Protein AF-A0AAN8X8Z1-F1 (afdb_monomer_lite)

InterPro domains:
  IPR001101 Plectin repeat [SM00250] (22-66)
  IPR001101 Plectin repeat [SM00250] (269-314)
  IPR001101 Plectin repeat [SM00250] (355-398)
  IPR001101 Plectin repeat [SM00250] (454-497)
  IPR035915 Plakin repeat superfamily [G3DSA:3.90.1290.10] (3-124)
  IPR035915 Plakin repeat superfamily [G3DSA:3.90.1290.10] (169-341)
  IPR035915 Plakin repeat superfamily [G3DSA:3.90.1290.10] (342-451)
  IPR035915 Plakin repeat superfamily [G3DSA:3.90.1290.10] (452-545)
  IPR035915 Plakin repeat superfamily [SSF75399] (12-99)
  IPR035915 Plakin repeat superfamily [SSF75399] (170-335)
  IPR035915 Plakin repeat superfamily [SSF75399] (292-447)
  IPR035915 Plakin repeat superfamily [SSF75399] (445-544)

Secondary structure (DSSP, 8-state):
-HHHHHHEETTTTEEEPTTT--EE-HHHHHHTTSS-TT-EEE-TTT--EEEHHHHHHTTSEETTTTEEEETTTTEEEEHHHHHHTTSB---------SS---------TTTHHHHHHHHTTTTS-------------STHHHHHSPPPPHHHHHHTTS--TT----PPPPPTTEEEEHHHHHHTT-S-TTT-EEEETTTTEEEEHHHHHHTTSS-TT-EEEEEETTEEEE-S-------------HHHHHHTTSEETTTTEEB-TTT--B--HHHHHHTTSS-TTTEEEE-TTT--EEEHHHHHHTTSB-TTT-PEE-TTT--EE-HHHHHHTTSEEEPPHHHHHHHHHHH--PBPHHHHHHTTSEETTTTEEE-TTT--EEEHHHHHHTTSB-GGGEEEEETTTTEEEEHHHHHHTTSEETTTTEEE-TTT--EEEHHHHHHTTSEEE----B-HHHHHHTT-EETTTTEEE-TTT--EE-HHHHHHTTSB-TTT-EEEETTTTEEEEHHHHHHTTSEEGGGTEEEETTTTEEEEHHHHHHTT-

Radius of gyration: 30.84 Å; chains: 1; bounding box: 65×84×86 Å

pLDDT: mean 70.61, std 20.83, range [21.42, 95.06]

Foldseek 3Di:
DVLCVVQADVVQLFGQDPPPRDTHWPVRCCVVVVFPQQWWAADPVPRFTDGVVRCVLVVQADRRRQWGADPVDRDTHHVVNCVVVVRTDGDRDDDDPDDDDDDDDDDDDPPPVVVVVVVVVPPPDDDDDDDDDDDDDDPVPCVLPPDDDPVVVVVVVDDDPPPPDPQDDDDQFDKDFQLCCSVNLQADLQQAWEQEPVVRDIDRNVVCPVVVVDDRRFIWGDRGNRYIYGPDDPPPPPPQCLDPDQVVCVVQLQADPVVLFGADNVPSDGFFQLVCCVSSNYPQLQKWAQQPPPRDIATNVVCCVVVQAPRGQRWGAHPVPRDTHRNVSCVVVVRMDGHDPVVSVVRCCVHVQADAPQRQLVVVQQDLQQQWGQDPPPRDIDHVLVCVVVRNHPQQQKWFQQPVVLDIHGSVVCVVVPQADSVVQWGQRPPPRDIDHVSVCSNVLGIAGDDAADAPVVQVVVVQADQVQLWGADPRNRDTHWQSVCCSNRNHPQASYWDAQQVVRDIDTNVVCVVVVCAPRNRNWGANNVVRDTGHVNVRVVVVD

Structure (mmCIF, N/CA/C/O backbone):
data_AF-A0AAN8X8Z1-F1
#
_entry.id   AF-A0AAN8X8Z1-F1
#
loop_
_atom_site.group_PDB
_atom_site.id
_atom_site.type_symbol
_atom_site.label_atom_id
_atom_site.label_alt_id
_atom_site.label_comp_id
_atom_site.label_asym_id
_atom_site.label_entity_id
_atom_site.label_seq_id
_atom_site.pdbx_PDB_ins_code
_atom_site.Cartn_x
_atom_site.Cartn_y
_atom_site.Cartn_z
_atom_site.occupancy
_atom_site.B_iso_or_equiv
_atom_site.auth_seq_id
_atom_site.auth_comp_id
_atom_site.auth_asym_id
_atom_site.auth_atom_id
_atom_site.pdbx_PDB_model_num
ATOM 1 N N . MET A 1 1 ? -11.375 -7.113 -25.582 1.00 37.94 1 MET A N 1
ATOM 2 C CA . MET A 1 1 ? -12.153 -6.492 -26.688 1.00 37.94 1 MET A CA 1
ATOM 3 C C . MET A 1 1 ? -13.667 -6.742 -26.622 1.00 37.94 1 MET A C 1
ATOM 5 O O . MET A 1 1 ? -14.392 -5.812 -26.938 1.00 37.94 1 MET A O 1
ATOM 9 N N . GLN A 1 2 ? -14.172 -7.923 -26.218 1.00 35.16 2 GLN A N 1
ATOM 10 C CA . GLN A 1 2 ? -15.630 -8.188 -26.153 1.00 35.16 2 GLN A CA 1
ATOM 11 C C . GLN A 1 2 ? -16.386 -7.360 -25.093 1.00 35.16 2 GLN A C 1
ATOM 13 O O . GLN A 1 2 ? -17.509 -6.939 -25.351 1.00 35.16 2 GLN A O 1
ATOM 18 N N . ALA A 1 3 ? -15.764 -7.053 -23.948 1.00 42.19 3 ALA A N 1
ATOM 19 C CA . ALA A 1 3 ? -16.400 -6.266 -22.885 1.00 42.19 3 ALA A CA 1
ATOM 20 C C . ALA A 1 3 ? -16.715 -4.813 -23.299 1.00 42.19 3 ALA A C 1
ATOM 22 O O . ALA A 1 3 ? -17.739 -4.263 -22.900 1.00 42.19 3 ALA A O 1
ATOM 23 N N . PHE A 1 4 ? -15.882 -4.212 -24.158 1.00 46.19 4 PHE A N 1
ATOM 24 C CA . PHE A 1 4 ? -16.067 -2.837 -24.632 1.00 46.19 4 PHE A CA 1
ATOM 25 C C . PHE A 1 4 ? -17.326 -2.687 -25.500 1.00 46.19 4 PHE A C 1
ATOM 27 O O . PHE A 1 4 ? -18.075 -1.729 -25.343 1.00 46.19 4 PHE A O 1
ATOM 34 N N . SER A 1 5 ? -17.618 -3.664 -26.368 1.00 47.06 5 SER A N 1
ATOM 35 C CA . SER A 1 5 ? -18.830 -3.649 -27.204 1.00 47.06 5 SER A CA 1
ATOM 36 C C . SER A 1 5 ? -20.136 -3.788 -26.415 1.00 47.06 5 SER A C 1
ATOM 38 O O . SER A 1 5 ? -21.188 -3.422 -26.928 1.00 47.06 5 SER A O 1
ATOM 40 N N . THR A 1 6 ? -20.083 -4.305 -25.186 1.00 53.56 6 THR A N 1
ATOM 41 C CA . THR A 1 6 ? -21.250 -4.454 -24.299 1.00 53.56 6 THR A CA 1
ATOM 42 C C . THR A 1 6 ? -21.531 -3.218 -23.447 1.00 53.56 6 THR A C 1
ATOM 44 O O . THR A 1 6 ? -22.687 -2.976 -23.107 1.00 53.56 6 THR A O 1
ATOM 47 N N . ILE A 1 7 ? -20.502 -2.427 -23.127 1.00 57.22 7 ILE A N 1
ATOM 48 C CA . ILE A 1 7 ? -20.609 -1.252 -22.246 1.00 57.22 7 ILE A CA 1
ATOM 49 C C . ILE A 1 7 ? -20.520 0.081 -22.994 1.00 57.22 7 ILE A C 1
ATOM 51 O O . ILE A 1 7 ? -20.703 1.114 -22.376 1.00 57.22 7 ILE A O 1
ATOM 55 N N . TYR A 1 8 ? -20.247 0.111 -24.299 1.00 57.97 8 TYR A N 1
ATOM 56 C CA . TYR A 1 8 ? -20.159 1.358 -25.069 1.00 57.97 8 TYR A CA 1
ATOM 57 C C . TYR A 1 8 ? -21.297 1.473 -26.087 1.00 57.97 8 TYR A C 1
ATOM 59 O O . TYR A 1 8 ? -21.506 0.583 -26.913 1.00 57.97 8 TYR A O 1
ATOM 67 N N . HIS A 1 9 ? -22.034 2.585 -26.050 1.00 62.12 9 HIS A N 1
ATOM 68 C CA . HIS A 1 9 ? -23.167 2.836 -26.934 1.00 62.12 9 HIS A CA 1
ATOM 69 C C . HIS A 1 9 ? -22.763 3.711 -28.132 1.00 62.12 9 HIS A C 1
ATOM 71 O O . HIS A 1 9 ? -22.638 4.933 -28.042 1.00 62.12 9 HIS A O 1
ATOM 77 N N . GLU A 1 10 ? -22.609 3.063 -29.288 1.00 51.94 10 GLU A N 1
ATOM 78 C CA . GLU A 1 10 ? -21.970 3.605 -30.499 1.00 51.94 10 GLU A CA 1
ATOM 79 C C . GLU A 1 10 ? -22.682 4.821 -31.113 1.00 51.94 10 GLU A C 1
ATOM 81 O O . GLU A 1 10 ? -22.034 5.701 -31.669 1.00 51.94 10 GLU A O 1
ATOM 86 N N . LYS A 1 11 ? -24.011 4.915 -30.986 1.00 58.50 11 LYS A N 1
ATOM 87 C CA . LYS A 1 11 ? -24.769 6.052 -31.539 1.00 58.50 11 LYS A CA 1
ATOM 88 C C . LYS A 1 11 ? -24.652 7.327 -30.706 1.00 58.50 11 LYS A C 1
ATOM 90 O O . LYS A 1 11 ? -24.903 8.403 -31.234 1.00 58.50 11 LYS A O 1
ATOM 95 N N . SER A 1 12 ? -24.344 7.204 -29.415 1.00 58.25 12 SER A N 1
ATOM 96 C CA . SER A 1 12 ? -24.326 8.337 -28.481 1.00 58.25 12 SER A CA 1
ATOM 97 C C . SER A 1 12 ? -22.947 8.639 -27.905 1.00 58.25 12 SER A C 1
ATOM 99 O O . SER A 1 12 ? -22.824 9.627 -27.195 1.00 58.25 12 SER A O 1
ATOM 101 N N . GLY A 1 13 ? -21.939 7.795 -28.149 1.00 59.22 13 GLY A N 1
ATOM 102 C CA . GLY A 1 13 ? -20.582 7.977 -27.621 1.00 59.22 13 GLY A CA 1
ATOM 103 C C . GLY A 1 13 ? -20.453 7.798 -26.102 1.00 59.22 13 GLY A C 1
ATOM 104 O O . GLY A 1 13 ? -19.443 8.188 -25.529 1.00 59.22 13 GLY A O 1
ATOM 105 N N . LYS A 1 14 ? -21.474 7.223 -25.452 1.00 66.88 14 LYS A N 1
ATOM 106 C CA . LYS A 1 14 ? -21.612 7.120 -23.987 1.00 66.88 14 LYS A CA 1
ATOM 107 C C . LYS A 1 14 ? -21.414 5.691 -23.490 1.00 66.88 14 LYS A C 1
ATOM 109 O O . LYS A 1 14 ? -21.617 4.737 -24.243 1.00 66.88 14 LYS A O 1
ATOM 114 N N . PHE A 1 15 ? -21.076 5.548 -22.214 1.00 70.25 15 PHE A N 1
ATOM 115 C CA . PHE A 1 15 ? -20.871 4.261 -21.553 1.00 70.25 15 PHE A CA 1
ATOM 116 C C . PHE A 1 15 ? -22.147 3.810 -20.855 1.00 70.25 15 PHE A C 1
ATOM 118 O O . PHE A 1 15 ? -22.838 4.601 -20.234 1.00 70.25 15 PHE A O 1
ATOM 125 N N . LYS A 1 16 ? -22.499 2.540 -20.963 1.00 65.50 16 LYS A N 1
ATOM 126 C CA . LYS A 1 16 ? -23.663 1.957 -20.321 1.00 65.50 16 LYS A CA 1
ATOM 127 C C . LYS A 1 16 ? -23.252 1.411 -18.959 1.00 65.50 16 LYS A C 1
ATOM 129 O O . LYS A 1 16 ? -22.402 0.529 -18.880 1.00 65.50 16 LYS A O 1
ATOM 134 N N . ASP A 1 17 ? -23.890 1.917 -17.914 1.00 70.81 17 ASP A N 1
ATOM 135 C CA . ASP A 1 17 ? -23.785 1.382 -16.560 1.00 70.81 17 ASP A CA 1
ATOM 136 C C . ASP A 1 17 ? -24.257 -0.092 -16.544 1.00 70.81 17 ASP A C 1
ATOM 138 O O . ASP A 1 17 ? -25.400 -0.358 -16.937 1.00 70.81 17 ASP A O 1
ATOM 142 N N . PRO A 1 18 ? -23.423 -1.056 -16.110 1.00 57.16 18 PRO A N 1
ATOM 143 C CA . PRO A 1 18 ? -23.787 -2.473 -16.067 1.00 57.16 18 PRO A CA 1
ATOM 144 C C . PRO A 1 18 ? -24.942 -2.792 -15.108 1.00 57.16 18 PRO A C 1
ATOM 146 O O . PRO A 1 18 ? -25.653 -3.771 -15.329 1.00 57.16 18 PRO A O 1
ATOM 149 N N . GLN A 1 19 ? -25.136 -1.985 -14.058 1.00 57.34 19 GLN A N 1
ATOM 150 C CA . GLN A 1 19 ? -26.134 -2.230 -13.013 1.00 57.34 19 GLN A CA 1
ATOM 1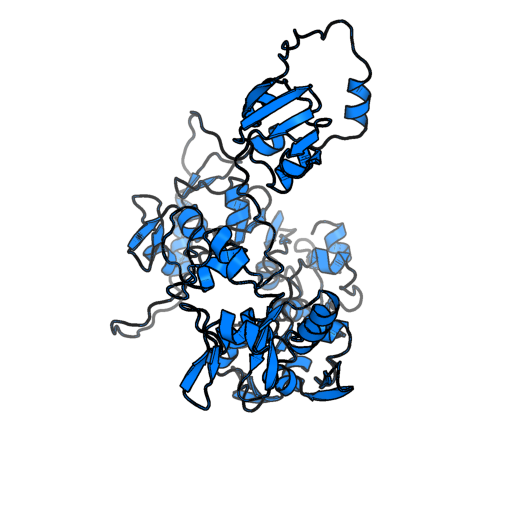51 C C . GLN A 1 19 ? -27.473 -1.561 -13.323 1.00 57.34 19 GLN A C 1
ATOM 153 O O . GLN A 1 19 ? -28.528 -2.157 -13.122 1.00 57.34 19 GLN A O 1
ATOM 158 N N . THR A 1 20 ? -27.443 -0.325 -13.828 1.00 67.31 20 THR A N 1
ATOM 159 C CA . THR A 1 20 ? -28.666 0.464 -14.071 1.00 67.31 20 THR A CA 1
ATOM 160 C C . THR A 1 20 ? -29.073 0.525 -15.542 1.00 67.31 20 THR A C 1
ATOM 162 O O . THR A 1 20 ? -30.201 0.894 -15.862 1.00 67.31 20 THR A O 1
ATOM 165 N N . GLY A 1 21 ? -28.165 0.181 -16.461 1.00 66.25 21 GLY A N 1
ATOM 166 C CA . GLY A 1 21 ? -28.367 0.302 -17.903 1.00 66.25 21 GLY A CA 1
ATOM 167 C C . GLY A 1 21 ? -28.352 1.740 -18.434 1.00 66.25 21 GLY A C 1
ATOM 168 O O . GLY A 1 21 ? -28.597 1.936 -19.627 1.00 66.25 21 GLY A O 1
ATOM 169 N N . SER A 1 22 ? -28.071 2.724 -17.576 1.00 69.56 22 SER A N 1
ATOM 170 C CA . SER A 1 22 ? -28.056 4.154 -17.901 1.00 69.56 22 SER A CA 1
ATOM 171 C C . SER A 1 22 ? -26.844 4.533 -18.750 1.00 69.56 22 SER A C 1
ATOM 173 O O . SER A 1 22 ? -25.770 3.960 -18.591 1.00 69.56 22 SER A O 1
ATOM 175 N N . LEU A 1 23 ? -27.001 5.516 -19.642 1.00 71.44 23 LEU A N 1
ATOM 176 C CA . LEU A 1 23 ? -25.907 6.038 -20.466 1.00 71.44 23 LEU A CA 1
ATOM 177 C C . LEU A 1 23 ? -25.167 7.162 -19.731 1.00 71.44 23 LEU A C 1
ATOM 179 O O . LEU A 1 23 ? -25.698 8.261 -19.586 1.00 71.44 23 LEU A O 1
ATOM 183 N N . LEU A 1 24 ? -23.943 6.872 -19.318 1.00 67.12 24 LEU A N 1
ATOM 184 C CA . LEU A 1 24 ? -23.009 7.723 -18.595 1.00 67.12 24 LEU A CA 1
ATOM 185 C C . LEU A 1 24 ? -22.004 8.387 -19.543 1.00 67.12 24 LEU A C 1
ATOM 187 O O . LEU A 1 24 ? -21.599 7.806 -20.558 1.00 67.12 24 LEU A O 1
ATOM 191 N N . THR A 1 25 ? -21.578 9.601 -19.207 1.00 66.69 25 THR A N 1
ATOM 192 C CA . THR A 1 25 ? -20.368 10.197 -19.799 1.00 66.69 25 THR A CA 1
ATOM 193 C C . THR A 1 25 ? -19.114 9.466 -19.308 1.00 66.69 25 THR A C 1
ATOM 195 O O . THR A 1 25 ? -19.186 8.622 -18.414 1.00 66.69 25 THR A O 1
ATOM 198 N N . LEU A 1 26 ? -17.955 9.744 -19.911 1.00 63.56 26 LEU A N 1
ATOM 199 C CA . LEU A 1 26 ? -16.704 9.104 -19.494 1.00 63.56 26 LEU A CA 1
ATOM 200 C C . LEU A 1 26 ? -16.370 9.425 -18.028 1.00 63.56 26 LEU A C 1
ATOM 202 O O . LEU A 1 26 ? -16.021 8.521 -17.282 1.00 63.56 26 LEU A O 1
ATOM 206 N N . ASP A 1 27 ? -16.536 10.679 -17.609 1.00 59.84 27 ASP A N 1
ATOM 207 C CA . ASP A 1 27 ? -16.264 11.119 -16.234 1.00 59.84 27 ASP A CA 1
ATOM 208 C C . ASP A 1 27 ? -17.252 10.519 -15.230 1.00 59.84 27 ASP A C 1
ATOM 210 O O . ASP A 1 27 ? -16.844 9.977 -14.209 1.00 59.84 27 ASP A O 1
ATOM 214 N N . GLU A 1 28 ? -18.542 10.452 -15.571 1.00 63.56 28 GLU A N 1
ATOM 215 C CA . GLU A 1 28 ? -19.530 9.755 -14.741 1.00 63.56 28 GLU A CA 1
ATOM 216 C C . GLU A 1 28 ? -19.230 8.254 -14.619 1.00 63.56 28 GLU A C 1
ATOM 218 O O . GLU A 1 28 ? -19.431 7.664 -13.557 1.00 63.56 28 GLU A O 1
ATOM 223 N N . ALA A 1 29 ? -18.749 7.627 -15.697 1.00 64.25 29 ALA A N 1
ATOM 224 C CA . ALA A 1 29 ? -18.340 6.228 -15.694 1.00 64.25 29 ALA A CA 1
ATOM 225 C C . ALA A 1 29 ? -17.069 6.007 -14.857 1.00 64.25 29 ALA A C 1
ATOM 227 O O . ALA A 1 29 ? -16.985 5.001 -14.154 1.00 64.25 29 ALA A O 1
ATOM 228 N N . VAL A 1 30 ? -16.126 6.952 -14.872 1.00 64.06 30 VAL A N 1
ATOM 229 C CA . VAL A 1 30 ? -14.918 6.928 -14.036 1.00 64.06 30 VAL A CA 1
ATOM 230 C C . VAL A 1 30 ? -15.264 7.143 -12.557 1.00 64.06 30 VAL A C 1
ATOM 232 O O . VAL A 1 30 ? -14.866 6.350 -11.707 1.00 64.06 30 VAL A O 1
ATOM 235 N N . CYS A 1 31 ? -16.085 8.144 -12.230 1.00 57.69 31 CYS A N 1
ATOM 236 C CA . CYS A 1 31 ? -16.519 8.424 -10.858 1.00 57.69 31 CYS A CA 1
ATOM 237 C C . CYS A 1 31 ? -17.361 7.297 -10.248 1.00 57.69 31 CYS A C 1
ATOM 239 O O . CYS A 1 31 ? -17.294 7.067 -9.042 1.00 57.69 31 CYS A O 1
ATOM 241 N N . LYS A 1 32 ? -18.149 6.588 -11.064 1.00 62.44 32 LYS A N 1
ATOM 242 C CA . LYS A 1 32 ? -18.934 5.423 -10.623 1.00 62.44 32 LYS A CA 1
ATOM 243 C C . LYS A 1 32 ? -18.144 4.111 -10.632 1.00 62.44 32 LYS A C 1
ATOM 245 O O . LYS A 1 32 ? -18.720 3.071 -10.326 1.00 62.44 32 LYS A O 1
ATOM 250 N N . GLY A 1 33 ? -16.858 4.141 -10.993 1.00 55.69 33 GLY A N 1
ATOM 251 C CA . GLY A 1 33 ? -16.001 2.954 -11.052 1.00 55.69 33 GLY A CA 1
ATOM 252 C C . GLY A 1 33 ? -16.375 1.961 -12.159 1.00 55.69 33 GLY A C 1
ATOM 253 O O . GLY A 1 33 ? -15.957 0.809 -12.115 1.00 55.69 33 GLY A O 1
ATOM 254 N N . VAL A 1 34 ? -17.168 2.386 -13.150 1.00 62.94 34 VAL A N 1
ATOM 255 C CA . VAL A 1 34 ? -17.452 1.613 -14.374 1.00 62.94 34 VAL A CA 1
ATOM 256 C C . VAL A 1 34 ? -16.218 1.592 -15.283 1.00 62.94 34 VAL A C 1
ATOM 258 O O . VAL A 1 34 ? -15.992 0.625 -16.008 1.00 62.94 34 VAL A O 1
ATOM 261 N N . ILE A 1 35 ? -15.415 2.656 -15.231 1.00 60.97 35 ILE A N 1
ATOM 262 C CA . ILE A 1 35 ? -14.081 2.752 -15.824 1.00 60.97 35 ILE A CA 1
ATOM 263 C C . ILE A 1 35 ? -13.111 3.059 -14.689 1.00 60.97 35 ILE A C 1
ATOM 265 O O . ILE A 1 35 ? -13.387 3.915 -13.854 1.00 60.97 35 ILE A O 1
ATOM 269 N N . ASP A 1 36 ? -11.989 2.353 -14.644 1.00 55.38 36 ASP A N 1
ATOM 270 C CA . ASP A 1 36 ? -10.997 2.558 -13.596 1.00 55.38 36 ASP A CA 1
ATOM 271 C C . ASP A 1 36 ? -10.288 3.921 -13.784 1.00 55.38 36 ASP A C 1
ATOM 273 O O . ASP A 1 36 ? -9.696 4.151 -14.844 1.00 55.38 36 ASP A O 1
ATOM 277 N N . PRO A 1 37 ? -10.343 4.845 -12.800 1.00 50.28 37 PRO A N 1
ATOM 278 C CA . PRO A 1 37 ? -9.656 6.139 -12.865 1.00 50.28 37 PRO A CA 1
ATOM 279 C C . PRO A 1 37 ? -8.137 6.018 -13.022 1.00 50.28 37 PRO A C 1
ATOM 281 O O . PRO A 1 37 ? -7.516 6.925 -13.584 1.00 50.28 37 PRO A O 1
ATOM 284 N N . ASP A 1 38 ? -7.550 4.911 -12.569 1.00 50.69 38 ASP A N 1
ATOM 285 C CA . ASP A 1 38 ? -6.114 4.651 -12.626 1.00 50.69 38 ASP A CA 1
ATOM 286 C C . ASP A 1 38 ? -5.710 3.831 -13.865 1.00 50.69 38 ASP A C 1
ATOM 288 O O . ASP A 1 38 ? -4.520 3.595 -14.088 1.00 50.69 38 ASP A O 1
ATOM 292 N N . ALA A 1 39 ? -6.668 3.451 -14.726 1.00 52.97 39 ALA A N 1
ATOM 293 C CA . ALA A 1 39 ? -6.369 2.732 -15.961 1.00 52.97 39 ALA A CA 1
ATOM 294 C C . ALA A 1 39 ? -5.453 3.550 -16.875 1.00 52.97 39 ALA A C 1
ATOM 296 O O . ALA A 1 39 ? -5.628 4.758 -17.037 1.00 52.97 39 ALA A O 1
ATOM 297 N N . VAL A 1 40 ? -4.486 2.879 -17.496 1.00 46.62 40 VAL A N 1
ATOM 298 C CA . VAL A 1 40 ? -3.456 3.537 -18.299 1.00 46.62 40 VAL A CA 1
ATOM 299 C C . VAL A 1 40 ? -4.011 3.990 -19.651 1.00 46.62 40 VAL A C 1
ATOM 301 O O . VAL A 1 40 ? -4.598 3.217 -20.414 1.00 46.62 40 VAL A O 1
ATOM 304 N N . VAL A 1 41 ? -3.763 5.259 -19.952 1.00 48.84 41 VAL A N 1
ATOM 305 C CA . VAL A 1 41 ? -4.082 5.960 -21.190 1.00 48.84 41 VAL A CA 1
ATOM 306 C C . VAL A 1 41 ? -2.798 6.548 -21.750 1.00 48.84 41 VAL A C 1
ATOM 308 O O . VAL A 1 41 ? -2.051 7.224 -21.047 1.00 48.84 41 VAL A O 1
ATOM 311 N N . TYR A 1 42 ? -2.532 6.320 -23.030 1.00 44.50 42 TYR A N 1
ATOM 312 C CA . TYR A 1 42 ? -1.301 6.803 -23.648 1.00 44.50 42 TYR A CA 1
ATOM 313 C C . TYR A 1 42 ? -1.498 8.169 -24.309 1.00 44.50 42 TYR A C 1
ATOM 315 O O . TYR A 1 42 ? -2.343 8.331 -25.192 1.00 44.50 42 TYR A O 1
ATOM 323 N N . ASP A 1 43 ? -0.668 9.144 -23.931 1.00 44.69 43 ASP A N 1
ATOM 324 C CA . ASP A 1 43 ? -0.555 10.409 -24.654 1.00 44.69 43 ASP A CA 1
ATOM 325 C C . ASP A 1 43 ? 0.203 10.185 -25.971 1.00 44.69 43 ASP A C 1
ATOM 327 O O . ASP A 1 43 ? 1.400 9.885 -26.006 1.00 44.69 43 ASP A O 1
ATOM 3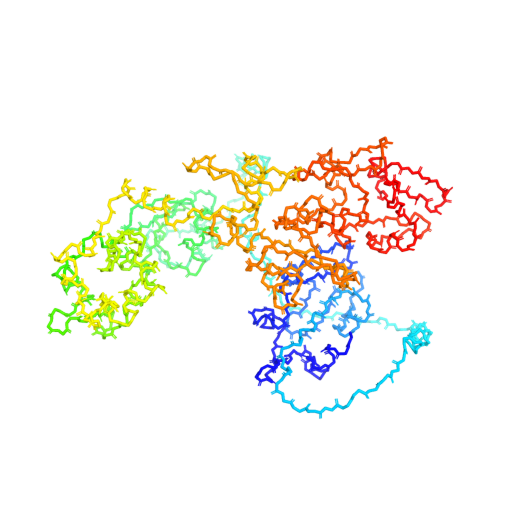31 N N . THR A 1 44 ? -0.506 10.366 -27.082 1.00 40.91 44 THR A N 1
ATOM 332 C CA . THR A 1 44 ? 0.013 10.178 -28.442 1.00 40.91 44 THR A CA 1
ATOM 333 C C . THR A 1 44 ? 1.122 11.174 -28.821 1.00 40.91 44 THR A C 1
ATOM 335 O O . THR A 1 44 ? 1.864 10.924 -29.774 1.00 40.91 44 THR A O 1
ATOM 338 N N . LYS A 1 45 ? 1.297 12.281 -28.076 1.00 38.62 45 LYS A N 1
ATOM 339 C CA . LYS A 1 45 ? 2.371 13.270 -28.291 1.00 38.62 45 LYS A CA 1
ATOM 340 C C . LYS A 1 45 ? 3.715 12.843 -27.723 1.00 38.62 45 LYS A C 1
ATOM 342 O O . LYS A 1 45 ? 4.745 13.095 -28.352 1.00 38.62 45 LYS A O 1
ATOM 347 N N . SER A 1 46 ? 3.689 12.307 -26.509 1.00 39.00 46 SER A N 1
ATOM 348 C CA . SER A 1 46 ? 4.861 12.078 -25.663 1.00 39.00 46 SER A CA 1
ATOM 349 C C . SER A 1 46 ? 5.193 10.593 -25.512 1.00 39.00 46 SER A C 1
ATOM 351 O O . SER A 1 46 ? 6.291 10.259 -25.073 1.00 39.00 46 SER A O 1
ATOM 353 N N . GLY A 1 47 ? 4.258 9.707 -25.880 1.00 43.34 47 GLY A N 1
ATOM 354 C CA . GLY A 1 47 ? 4.314 8.282 -25.557 1.00 43.34 47 GLY A CA 1
ATOM 355 C C . GLY A 1 47 ? 4.124 8.009 -24.064 1.00 43.34 47 GLY A C 1
ATOM 356 O O . GLY A 1 47 ? 4.293 6.873 -23.632 1.00 43.34 47 GLY A O 1
ATOM 357 N N . GLN A 1 48 ? 3.806 9.034 -23.268 1.00 43.97 48 GLN A N 1
ATOM 358 C CA . GLN A 1 48 ? 3.728 8.935 -21.821 1.00 43.97 48 GLN A CA 1
ATOM 359 C C . GLN A 1 48 ? 2.437 8.227 -21.404 1.00 43.97 48 GLN A C 1
ATOM 361 O O . GLN A 1 48 ? 1.345 8.586 -21.844 1.00 43.97 48 GLN A O 1
ATOM 366 N N . ALA A 1 49 ? 2.583 7.230 -20.535 1.00 45.38 49 ALA A N 1
ATOM 367 C CA . ALA A 1 49 ? 1.474 6.624 -19.818 1.00 45.38 49 ALA A CA 1
ATOM 368 C C . ALA A 1 49 ? 0.916 7.637 -18.805 1.00 45.38 49 ALA A C 1
ATOM 370 O O . ALA A 1 49 ? 1.655 8.146 -17.959 1.00 45.38 49 ALA A O 1
ATOM 371 N N . LEU A 1 50 ? -0.371 7.934 -18.924 1.00 53.69 50 LEU A N 1
ATOM 372 C CA . LEU A 1 50 ? -1.169 8.738 -18.005 1.00 53.69 50 LEU A CA 1
ATOM 373 C C . LEU A 1 50 ? -2.237 7.834 -17.392 1.00 53.69 50 LEU A C 1
ATOM 375 O O . LEU A 1 50 ? -2.660 6.873 -18.030 1.00 53.69 50 LEU A O 1
ATOM 379 N N . SER A 1 51 ? -2.709 8.125 -16.185 1.00 58.16 51 SER A N 1
ATOM 380 C CA . SER A 1 51 ? -3.949 7.495 -15.716 1.00 58.16 51 SER A CA 1
ATOM 381 C C . SER A 1 51 ? -5.155 8.051 -16.480 1.00 58.16 51 SER A C 1
ATOM 383 O O . SER A 1 51 ? -5.086 9.127 -17.074 1.00 58.16 51 SER A O 1
ATOM 385 N N . THR A 1 52 ? -6.286 7.348 -16.467 1.00 58.44 52 THR A N 1
ATOM 386 C CA . THR A 1 52 ? -7.522 7.810 -17.121 1.00 58.44 52 THR A CA 1
ATOM 387 C C . THR A 1 52 ? -7.965 9.141 -16.529 1.00 58.44 52 THR A C 1
ATOM 389 O O . THR A 1 52 ? -8.363 10.042 -17.265 1.00 58.44 52 THR A O 1
ATOM 392 N N . LYS A 1 53 ? -7.767 9.316 -15.222 1.00 60.34 53 LYS A N 1
ATOM 393 C CA . LYS A 1 53 ? -7.954 10.581 -14.519 1.00 60.34 53 LYS A CA 1
ATOM 394 C C . LYS A 1 53 ? -6.993 11.678 -14.995 1.00 60.34 53 LYS A C 1
ATOM 396 O O . LYS A 1 53 ? -7.447 12.761 -15.344 1.00 60.34 53 LYS A O 1
ATOM 401 N N . GLU A 1 54 ? -5.694 11.400 -15.098 1.00 58.25 54 GLU A N 1
ATOM 402 C CA . GLU A 1 54 ? -4.706 12.372 -15.597 1.00 58.25 54 GLU A CA 1
ATOM 403 C C . GLU A 1 54 ? -4.911 12.719 -17.080 1.00 58.25 54 GLU A C 1
ATOM 405 O O . GLU A 1 54 ? -4.642 13.841 -17.502 1.00 58.25 54 GLU A O 1
ATOM 410 N N . ALA A 1 55 ? -5.380 11.769 -17.889 1.00 56.28 55 ALA A N 1
ATOM 411 C CA . ALA A 1 55 ? -5.676 11.967 -19.303 1.00 56.28 55 ALA A CA 1
ATOM 412 C C . ALA A 1 55 ? -6.944 12.807 -19.517 1.00 56.28 55 ALA A C 1
ATOM 414 O O . ALA A 1 55 ? -6.997 13.596 -20.463 1.00 56.28 55 ALA A O 1
ATOM 415 N N . VAL A 1 56 ? -7.932 12.674 -18.627 1.00 60.09 56 VAL A N 1
ATOM 416 C CA . VAL A 1 56 ? -9.113 13.546 -18.556 1.00 60.09 56 VAL A CA 1
ATOM 417 C C . VAL A 1 56 ? -8.716 14.954 -18.097 1.00 60.09 56 VAL A C 1
ATOM 419 O O . VAL A 1 56 ? -9.054 15.929 -18.763 1.00 60.09 56 VAL A O 1
ATOM 422 N N . GLU A 1 57 ? -7.917 15.071 -17.032 1.00 56.69 57 GLU A N 1
ATOM 423 C CA . GLU A 1 57 ? -7.443 16.354 -16.486 1.00 56.69 57 GLU A CA 1
ATOM 424 C C . GLU A 1 57 ? -6.532 17.124 -17.463 1.00 56.69 57 GLU A C 1
ATOM 426 O O . GLU A 1 57 ? -6.589 18.350 -17.522 1.00 56.69 57 GLU A O 1
ATOM 431 N N . LYS A 1 58 ? -5.729 16.421 -18.277 1.00 56.16 58 LYS A N 1
ATOM 432 C CA . LYS A 1 58 ? -4.857 17.011 -19.315 1.00 56.16 58 LYS A CA 1
ATOM 433 C C . LYS A 1 58 ? -5.550 17.229 -20.668 1.00 56.16 58 LYS A C 1
ATOM 435 O O . LYS A 1 58 ? -4.887 17.625 -21.628 1.00 56.16 58 LYS A O 1
ATOM 440 N N . GLY A 1 59 ? -6.849 16.934 -20.778 1.00 53.50 59 GLY A N 1
ATOM 441 C CA . GLY A 1 59 ? -7.628 17.119 -22.008 1.00 53.50 59 GLY A CA 1
ATOM 442 C C . GLY A 1 59 ? -7.219 16.205 -23.174 1.00 53.50 59 GLY A C 1
ATOM 443 O O . GLY A 1 59 ? -7.461 16.534 -24.335 1.00 53.50 59 GLY A O 1
ATOM 444 N N . VAL A 1 60 ? -6.582 15.064 -22.890 1.00 50.59 60 VAL A N 1
ATOM 445 C CA . VAL A 1 60 ? -6.200 14.043 -23.889 1.00 50.59 60 VAL A CA 1
ATOM 446 C C . VAL A 1 60 ? -7.429 13.234 -24.341 1.00 50.59 60 VAL A C 1
ATOM 448 O O . VAL A 1 60 ? -7.462 12.715 -25.463 1.00 50.59 60 VAL A O 1
ATOM 451 N N . ILE A 1 61 ? -8.470 13.182 -23.498 1.00 54.12 61 ILE A N 1
ATOM 452 C CA . ILE A 1 61 ? -9.767 12.562 -23.789 1.00 54.12 61 ILE A CA 1
ATOM 453 C C . ILE A 1 61 ? -10.893 13.596 -23.641 1.00 54.12 61 ILE A C 1
ATOM 455 O O . ILE A 1 61 ? -10.999 14.268 -22.619 1.00 54.12 61 ILE A O 1
ATOM 459 N N . ASP A 1 62 ? -11.754 13.699 -24.655 1.00 53.12 62 ASP A N 1
ATOM 460 C CA . ASP A 1 62 ? -12.955 14.540 -24.643 1.00 53.12 62 ASP A CA 1
ATOM 461 C C . ASP A 1 62 ? -14.085 13.830 -23.875 1.00 53.12 62 ASP A C 1
ATOM 463 O O . ASP A 1 62 ? -14.653 12.828 -24.334 1.00 53.12 62 ASP A O 1
ATOM 467 N N . VAL A 1 63 ? -14.367 14.350 -22.680 1.00 48.53 63 VAL A N 1
ATOM 468 C CA . VAL A 1 63 ? -15.217 13.759 -21.636 1.00 48.53 63 VAL A CA 1
ATOM 469 C C . VAL A 1 63 ? -16.702 13.721 -22.014 1.00 48.53 63 VAL A C 1
ATOM 471 O O . VAL A 1 63 ? -17.422 12.806 -21.599 1.00 48.53 63 VAL A O 1
ATOM 474 N N . GLU A 1 64 ? -17.165 14.673 -22.828 1.00 45.59 64 GLU A N 1
ATOM 475 C CA . GLU A 1 64 ? -18.573 14.773 -23.231 1.00 45.59 64 GLU A CA 1
ATOM 476 C C . GLU A 1 64 ? -18.878 13.984 -24.512 1.00 45.59 64 GLU A C 1
ATOM 478 O O . GLU A 1 64 ? -19.962 13.407 -24.639 1.00 45.59 64 GLU A O 1
ATOM 483 N N . ALA A 1 65 ? -17.926 13.924 -25.453 1.00 44.75 65 ALA A N 1
ATOM 484 C CA . ALA A 1 65 ? -18.127 13.315 -26.771 1.00 44.75 65 ALA A CA 1
ATOM 485 C C . ALA A 1 65 ? -17.581 11.880 -26.908 1.00 44.75 65 ALA A C 1
ATOM 487 O O . ALA A 1 65 ? -17.869 11.219 -27.911 1.00 44.75 65 ALA A O 1
ATOM 488 N N . GLY A 1 66 ? -16.781 11.397 -25.948 1.00 49.81 66 GLY A N 1
ATOM 489 C CA . GLY A 1 66 ? -16.214 10.045 -25.963 1.00 49.81 66 GLY A CA 1
ATOM 490 C C . GLY A 1 66 ? -15.213 9.828 -27.103 1.00 49.81 66 GLY A C 1
ATOM 491 O O . GLY A 1 66 ? -15.291 8.812 -27.799 1.00 49.81 66 GLY A O 1
ATOM 492 N N . ASN A 1 67 ? -14.299 10.783 -27.320 1.00 53.28 67 ASN A N 1
ATOM 493 C CA . ASN A 1 67 ? -13.260 10.734 -28.360 1.00 53.28 67 ASN A CA 1
ATOM 494 C C . ASN A 1 67 ? -11.863 11.047 -27.794 1.00 53.28 67 ASN A C 1
ATOM 496 O O . ASN A 1 67 ? -11.724 11.836 -26.865 1.00 53.28 67 ASN A O 1
ATOM 500 N N . PHE A 1 68 ? -10.827 10.472 -28.408 1.00 51.66 68 PHE A N 1
ATOM 501 C CA . PHE A 1 68 ? -9.419 10.800 -28.170 1.00 51.66 68 PHE A CA 1
ATOM 502 C C . PHE A 1 68 ? -8.967 11.937 -29.089 1.00 51.66 68 PHE A C 1
ATOM 504 O O . PHE A 1 68 ? -9.280 11.927 -30.286 1.00 51.66 68 PHE A O 1
ATOM 511 N N . ILE A 1 69 ? -8.204 12.894 -28.557 1.00 45.31 69 ILE A N 1
ATOM 512 C CA . ILE A 1 69 ? -7.687 14.028 -29.333 1.00 45.31 69 ILE A CA 1
ATOM 513 C C . ILE A 1 69 ? -6.201 13.792 -29.649 1.00 45.31 69 ILE A C 1
ATOM 515 O O . ILE A 1 69 ? -5.345 13.911 -28.776 1.00 45.31 69 ILE A O 1
ATOM 519 N N . ASP A 1 70 ? -5.882 13.481 -30.912 1.00 44.25 70 ASP A N 1
ATOM 520 C CA . ASP A 1 70 ? -4.523 13.629 -31.457 1.00 44.25 70 ASP A CA 1
ATOM 521 C C . ASP A 1 70 ? -4.269 15.129 -31.716 1.00 44.25 70 ASP A C 1
ATOM 523 O O . ASP A 1 70 ? -5.097 15.778 -32.360 1.00 44.25 70 ASP A O 1
ATOM 527 N N . PRO A 1 71 ? -3.178 15.736 -31.214 1.00 39.06 71 PRO A N 1
ATOM 528 C CA . PRO A 1 71 ? -2.927 17.158 -31.441 1.00 39.06 71 PRO A CA 1
ATOM 529 C C . PRO A 1 71 ? -1.825 17.447 -32.478 1.00 39.06 71 PRO A C 1
ATOM 531 O O . PRO A 1 71 ? -1.470 18.611 -32.663 1.00 39.06 71 PRO A O 1
ATOM 534 N N . LYS A 1 72 ? -1.273 16.437 -33.170 1.00 37.94 72 LYS A N 1
ATOM 535 C CA . LYS A 1 72 ? -0.414 16.646 -34.360 1.00 37.94 72 LYS A CA 1
ATOM 536 C C . LYS A 1 72 ? -1.177 16.462 -35.669 1.00 37.94 72 LYS A C 1
ATOM 538 O O . LYS A 1 72 ? -0.852 17.118 -36.658 1.00 37.94 72 LYS A O 1
ATOM 543 N N . SER A 1 73 ? -2.218 15.640 -35.667 1.00 40.06 73 SER A N 1
ATOM 544 C CA . SER A 1 73 ? -3.235 15.621 -36.711 1.00 40.06 73 SER A CA 1
ATOM 545 C C . SER A 1 73 ? -4.554 15.955 -36.037 1.00 40.06 73 SER A C 1
ATOM 547 O O . SER A 1 73 ? -4.901 15.294 -35.074 1.00 40.06 73 SER A O 1
ATOM 549 N N . VAL A 1 74 ? -5.270 17.002 -36.452 1.00 37.47 74 VAL A N 1
ATOM 550 C CA . VAL A 1 74 ? -6.585 17.347 -35.874 1.00 37.47 74 VAL A CA 1
ATOM 551 C C . VAL A 1 74 ? -7.605 16.276 -36.293 1.00 37.47 74 VAL A C 1
ATOM 553 O O . VAL A 1 74 ? -8.492 16.517 -37.107 1.00 37.47 74 VAL A O 1
ATOM 556 N N . THR A 1 75 ? -7.439 15.056 -35.796 1.00 39.16 75 THR A N 1
ATOM 557 C CA . THR A 1 75 ? -8.225 13.881 -36.150 1.00 39.16 75 THR A CA 1
ATOM 558 C C . THR A 1 75 ? -8.673 13.245 -34.846 1.00 39.16 75 THR A C 1
ATOM 560 O O . THR A 1 75 ? -7.883 12.675 -34.099 1.00 39.16 75 THR A O 1
ATOM 563 N N . LYS A 1 76 ? -9.967 13.398 -34.548 1.00 45.72 76 LYS A N 1
ATOM 564 C CA . LYS A 1 76 ? -10.620 12.757 -33.405 1.00 45.72 76 LYS A CA 1
ATOM 565 C C . LYS A 1 76 ? -10.601 11.249 -33.648 1.00 45.72 76 LYS A C 1
ATOM 567 O O . LYS A 1 76 ? -11.231 10.775 -34.594 1.00 45.72 76 LYS A O 1
ATOM 572 N N . VAL A 1 77 ? -9.873 10.502 -32.827 1.00 50.72 77 VAL A N 1
ATOM 573 C CA . VAL A 1 77 ? -9.905 9.039 -32.870 1.00 50.72 77 VAL A CA 1
ATOM 574 C C . VAL A 1 77 ? -11.074 8.606 -31.992 1.00 50.72 77 VAL A C 1
ATOM 576 O O . VAL A 1 77 ? -11.106 8.917 -30.801 1.00 50.72 77 VAL A O 1
ATOM 579 N N . GLN A 1 78 ? -12.069 7.928 -32.571 1.00 50.44 78 GLN A N 1
ATOM 580 C CA . GLN A 1 78 ? -13.186 7.409 -31.778 1.00 50.44 78 GLN A CA 1
ATOM 581 C C . GLN A 1 78 ? -12.643 6.438 -30.727 1.00 50.44 78 GLN A C 1
ATOM 583 O O . GLN A 1 78 ? -11.741 5.653 -31.025 1.00 50.44 78 GLN A O 1
ATOM 588 N N . VAL A 1 79 ? -13.193 6.444 -29.509 1.00 52.41 79 VAL A N 1
ATOM 589 C CA . VAL A 1 79 ? -12.707 5.585 -28.407 1.00 52.41 79 VAL A CA 1
ATOM 590 C C . VAL A 1 79 ? -12.648 4.105 -28.819 1.00 52.41 79 VAL A C 1
ATOM 592 O O . VAL A 1 79 ? -11.727 3.392 -28.437 1.00 52.41 79 VAL A O 1
ATOM 595 N N . LYS A 1 80 ? -13.546 3.656 -29.705 1.00 48.31 80 LYS A N 1
ATOM 596 C CA . LYS A 1 80 ? -13.515 2.317 -30.319 1.00 48.31 80 LYS A CA 1
ATOM 597 C C . LYS A 1 80 ? -12.222 2.017 -31.085 1.00 48.31 80 LYS A C 1
ATOM 599 O O . LYS A 1 80 ? -11.709 0.901 -31.004 1.00 48.31 80 LYS A O 1
ATOM 604 N N . ASP A 1 81 ? -11.716 2.984 -31.839 1.00 49.66 81 ASP A N 1
ATOM 605 C CA . ASP A 1 81 ? -10.495 2.838 -32.625 1.00 49.66 81 ASP A CA 1
ATOM 606 C C . ASP A 1 81 ? -9.257 2.998 -31.739 1.00 49.66 81 ASP A C 1
ATOM 608 O O . ASP A 1 81 ? -8.308 2.238 -31.900 1.00 49.66 81 ASP A O 1
ATOM 612 N N . ALA A 1 82 ? -9.312 3.856 -30.715 1.00 48.44 82 ALA A N 1
ATOM 613 C CA . ALA A 1 82 ? -8.265 3.973 -29.699 1.00 48.44 82 ALA A CA 1
ATOM 614 C C . ALA A 1 82 ? -8.086 2.671 -28.889 1.00 48.44 82 ALA A C 1
ATOM 616 O O . ALA A 1 82 ? -6.961 2.214 -28.695 1.00 48.44 82 ALA A O 1
ATOM 617 N N . VAL A 1 83 ? -9.182 2.003 -28.511 1.00 48.00 83 VAL A N 1
ATOM 618 C CA . VAL A 1 83 ? -9.160 0.682 -27.851 1.00 48.00 83 VAL A CA 1
ATOM 619 C C . VAL A 1 83 ? -8.609 -0.405 -28.782 1.00 48.00 83 VAL A C 1
ATOM 621 O O . VAL A 1 83 ? -7.833 -1.255 -28.352 1.00 48.00 83 VAL A O 1
ATOM 624 N N . LYS A 1 84 ? -8.956 -0.381 -30.076 1.00 42.06 84 LYS A N 1
ATOM 625 C CA . LYS A 1 84 ? -8.406 -1.323 -31.073 1.00 42.06 84 LYS A CA 1
ATOM 626 C C . LYS A 1 84 ? -6.928 -1.081 -31.386 1.00 42.06 84 LYS A C 1
ATOM 628 O O . LYS A 1 84 ? -6.237 -2.019 -31.774 1.00 42.06 84 LYS A O 1
ATOM 633 N N . MET A 1 85 ? -6.466 0.159 -31.242 1.00 40.94 85 MET A N 1
ATOM 634 C CA . MET A 1 85 ? -5.072 0.570 -31.420 1.00 40.94 85 MET A CA 1
ATOM 635 C C . MET A 1 85 ? -4.226 0.387 -30.148 1.00 40.94 85 MET A C 1
ATOM 637 O O . MET A 1 85 ? -3.024 0.625 -30.205 1.00 40.94 85 MET A O 1
ATOM 641 N N . GLY A 1 86 ? -4.824 -0.052 -29.030 1.00 39.59 86 GLY A N 1
ATOM 642 C CA . GLY A 1 86 ? -4.128 -0.276 -27.756 1.00 39.59 86 GLY A CA 1
ATOM 6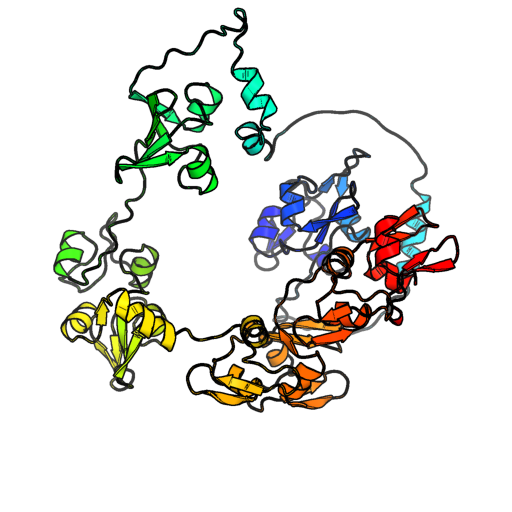43 C C . GLY A 1 86 ? -3.832 0.999 -26.957 1.00 39.59 86 GLY A C 1
ATOM 644 O O . GLY A 1 86 ? -3.006 0.970 -26.056 1.00 39.59 86 GLY A O 1
ATOM 645 N N . LEU A 1 87 ? -4.491 2.115 -27.283 1.00 38.53 87 LEU A N 1
ATOM 646 C CA . LEU A 1 87 ? -4.289 3.429 -26.655 1.00 38.53 87 LEU A CA 1
ATOM 647 C C . LEU A 1 87 ? -5.110 3.622 -25.362 1.00 38.53 87 LEU A C 1
ATOM 649 O O . LEU A 1 87 ? -4.840 4.553 -24.606 1.00 38.53 87 LEU A O 1
ATOM 653 N N . LEU A 1 88 ? -6.093 2.744 -25.114 1.00 42.53 88 LEU A N 1
ATOM 654 C CA . LEU A 1 88 ? -6.929 2.695 -23.908 1.00 42.53 88 LEU A CA 1
ATOM 655 C C . LEU A 1 88 ? -7.115 1.234 -23.464 1.00 42.53 88 LEU A C 1
ATOM 657 O O . LEU A 1 88 ? -7.665 0.426 -24.223 1.00 42.53 88 LEU A O 1
ATOM 661 N N . ALA A 1 89 ? -6.712 0.898 -22.236 1.00 38.72 89 ALA A N 1
ATOM 662 C CA . ALA A 1 89 ? -7.014 -0.392 -21.620 1.00 38.72 89 ALA A CA 1
ATOM 663 C C . ALA A 1 89 ? -8.385 -0.334 -20.922 1.00 38.72 89 ALA A C 1
ATOM 665 O O . ALA A 1 89 ? -8.553 0.334 -19.908 1.00 38.72 89 ALA A O 1
ATOM 666 N N . VAL A 1 90 ? -9.385 -1.025 -21.477 1.00 38.78 90 VAL A N 1
ATOM 667 C CA . VAL A 1 90 ? -10.725 -1.115 -20.873 1.00 38.78 90 VAL A CA 1
ATOM 668 C C . VAL A 1 90 ? -10.805 -2.393 -20.057 1.00 38.78 90 VAL A C 1
ATOM 670 O O . VAL A 1 90 ? -10.858 -3.491 -20.622 1.00 38.78 90 VAL A O 1
ATOM 673 N N . ILE A 1 91 ? -10.837 -2.245 -18.736 1.00 35.25 91 ILE A N 1
ATOM 674 C CA . ILE A 1 91 ? -11.077 -3.355 -17.820 1.00 35.25 91 ILE A CA 1
ATOM 675 C C . ILE A 1 91 ? -12.552 -3.742 -17.952 1.00 35.25 91 ILE A C 1
ATOM 677 O O . ILE A 1 91 ? -13.453 -2.988 -17.598 1.00 35.25 91 ILE A O 1
ATOM 681 N N . GLY A 1 92 ? -12.815 -4.916 -18.519 1.00 28.95 92 GLY A N 1
ATOM 682 C CA . GLY A 1 92 ? -14.121 -5.546 -18.405 1.00 28.95 92 GLY A CA 1
ATOM 683 C C . GLY A 1 92 ? -14.155 -6.339 -17.113 1.00 28.95 92 GLY A C 1
ATOM 684 O O . GLY A 1 92 ? -13.689 -7.473 -17.109 1.00 28.95 92 GLY A O 1
ATOM 685 N N . ALA A 1 93 ? -14.687 -5.777 -16.032 1.00 25.50 93 ALA A N 1
ATOM 686 C CA . ALA A 1 93 ? -14.997 -6.592 -14.863 1.00 25.50 93 ALA A CA 1
ATOM 687 C C . ALA A 1 93 ? -16.242 -7.447 -15.165 1.00 25.50 93 ALA A C 1
ATOM 689 O O . ALA A 1 93 ? -17.264 -6.898 -15.592 1.00 25.50 93 ALA A O 1
ATOM 690 N N . PRO A 1 94 ? -16.232 -8.770 -14.932 1.00 27.08 94 PRO A N 1
ATOM 691 C CA . PRO A 1 94 ? -17.468 -9.504 -14.771 1.00 27.08 94 PRO A CA 1
ATOM 692 C C . PRO A 1 94 ? -17.912 -9.351 -13.314 1.00 27.08 94 PRO A C 1
ATOM 694 O O . PRO A 1 94 ? -17.366 -9.991 -12.423 1.00 27.08 94 PRO A O 1
ATOM 697 N N . VAL A 1 95 ? -18.940 -8.543 -13.060 1.00 28.31 95 VAL A N 1
ATOM 698 C CA . VAL A 1 95 ? -19.735 -8.663 -11.829 1.00 28.31 95 VAL A CA 1
ATOM 699 C C . VAL A 1 95 ? -21.200 -8.754 -12.226 1.00 28.31 95 VAL A C 1
ATOM 701 O O . VAL A 1 95 ? -21.917 -7.764 -12.182 1.00 28.31 95 VAL A O 1
ATOM 704 N N . LEU A 1 96 ? -21.596 -9.939 -12.707 1.00 26.58 96 LEU A N 1
ATOM 705 C CA . LEU A 1 96 ? -22.942 -10.530 -12.598 1.00 26.58 96 LEU A CA 1
ATOM 706 C C . LEU A 1 96 ? -22.971 -11.894 -13.315 1.00 26.58 96 LEU A C 1
ATOM 708 O O . LEU A 1 96 ? -23.656 -12.097 -14.312 1.00 26.58 96 LEU A O 1
ATOM 712 N N . ALA A 1 97 ? -22.235 -12.867 -12.774 1.00 25.84 97 ALA A N 1
ATOM 713 C CA . ALA A 1 97 ? -22.582 -14.278 -12.935 1.00 25.84 97 ALA A CA 1
ATOM 714 C C . ALA A 1 97 ? -23.590 -14.647 -11.834 1.00 25.84 97 ALA A C 1
ATOM 716 O O . ALA A 1 97 ? -23.261 -15.326 -10.869 1.00 25.84 97 ALA A O 1
ATOM 717 N N . ALA A 1 98 ? -24.808 -14.119 -11.944 1.00 25.64 98 ALA A N 1
ATOM 718 C CA . ALA A 1 98 ? -25.938 -14.526 -11.112 1.00 25.64 98 ALA A CA 1
ATOM 719 C C . ALA A 1 98 ? -27.262 -14.394 -11.876 1.00 25.64 98 ALA A C 1
ATOM 721 O O . ALA A 1 98 ? -28.230 -13.878 -11.341 1.00 25.64 98 ALA A O 1
ATOM 722 N N . SER A 1 99 ? -27.295 -14.830 -13.139 1.00 31.98 99 SER A N 1
ATOM 723 C CA . SER A 1 99 ? -28.510 -15.331 -13.801 1.00 31.98 99 SER A CA 1
ATOM 724 C C . SER A 1 99 ? -28.211 -15.704 -15.254 1.00 31.98 99 SER A C 1
ATOM 726 O O . SER A 1 99 ? -27.589 -14.920 -15.960 1.00 31.98 99 SER A O 1
ATOM 728 N N . VAL A 1 100 ? -28.747 -16.860 -15.649 1.00 25.34 100 VAL A N 1
ATOM 729 C CA . VAL A 1 100 ? -28.905 -17.478 -16.980 1.00 25.34 100 VAL A CA 1
ATOM 730 C C . VAL A 1 100 ? -27.730 -18.261 -17.589 1.00 25.34 100 VAL A C 1
ATOM 732 O O . VAL A 1 100 ? -26.762 -17.722 -18.115 1.00 25.34 100 VAL A O 1
ATOM 735 N N . ASP A 1 101 ? -27.911 -19.584 -17.549 1.00 34.22 101 ASP A N 1
ATOM 736 C CA . ASP A 1 101 ? -27.212 -20.623 -18.299 1.00 34.22 101 ASP A CA 1
ATOM 737 C C . ASP A 1 101 ? -27.116 -20.298 -19.801 1.00 34.22 101 ASP A C 1
ATOM 739 O O . ASP A 1 101 ? -28.137 -20.139 -20.473 1.00 34.22 101 ASP A O 1
ATOM 743 N N . PHE A 1 102 ? -25.903 -20.276 -20.362 1.00 25.42 102 PHE A N 1
ATOM 744 C CA . PHE A 1 102 ? -25.703 -20.553 -21.786 1.00 25.42 102 PHE A CA 1
ATOM 745 C C . PHE A 1 102 ? -24.303 -21.125 -22.048 1.00 25.42 102 PHE A C 1
ATOM 747 O O . PHE A 1 102 ? -23.314 -20.750 -21.423 1.00 25.42 102 PHE A O 1
ATOM 754 N N . GLU A 1 103 ? -24.263 -22.109 -22.933 1.00 25.80 103 GLU A N 1
ATOM 755 C CA . GLU A 1 103 ? -23.285 -23.189 -23.020 1.00 25.80 103 GLU A CA 1
ATOM 756 C C . GLU A 1 103 ? -21.860 -22.783 -23.445 1.00 25.80 103 GLU A C 1
ATOM 758 O O . GLU A 1 103 ? -21.632 -21.884 -24.254 1.00 25.80 103 GLU A O 1
ATOM 763 N N . ARG A 1 104 ? -20.879 -23.556 -22.956 1.00 29.94 104 ARG A N 1
ATOM 764 C CA . ARG A 1 104 ? -19.523 -23.655 -23.518 1.00 29.94 104 ARG A CA 1
ATOM 765 C C . ARG A 1 104 ? -19.589 -24.056 -24.998 1.00 29.94 104 ARG A C 1
ATOM 767 O O . ARG A 1 104 ? -20.062 -25.153 -25.275 1.00 29.94 104 ARG A O 1
ATOM 774 N N . ASN A 1 105 ? -18.920 -23.321 -25.895 1.00 25.69 105 ASN A N 1
ATOM 775 C CA . ASN A 1 105 ? -17.975 -23.964 -26.818 1.00 25.69 105 ASN A CA 1
ATOM 776 C C . ASN A 1 105 ? -16.947 -23.007 -27.457 1.00 25.69 105 ASN A C 1
ATOM 778 O O . ASN A 1 105 ? -17.208 -21.849 -27.756 1.00 25.69 105 ASN A O 1
ATOM 782 N N . THR A 1 106 ? -15.769 -23.587 -27.646 1.00 32.47 106 THR A N 1
ATOM 783 C CA . THR A 1 106 ? -14.533 -23.162 -28.314 1.00 32.47 106 THR A CA 1
ATOM 784 C C . THR A 1 106 ? -14.670 -22.398 -29.644 1.00 32.47 106 THR A C 1
ATOM 786 O O . THR A 1 106 ? -15.541 -22.715 -30.443 1.00 32.47 106 THR A O 1
ATOM 789 N N . LEU A 1 107 ? -13.742 -21.457 -29.916 1.00 28.09 107 LEU A N 1
ATOM 790 C CA . LEU A 1 107 ? -13.052 -21.260 -31.211 1.00 28.09 107 LEU A CA 1
ATOM 791 C C . LEU A 1 107 ? -11.904 -20.228 -31.088 1.00 28.09 107 LEU A C 1
ATOM 793 O O . LEU A 1 107 ? -11.986 -19.226 -30.386 1.00 28.09 107 LEU A O 1
ATOM 797 N N . SER A 1 108 ? -10.797 -20.553 -31.746 1.00 31.36 108 SER A N 1
ATOM 798 C CA . SER A 1 108 ? -9.406 -20.173 -31.480 1.00 31.36 108 SER A CA 1
ATOM 799 C C . SER A 1 108 ? -8.899 -18.856 -32.101 1.00 31.36 108 SER A C 1
ATOM 801 O O . SER A 1 108 ? -9.364 -18.400 -33.142 1.00 31.36 108 SER A O 1
ATOM 803 N N . HIS A 1 109 ? -7.819 -18.343 -31.500 1.00 36.72 109 HIS A N 1
ATOM 804 C CA . HIS A 1 109 ? -7.020 -17.126 -31.747 1.00 36.72 109 HIS A CA 1
ATOM 805 C C . HIS A 1 109 ? -6.449 -16.869 -33.173 1.00 36.72 109 HIS A C 1
ATOM 807 O O . HIS A 1 109 ? -5.609 -15.984 -33.344 1.00 36.72 109 HIS A O 1
ATOM 813 N N . MET A 1 110 ? -6.864 -17.598 -34.216 1.00 31.34 110 MET A N 1
ATOM 814 C CA . MET A 1 110 ? -6.271 -17.493 -35.566 1.00 31.34 110 MET A CA 1
ATOM 815 C C . MET A 1 110 ? -6.939 -16.449 -36.481 1.00 31.34 110 MET A C 1
ATOM 817 O O . MET A 1 110 ? -6.274 -15.915 -37.365 1.00 31.34 110 MET A O 1
ATOM 821 N N . ALA A 1 111 ? -8.203 -16.080 -36.248 1.00 32.25 111 ALA A N 1
ATOM 822 C CA . ALA A 1 111 ? -8.954 -15.190 -37.150 1.00 32.25 111 ALA A CA 1
ATOM 823 C C . ALA A 1 111 ? -8.589 -13.690 -37.030 1.00 32.25 111 ALA A C 1
ATOM 825 O O . ALA A 1 111 ? -8.869 -12.898 -37.925 1.00 32.25 111 ALA A O 1
ATOM 826 N N . VAL A 1 112 ? -7.933 -13.278 -35.939 1.00 34.62 112 VAL A N 1
ATOM 827 C CA . VAL A 1 112 ? -7.664 -11.855 -35.638 1.00 34.62 112 VAL A CA 1
ATOM 828 C C . VAL A 1 112 ? -6.550 -11.263 -36.516 1.00 34.62 112 VAL A C 1
ATOM 830 O O . VAL A 1 112 ? -6.551 -10.065 -36.793 1.00 34.62 112 VAL A O 1
ATOM 833 N N . LYS A 1 113 ? -5.612 -12.084 -37.009 1.00 33.44 113 LYS A N 1
ATOM 834 C CA . LYS A 1 113 ? -4.465 -11.599 -37.800 1.00 33.44 113 LYS A CA 1
ATOM 835 C C . LYS A 1 113 ? -4.820 -11.227 -39.247 1.00 33.44 113 LYS A C 1
ATOM 837 O O . LYS A 1 113 ? -4.171 -10.342 -39.801 1.00 33.44 113 LYS A O 1
ATOM 842 N N . GLU A 1 114 ? -5.838 -11.843 -39.853 1.00 34.22 114 GLU A N 1
ATOM 843 C CA . GLU A 1 114 ? -6.220 -11.555 -41.248 1.00 34.22 114 GLU A CA 1
ATOM 844 C C . GLU A 1 114 ? -7.002 -10.243 -41.394 1.00 34.22 114 GLU A C 1
ATOM 846 O O . GLU A 1 114 ? -6.741 -9.469 -42.314 1.00 34.22 114 GLU A O 1
ATOM 851 N N . VAL A 1 115 ? -7.860 -9.916 -40.425 1.00 35.66 115 VAL A N 1
ATOM 852 C CA . VAL A 1 115 ? -8.701 -8.702 -40.441 1.00 35.66 115 VAL A CA 1
ATOM 853 C C . VAL A 1 115 ? -7.866 -7.410 -40.371 1.00 35.66 115 VAL A C 1
ATOM 855 O O . VAL A 1 115 ? -8.221 -6.386 -40.954 1.00 35.66 115 VAL A O 1
ATOM 858 N N . ILE A 1 116 ? -6.707 -7.453 -39.705 1.00 36.31 116 ILE A N 1
ATOM 859 C CA . ILE A 1 116 ? -5.796 -6.302 -39.547 1.00 36.31 116 ILE A CA 1
ATOM 860 C C . ILE A 1 116 ? -5.071 -5.964 -40.864 1.00 36.31 116 ILE A C 1
ATOM 862 O O . ILE A 1 116 ? -4.669 -4.817 -41.083 1.00 36.31 116 ILE A O 1
ATOM 866 N N . LYS A 1 117 ? -4.922 -6.938 -41.770 1.00 35.09 117 LYS A N 1
ATOM 867 C CA . LYS A 1 117 ? -4.248 -6.748 -43.060 1.00 35.09 117 LYS A CA 1
ATOM 868 C C . LYS A 1 117 ? -5.122 -5.968 -44.052 1.00 35.09 117 LYS A C 1
ATOM 870 O O . LYS A 1 117 ? -4.604 -5.084 -44.727 1.00 35.09 117 LYS A O 1
ATOM 875 N N . GLU A 1 118 ? -6.433 -6.219 -44.076 1.00 32.66 118 GLU A N 1
ATOM 876 C CA . GLU A 1 118 ? -7.386 -5.539 -44.974 1.00 32.66 118 GLU A CA 1
ATOM 877 C C . GLU A 1 118 ? -7.625 -4.063 -44.621 1.00 32.66 118 GLU A C 1
ATOM 879 O O . GLU A 1 118 ? -7.859 -3.235 -45.503 1.00 32.66 118 GLU A O 1
ATOM 884 N N . ALA A 1 119 ? -7.526 -3.695 -43.339 1.00 32.22 119 ALA A N 1
ATOM 885 C CA . ALA A 1 119 ? -7.723 -2.312 -42.900 1.00 32.22 119 ALA A CA 1
ATOM 886 C C . ALA A 1 119 ? -6.602 -1.362 -43.375 1.00 32.22 119 ALA A C 1
ATOM 888 O O . ALA A 1 119 ? -6.836 -0.167 -43.556 1.00 32.22 119 ALA A O 1
ATOM 889 N N . ARG A 1 120 ? -5.392 -1.887 -43.626 1.00 37.50 120 ARG A N 1
ATOM 890 C CA . ARG A 1 120 ? -4.201 -1.096 -43.992 1.00 37.50 120 ARG A CA 1
ATOM 891 C C . ARG A 1 120 ? -4.189 -0.612 -45.445 1.00 37.50 120 ARG A C 1
ATOM 893 O O . ARG A 1 120 ? -3.517 0.372 -45.740 1.00 37.50 120 ARG A O 1
ATOM 900 N N . GLU A 1 121 ? -4.931 -1.250 -46.350 1.00 34.28 121 GLU A N 1
ATOM 901 C CA . GLU A 1 121 ? -4.941 -0.856 -47.768 1.00 34.28 121 GLU A CA 1
ATOM 902 C C . GLU A 1 121 ? -5.877 0.323 -48.074 1.00 34.28 121 GLU A C 1
ATOM 904 O O . GLU A 1 121 ? -5.665 1.039 -49.053 1.00 34.28 121 GLU A O 1
ATOM 909 N N . LYS A 1 122 ? -6.865 0.598 -47.213 1.00 36.41 122 LYS A N 1
ATOM 910 C CA . LYS A 1 122 ? -7.905 1.611 -47.473 1.00 36.41 122 LYS A CA 1
ATOM 911 C C . LYS A 1 122 ? -7.521 3.054 -47.103 1.00 36.41 122 LYS A C 1
ATOM 913 O O . LYS A 1 122 ? -8.247 3.972 -47.462 1.00 36.41 122 LYS A O 1
ATOM 918 N N . MET A 1 123 ? -6.377 3.287 -46.452 1.00 30.61 123 MET A N 1
ATOM 919 C CA . MET A 1 123 ? -5.960 4.617 -45.957 1.00 30.61 123 MET A CA 1
ATOM 920 C C . MET A 1 123 ? -5.164 5.486 -46.958 1.00 30.61 123 MET A C 1
ATOM 922 O O . MET A 1 123 ? -4.703 6.565 -46.600 1.00 30.61 123 MET A O 1
ATOM 926 N N . LYS A 1 124 ? -4.984 5.065 -48.219 1.00 28.80 124 LYS A N 1
ATOM 927 C CA . LYS A 1 124 ? -4.110 5.769 -49.186 1.00 28.80 124 LYS A CA 1
ATOM 928 C C . LYS A 1 124 ? -4.737 6.945 -49.960 1.00 28.80 124 LYS A C 1
ATOM 930 O O . LYS A 1 124 ? -4.034 7.535 -50.777 1.00 28.80 124 LYS A O 1
ATOM 935 N N . HIS A 1 125 ? -5.994 7.337 -49.728 1.00 27.45 125 HIS A N 1
ATOM 936 C CA . HIS A 1 125 ? -6.635 8.382 -50.544 1.00 27.45 125 HIS A CA 1
ATOM 937 C C . HIS A 1 125 ? -7.421 9.456 -49.761 1.00 27.45 125 HIS A C 1
ATOM 939 O O . HIS A 1 125 ? -8.579 9.256 -49.414 1.00 27.45 125 HIS A O 1
ATOM 945 N N . SER A 1 126 ? -6.831 10.664 -49.725 1.00 25.31 126 SER A N 1
ATOM 946 C CA . SER A 1 126 ? -7.492 11.990 -49.853 1.00 25.31 126 SER A CA 1
ATOM 947 C C . SER A 1 126 ? -8.238 12.586 -48.623 1.00 25.31 126 SER A C 1
ATOM 949 O O . SER A 1 126 ? -8.327 11.916 -47.601 1.00 25.31 126 SER A O 1
ATOM 951 N N . PRO A 1 127 ? -8.666 13.875 -48.646 1.00 28.61 127 PRO A N 1
ATOM 952 C CA . PRO A 1 127 ? -7.855 14.999 -48.162 1.00 28.61 127 PRO A CA 1
ATOM 953 C C . PRO A 1 127 ? -8.576 15.932 -47.148 1.00 28.61 127 PRO A C 1
ATOM 955 O O . PRO A 1 127 ? -9.740 15.761 -46.805 1.00 28.61 127 PRO A O 1
ATOM 958 N N . SER A 1 128 ? -7.819 16.927 -46.680 1.00 31.78 128 SER A N 1
ATOM 959 C CA . SER A 1 128 ? -8.083 17.982 -45.687 1.00 31.78 128 SER A CA 1
ATOM 960 C C . SER A 1 128 ? -9.238 18.952 -45.996 1.00 31.78 128 SER A C 1
ATOM 962 O O . SER A 1 128 ? -9.473 19.234 -47.166 1.00 31.78 128 SER A O 1
ATOM 964 N N . LEU A 1 129 ? -9.859 19.550 -44.950 1.00 23.00 129 LEU A N 1
ATOM 965 C CA . LEU A 1 129 ? -10.265 20.978 -44.875 1.00 23.00 129 LEU A CA 1
ATOM 966 C C . LEU A 1 129 ? -10.954 21.400 -43.539 1.00 23.00 129 LEU A C 1
ATOM 968 O O . LEU A 1 129 ? -11.955 20.828 -43.131 1.00 23.00 129 LEU A O 1
ATOM 972 N N . THR A 1 130 ? -10.419 22.498 -42.974 1.00 22.77 130 THR A N 1
ATOM 973 C CA . THR A 1 130 ? -11.019 23.651 -42.237 1.00 22.77 130 THR A CA 1
ATOM 974 C C . THR A 1 130 ? -11.710 23.572 -40.857 1.00 22.77 130 THR A C 1
ATOM 976 O O . THR A 1 130 ? -12.499 22.694 -40.544 1.00 22.77 130 THR A O 1
ATOM 979 N N . LYS A 1 131 ? -11.371 24.617 -40.074 1.00 28.38 131 LYS A N 1
ATOM 980 C CA . LYS A 1 131 ? -11.635 24.972 -38.662 1.00 28.38 131 LYS A CA 1
ATOM 981 C C . LYS A 1 131 ? -13.096 25.335 -38.341 1.00 28.38 131 LYS A C 1
ATOM 983 O O . LYS A 1 131 ? -13.759 25.876 -39.218 1.00 28.38 131 LYS A O 1
ATOM 988 N N . MET A 1 132 ? -13.494 25.215 -37.064 1.00 21.42 132 MET A N 1
ATOM 989 C CA . MET A 1 132 ? -14.223 26.245 -36.283 1.00 21.42 132 MET A CA 1
ATOM 990 C C . MET A 1 132 ? -14.304 25.891 -34.776 1.00 21.42 132 MET A C 1
ATOM 992 O O . MET A 1 132 ? -14.063 24.749 -34.394 1.00 21.42 132 MET A O 1
ATOM 996 N N . ASP A 1 133 ? -14.567 26.919 -33.964 1.00 25.16 133 ASP A N 1
ATOM 997 C CA . ASP A 1 133 ? -14.129 27.178 -32.581 1.00 25.16 133 ASP A CA 1
ATOM 998 C C . ASP A 1 133 ? -14.951 26.612 -31.387 1.00 25.16 133 ASP A C 1
ATOM 1000 O O . ASP A 1 133 ? -16.117 26.249 -31.516 1.00 25.16 133 ASP A O 1
ATOM 1004 N N . THR A 1 134 ? -14.311 26.728 -30.200 1.00 26.03 134 THR A N 1
ATOM 1005 C CA . THR A 1 134 ? -14.803 26.969 -28.806 1.00 26.03 134 THR A CA 1
ATOM 1006 C C . THR A 1 134 ? -15.408 25.839 -27.950 1.00 26.03 134 THR A C 1
ATOM 1008 O O . THR A 1 134 ? -16.488 25.351 -28.255 1.00 26.03 134 THR A O 1
ATOM 1011 N N . ALA A 1 135 ? -14.773 25.502 -26.805 1.00 25.56 135 ALA A N 1
ATOM 1012 C CA . ALA A 1 135 ? -15.010 26.076 -25.452 1.00 25.56 135 ALA A CA 1
ATOM 1013 C C . ALA A 1 135 ? -14.344 25.212 -24.332 1.00 25.56 135 ALA A C 1
ATOM 1015 O O . ALA A 1 135 ? -14.709 24.061 -24.145 1.00 25.56 135 ALA A O 1
ATOM 1016 N N . VAL A 1 136 ? -13.216 25.666 -23.762 1.00 29.20 136 VAL A N 1
ATOM 1017 C CA . VAL A 1 136 ? -12.936 26.080 -22.355 1.00 29.20 136 VAL A CA 1
ATOM 1018 C C . VAL A 1 136 ? -13.161 25.030 -21.244 1.00 29.20 136 VAL A C 1
ATOM 1020 O O . VAL A 1 136 ? -14.268 24.869 -20.739 1.00 29.20 136 VAL A O 1
ATOM 1023 N N . GLY A 1 137 ? -12.055 24.428 -20.779 1.00 28.50 137 GLY A N 1
ATOM 1024 C CA . GLY A 1 137 ? -11.938 23.626 -19.556 1.00 28.50 137 GLY A CA 1
ATOM 1025 C C . GLY A 1 137 ? -10.564 23.816 -18.884 1.00 28.50 137 GLY A C 1
ATOM 1026 O O . GLY A 1 137 ? -9.578 24.051 -19.570 1.00 28.50 137 GLY A O 1
ATOM 1027 N N . VAL A 1 138 ? -10.558 23.751 -17.546 1.00 30.34 138 VAL A N 1
ATOM 1028 C CA . VAL A 1 138 ? -9.464 23.554 -16.551 1.00 30.34 138 VAL A CA 1
ATOM 1029 C C . VAL A 1 138 ? -8.177 24.417 -16.599 1.00 30.34 138 VAL A C 1
ATOM 1031 O O . VAL A 1 138 ? -7.489 24.497 -15.585 1.00 30.34 138 VAL A O 1
ATOM 1034 N N . ASP A 1 139 ? -7.904 25.195 -17.646 1.00 36.12 139 ASP A N 1
ATOM 1035 C CA . ASP A 1 139 ? -6.728 26.094 -17.726 1.00 36.12 139 ASP A CA 1
ATOM 1036 C C . ASP A 1 139 ? -6.732 27.269 -16.711 1.00 36.12 139 ASP A C 1
ATOM 1038 O O . ASP A 1 139 ? -5.735 27.971 -16.547 1.00 36.12 139 ASP A O 1
ATOM 1042 N N . GLN A 1 140 ? -7.827 27.500 -15.979 1.00 37.62 140 GLN A N 1
ATOM 1043 C CA . GLN A 1 140 ? -8.016 28.753 -15.235 1.00 37.62 140 GLN A CA 1
ATOM 1044 C C . GLN A 1 140 ? -7.246 28.856 -13.903 1.00 37.62 140 GLN A C 1
ATOM 1046 O O . GLN A 1 140 ? -6.937 29.961 -13.482 1.00 37.62 140 GLN A O 1
ATOM 1051 N N . LEU A 1 141 ? -6.886 27.771 -13.202 1.00 35.69 141 LEU A N 1
ATOM 1052 C CA . LEU A 1 141 ? -6.209 27.899 -11.889 1.00 35.69 141 LEU A CA 1
ATOM 1053 C C . LEU A 1 141 ? -4.702 28.214 -11.990 1.00 35.69 141 LEU A C 1
ATOM 1055 O O . LEU A 1 141 ? -4.176 28.900 -11.110 1.00 35.69 141 LEU A O 1
ATOM 1059 N N . GLU A 1 142 ? -4.023 27.792 -13.064 1.00 43.53 142 GLU A N 1
ATOM 1060 C CA . GLU A 1 142 ? -2.652 28.243 -13.373 1.00 43.53 142 GLU A CA 1
ATOM 1061 C C . GLU A 1 142 ? -2.625 29.697 -13.878 1.00 43.53 142 GLU A C 1
ATOM 1063 O O . GLU A 1 142 ? -1.646 30.405 -13.636 1.00 43.53 142 GLU A O 1
ATOM 1068 N N . GLU A 1 143 ? -3.720 30.174 -14.484 1.00 45.66 143 GLU A N 1
ATOM 1069 C CA . GLU A 1 143 ? -3.898 31.565 -14.923 1.00 45.66 143 GLU A CA 1
ATOM 1070 C C . GLU A 1 143 ? -3.907 32.554 -13.737 1.00 45.66 143 GLU A C 1
ATOM 1072 O O . GLU A 1 143 ? -3.306 33.628 -13.818 1.00 45.66 143 GLU A O 1
ATOM 1077 N N . TYR A 1 144 ? -4.492 32.175 -12.591 1.00 42.16 144 TYR A N 1
ATOM 1078 C CA . TYR A 1 144 ? -4.512 33.026 -11.386 1.00 42.16 144 TYR A CA 1
ATOM 1079 C C . TYR A 1 144 ? -3.255 32.918 -10.509 1.00 42.16 144 TYR A C 1
ATOM 1081 O O . TYR A 1 144 ? -2.974 33.829 -9.724 1.00 42.16 144 TYR A O 1
ATOM 1089 N N . PHE A 1 145 ? -2.490 31.825 -10.606 1.00 41.56 145 PHE A N 1
ATOM 1090 C CA . PHE A 1 145 ? -1.407 31.513 -9.667 1.00 41.56 145 PHE A CA 1
ATOM 1091 C C . PHE A 1 145 ? -0.104 31.021 -10.334 1.00 41.56 145 PHE A C 1
ATOM 1093 O O . PHE A 1 145 ? 0.478 30.048 -9.847 1.00 41.56 145 PHE A O 1
ATOM 1100 N N . PRO A 1 146 ? 0.441 31.699 -11.362 1.00 44.03 146 PRO A N 1
ATOM 1101 C CA . PRO A 1 146 ? 1.630 31.218 -12.063 1.00 44.03 146 PRO A CA 1
ATOM 1102 C C . PRO A 1 146 ? 2.849 31.121 -11.130 1.00 44.03 146 PRO A C 1
ATOM 1104 O O . PRO A 1 146 ? 3.063 31.979 -10.264 1.00 44.03 146 PRO A O 1
ATOM 1107 N N . ALA A 1 147 ? 3.666 30.080 -11.311 1.00 39.53 147 ALA A N 1
ATOM 1108 C CA . ALA A 1 147 ? 4.930 29.913 -10.597 1.00 39.53 147 ALA A CA 1
ATOM 1109 C C . ALA A 1 147 ? 5.936 30.984 -11.057 1.00 39.53 147 ALA A C 1
ATOM 1111 O O . ALA A 1 147 ? 6.259 31.064 -12.240 1.00 39.53 147 ALA A O 1
ATOM 1112 N N . ARG A 1 148 ? 6.428 31.825 -10.136 1.00 49.09 148 ARG A N 1
ATOM 1113 C CA . ARG A 1 148 ? 7.342 32.935 -10.464 1.00 49.09 148 ARG A CA 1
ATOM 1114 C C . ARG A 1 148 ? 8.786 32.622 -10.080 1.00 49.09 148 ARG A C 1
ATOM 1116 O O . ARG A 1 148 ? 9.052 32.118 -8.991 1.00 49.09 148 ARG A O 1
ATOM 1123 N N . THR A 1 149 ? 9.722 32.972 -10.957 1.00 45.94 149 THR A N 1
ATOM 1124 C CA . THR A 1 149 ? 11.166 32.963 -10.684 1.00 45.94 149 THR A CA 1
ATOM 1125 C C . THR A 1 149 ? 11.605 34.261 -9.996 1.00 45.94 149 THR A C 1
ATOM 1127 O O . THR A 1 149 ? 10.951 35.300 -10.097 1.00 45.94 149 THR A O 1
ATOM 1130 N N . ALA A 1 150 ? 12.745 34.226 -9.300 1.00 42.47 150 ALA A N 1
ATOM 1131 C CA . ALA A 1 150 ? 13.286 35.380 -8.571 1.00 42.47 150 ALA A CA 1
ATOM 1132 C C . ALA A 1 150 ? 13.564 36.613 -9.465 1.00 42.47 150 ALA A C 1
ATOM 1134 O O . ALA A 1 150 ? 13.529 37.744 -8.984 1.00 42.47 150 ALA A O 1
ATOM 1135 N N . GLU A 1 151 ? 13.789 36.418 -10.768 1.00 47.84 151 GLU A N 1
ATOM 1136 C CA . GLU A 1 151 ? 14.003 37.504 -11.736 1.00 47.84 151 GLU A CA 1
ATOM 1137 C C . GLU A 1 151 ? 12.725 38.300 -12.053 1.00 47.84 151 GLU A C 1
ATOM 1139 O O . GLU A 1 151 ? 12.797 39.515 -12.259 1.00 47.84 151 GLU A O 1
ATOM 1144 N N . ASP A 1 152 ? 11.549 37.662 -12.034 1.00 49.72 152 ASP A N 1
ATOM 1145 C CA . ASP A 1 152 ? 10.264 38.337 -12.273 1.00 49.72 152 ASP A CA 1
ATOM 1146 C C . ASP A 1 152 ? 9.819 39.178 -11.070 1.00 49.72 152 ASP A C 1
ATOM 1148 O O . ASP A 1 152 ? 9.185 40.224 -11.233 1.00 49.72 152 ASP A O 1
ATOM 1152 N N . MET A 1 153 ? 10.221 38.783 -9.858 1.00 42.47 153 MET A N 1
ATOM 1153 C CA . MET A 1 153 ? 10.011 39.585 -8.647 1.00 42.47 153 MET A CA 1
ATOM 1154 C C . MET A 1 153 ? 10.858 40.870 -8.656 1.00 42.47 153 MET A C 1
ATOM 1156 O O . MET A 1 153 ? 10.409 41.899 -8.155 1.00 42.47 153 MET A O 1
ATOM 1160 N N . LEU A 1 154 ? 12.045 40.843 -9.277 1.00 44.19 154 LEU A N 1
ATOM 1161 C CA . LEU A 1 154 ? 12.977 41.979 -9.338 1.00 44.19 154 LEU A CA 1
ATOM 1162 C C . LEU A 1 154 ? 12.632 43.007 -10.436 1.00 44.19 154 LEU A C 1
ATOM 1164 O O . LEU A 1 154 ? 12.958 44.188 -10.316 1.00 44.19 154 LEU A O 1
ATOM 1168 N N . LYS A 1 155 ? 11.963 42.590 -11.520 1.00 46.56 155 LYS A N 1
ATOM 1169 C CA . LYS A 1 155 ? 11.543 43.502 -12.604 1.00 46.56 155 LYS A CA 1
ATOM 1170 C C . LYS A 1 155 ? 10.371 44.398 -12.203 1.00 46.56 155 LYS A C 1
ATOM 1172 O O . LYS A 1 155 ? 10.302 45.538 -12.651 1.00 46.56 155 LYS A O 1
ATOM 1177 N N . ARG A 1 156 ? 9.484 43.919 -11.324 1.00 46.31 156 ARG A N 1
ATOM 1178 C CA . ARG A 1 156 ? 8.332 44.690 -10.821 1.00 46.31 156 ARG A CA 1
ATOM 1179 C C . ARG A 1 156 ? 8.697 45.760 -9.789 1.00 46.31 156 ARG A C 1
ATOM 1181 O O . ARG A 1 156 ? 7.918 46.687 -9.603 1.00 46.31 156 ARG A O 1
ATOM 1188 N N . SER A 1 157 ? 9.872 45.684 -9.157 1.00 41.31 157 SER A N 1
ATOM 1189 C CA . SER A 1 157 ? 10.350 46.731 -8.238 1.00 41.31 157 SER A CA 1
ATOM 1190 C C . SER A 1 157 ? 10.886 47.984 -8.942 1.00 41.31 157 SER A C 1
ATOM 1192 O O . SER A 1 157 ? 11.216 48.961 -8.273 1.00 41.31 157 SER A O 1
ATOM 1194 N N . ILE A 1 158 ? 10.972 47.986 -10.277 1.00 47.31 158 ILE A N 1
ATOM 1195 C CA . ILE A 1 158 ? 11.384 49.149 -11.069 1.00 47.31 158 ILE A CA 1
ATOM 1196 C C . ILE A 1 158 ? 10.163 49.639 -11.851 1.00 47.31 158 ILE A C 1
ATOM 1198 O O . ILE A 1 158 ? 9.937 49.245 -12.993 1.00 47.31 158 ILE A O 1
ATOM 1202 N N . LEU A 1 159 ? 9.353 50.488 -11.219 1.00 40.41 159 LEU A N 1
ATOM 1203 C CA . LEU A 1 159 ? 8.234 51.159 -11.883 1.00 40.41 159 LEU A CA 1
ATOM 1204 C C . LEU A 1 159 ? 8.766 52.093 -12.977 1.00 40.41 159 LEU A C 1
ATOM 1206 O O . LEU A 1 159 ? 9.539 53.012 -12.694 1.00 40.41 159 LEU A O 1
ATOM 1210 N N . ARG A 1 160 ? 8.337 51.877 -14.226 1.00 47.12 160 ARG A N 1
ATOM 1211 C CA . ARG A 1 160 ? 8.447 52.896 -15.275 1.00 47.12 160 ARG A CA 1
ATOM 1212 C C . ARG A 1 160 ? 7.277 53.878 -15.121 1.00 47.12 160 ARG A C 1
ATOM 1214 O O . ARG A 1 160 ? 6.176 53.433 -14.803 1.00 47.12 160 ARG A O 1
ATOM 1221 N N . PRO A 1 161 ? 7.482 55.189 -15.342 1.00 46.59 161 PRO A N 1
ATOM 1222 C CA . PRO A 1 161 ? 6.459 56.208 -15.080 1.00 46.59 161 PRO A CA 1
ATOM 1223 C C . PRO A 1 161 ? 5.174 56.083 -15.915 1.00 46.59 161 PRO A C 1
ATOM 1225 O O . PRO A 1 161 ? 4.175 56.694 -15.553 1.00 46.59 161 PRO A O 1
ATOM 1228 N N . ASP A 1 162 ? 5.191 55.307 -17.004 1.00 46.50 162 ASP A N 1
ATOM 1229 C CA . ASP A 1 162 ? 4.105 55.261 -17.993 1.00 46.50 162 ASP A CA 1
ATOM 1230 C C . ASP A 1 162 ? 3.058 54.151 -17.747 1.00 46.50 162 ASP A C 1
ATOM 1232 O O . ASP A 1 162 ? 2.004 54.162 -18.378 1.00 46.50 162 ASP A O 1
ATOM 1236 N N . ASP A 1 163 ? 3.281 53.228 -16.800 1.00 46.88 163 ASP A N 1
ATOM 1237 C CA . ASP A 1 163 ? 2.378 52.088 -16.528 1.00 46.88 163 ASP A CA 1
ATOM 1238 C C . ASP A 1 163 ? 1.271 52.399 -15.498 1.00 46.88 163 ASP A C 1
ATOM 1240 O O . ASP A 1 163 ? 0.731 51.500 -14.846 1.00 46.88 163 ASP A O 1
ATOM 1244 N N . VAL A 1 164 ? 0.898 53.672 -15.326 1.00 45.41 164 VAL A N 1
ATOM 1245 C CA . VAL A 1 164 ? -0.189 54.070 -14.414 1.00 45.41 164 VAL A CA 1
ATOM 1246 C C . VAL A 1 164 ? -1.545 53.779 -15.067 1.00 45.41 164 VAL A C 1
ATOM 1248 O O . VAL A 1 164 ? -2.309 54.674 -15.422 1.00 45.41 164 VAL A O 1
ATOM 1251 N N . VAL A 1 165 ? -1.846 52.493 -15.246 1.00 46.47 165 VAL A N 1
ATOM 1252 C CA . VAL A 1 165 ? -3.193 52.019 -15.565 1.00 46.47 165 VAL A CA 1
ATOM 1253 C C . VAL A 1 165 ? -4.081 52.391 -14.381 1.00 46.47 165 VAL A C 1
ATOM 1255 O O . VAL A 1 165 ? -3.754 52.070 -13.238 1.00 46.47 165 VAL A O 1
ATOM 1258 N N . ALA A 1 166 ? -5.166 53.121 -14.651 1.00 49.94 166 ALA A N 1
ATOM 1259 C CA . ALA A 1 166 ? -6.093 53.636 -13.650 1.00 49.94 166 ALA A CA 1
ATOM 1260 C C . ALA A 1 166 ? -6.487 52.537 -12.649 1.00 49.94 166 ALA A C 1
ATOM 1262 O O . ALA A 1 166 ? -7.221 51.605 -12.968 1.00 49.94 166 ALA A O 1
ATOM 1263 N N . MET A 1 167 ? -5.946 52.634 -11.436 1.00 50.12 167 MET A N 1
ATOM 1264 C CA . MET A 1 167 ? -6.160 51.650 -10.387 1.00 50.12 167 MET A CA 1
ATOM 1265 C C . MET A 1 167 ? -7.602 51.783 -9.871 1.00 50.12 167 MET A C 1
ATOM 1267 O O . MET A 1 167 ? -8.024 52.902 -9.568 1.00 50.12 167 MET A O 1
ATOM 1271 N N . PRO A 1 168 ? -8.357 50.680 -9.724 1.00 58.91 168 PRO A N 1
ATOM 1272 C CA . PRO A 1 168 ? -9.718 50.749 -9.214 1.00 58.91 168 PRO A CA 1
ATOM 1273 C C . PRO A 1 168 ? -9.718 51.306 -7.784 1.00 58.91 168 PRO A C 1
ATOM 1275 O O . PRO A 1 168 ? -8.916 50.895 -6.933 1.00 58.91 168 PRO A O 1
ATOM 1278 N N . VAL A 1 169 ? -10.599 52.279 -7.542 1.00 61.47 169 VAL A N 1
ATOM 1279 C CA . VAL A 1 169 ? -10.838 52.863 -6.219 1.00 61.47 169 VAL A CA 1
ATOM 1280 C C . VAL A 1 169 ? -11.552 51.812 -5.374 1.00 61.47 169 VAL A C 1
ATOM 1282 O O . VAL A 1 169 ? -12.585 51.292 -5.783 1.00 61.47 169 VAL A O 1
ATOM 1285 N N . ILE A 1 170 ? -10.973 51.468 -4.225 1.00 64.31 170 ILE A N 1
ATOM 1286 C CA . ILE A 1 170 ? -11.530 50.473 -3.302 1.00 64.31 170 ILE A CA 1
ATOM 1287 C C . ILE A 1 170 ? -12.287 51.220 -2.213 1.00 64.31 170 ILE A C 1
ATOM 1289 O O . ILE A 1 170 ? -11.689 52.012 -1.483 1.00 64.31 170 ILE A O 1
ATOM 1293 N N . GLU A 1 171 ? -13.580 50.944 -2.080 1.00 69.94 171 GLU A N 1
ATOM 1294 C CA . GLU A 1 171 ? -14.356 51.368 -0.918 1.00 69.94 171 GLU A CA 1
ATOM 1295 C C . GLU A 1 171 ? -14.226 50.306 0.181 1.00 69.94 171 GLU A C 1
ATOM 1297 O O . GLU A 1 171 ? -14.516 49.126 -0.020 1.00 69.94 171 GLU A O 1
ATOM 1302 N N . VAL A 1 172 ? -13.735 50.713 1.354 1.00 70.62 172 VAL A N 1
ATOM 1303 C CA . VAL A 1 172 ? -13.546 49.811 2.499 1.00 70.62 172 VAL A CA 1
ATOM 1304 C C . VAL A 1 172 ? -14.904 49.265 2.940 1.00 70.62 172 VAL A C 1
ATOM 1306 O O . VAL A 1 172 ? -15.812 50.036 3.244 1.00 70.62 172 VAL A O 1
ATOM 1309 N N . GLY A 1 173 ? -15.027 47.938 3.009 1.00 67.62 173 GLY A N 1
ATOM 1310 C CA . GLY A 1 173 ? -16.280 47.253 3.347 1.00 67.62 173 GLY A CA 1
ATOM 1311 C C . GLY A 1 173 ? -17.085 46.775 2.133 1.00 67.62 173 GLY A C 1
ATOM 1312 O O . GLY A 1 173 ? -18.174 46.226 2.304 1.00 67.62 173 GLY A O 1
ATOM 1313 N N . GLN A 1 174 ? -16.569 46.950 0.911 1.00 81.06 174 GLN A N 1
ATOM 1314 C CA . GLN A 1 174 ? -17.196 46.417 -0.297 1.00 81.06 174 GLN A CA 1
ATOM 1315 C C . GLN A 1 174 ? -17.217 44.881 -0.274 1.00 81.06 174 GLN A C 1
ATOM 1317 O O . GLN A 1 174 ? -16.189 44.237 -0.051 1.00 81.06 174 GLN A O 1
ATOM 1322 N N . LYS A 1 175 ? -18.395 44.299 -0.533 1.00 84.31 175 LYS A N 1
ATOM 1323 C CA . LYS A 1 175 ? -18.610 42.848 -0.576 1.00 84.31 175 LYS A CA 1
ATOM 1324 C C . LYS A 1 175 ? -18.672 42.347 -2.013 1.00 84.31 175 LYS A C 1
ATOM 1326 O O . LYS A 1 175 ? -19.406 42.904 -2.827 1.00 84.31 175 LYS A O 1
ATOM 1331 N N . MET A 1 176 ? -17.921 41.298 -2.323 1.00 82.12 176 MET A N 1
ATOM 1332 C CA . MET A 1 176 ? -17.922 40.644 -3.637 1.00 82.12 176 MET A CA 1
ATOM 1333 C C . MET A 1 176 ? -17.402 39.208 -3.526 1.00 82.12 176 MET A C 1
ATOM 1335 O O . MET A 1 176 ? -16.962 38.794 -2.459 1.00 82.12 176 MET A O 1
ATOM 1339 N N . THR A 1 177 ? -17.444 38.432 -4.609 1.00 86.38 177 THR A N 1
ATOM 1340 C CA . THR A 1 177 ? -16.847 37.086 -4.607 1.00 86.38 177 THR A CA 1
ATOM 1341 C C . THR A 1 177 ? -15.323 37.161 -4.683 1.00 86.38 177 THR A C 1
ATOM 1343 O O . THR A 1 177 ? -14.767 38.095 -5.273 1.00 86.38 177 THR A O 1
ATOM 1346 N N . LEU A 1 178 ? -14.635 36.164 -4.125 1.00 86.50 178 LEU A N 1
ATOM 1347 C CA . LEU A 1 178 ? -13.177 36.096 -4.177 1.00 86.50 178 LEU A CA 1
ATOM 1348 C C . LEU A 1 178 ? -12.653 36.122 -5.624 1.00 86.50 178 LEU A C 1
ATOM 1350 O O . LEU A 1 178 ? -11.720 36.869 -5.917 1.00 86.50 178 LEU A O 1
ATOM 1354 N N . ARG A 1 179 ? -13.309 35.406 -6.547 1.00 82.69 179 ARG A N 1
ATOM 1355 C CA . ARG A 1 179 ? -12.999 35.433 -7.985 1.00 82.69 179 ARG A CA 1
ATOM 1356 C C . ARG A 1 179 ? -13.020 36.854 -8.543 1.00 82.69 179 ARG A C 1
ATOM 1358 O O . ARG A 1 179 ? -12.031 37.310 -9.107 1.00 82.69 179 ARG A O 1
ATOM 1365 N N . THR A 1 180 ? -14.121 37.574 -8.325 1.00 84.69 180 THR A N 1
ATOM 1366 C CA . THR A 1 180 ? -14.285 38.944 -8.834 1.00 84.69 180 THR A CA 1
ATOM 1367 C C . THR A 1 180 ? -13.266 39.920 -8.246 1.00 84.69 180 THR A C 1
ATOM 1369 O O . THR A 1 180 ? -12.831 40.841 -8.934 1.00 84.69 180 THR A O 1
ATOM 1372 N N . ALA A 1 181 ? -12.837 39.708 -6.998 1.00 85.56 181 ALA A N 1
ATOM 1373 C CA . ALA A 1 181 ? -11.819 40.542 -6.367 1.00 85.56 181 ALA A CA 1
ATOM 1374 C C . ALA A 1 181 ? -10.428 40.337 -6.988 1.00 85.56 181 ALA A C 1
ATOM 1376 O O . ALA A 1 181 ? -9.692 41.309 -7.176 1.00 85.56 181 ALA A O 1
ATOM 1377 N N . MET A 1 182 ? -10.085 39.086 -7.319 1.00 83.31 182 MET A N 1
ATOM 1378 C CA . MET A 1 182 ? -8.815 38.723 -7.955 1.00 83.31 182 MET A CA 1
ATOM 1379 C C . MET A 1 182 ? -8.754 39.209 -9.407 1.00 83.31 182 MET A C 1
ATOM 1381 O O . MET A 1 182 ? -7.802 39.887 -9.786 1.00 83.31 182 MET A O 1
ATOM 1385 N N . GLU A 1 183 ? -9.788 38.918 -10.200 1.00 79.06 183 GLU A N 1
ATOM 1386 C CA . GLU A 1 183 ? -9.878 39.315 -11.614 1.00 79.06 183 GLU A CA 1
ATOM 1387 C C . GLU A 1 183 ? -9.926 40.832 -11.793 1.00 79.06 183 GLU A C 1
ATOM 1389 O O . GLU A 1 183 ? -9.279 41.384 -12.679 1.00 79.06 183 GLU A O 1
ATOM 1394 N N . GLY A 1 184 ? -10.673 41.518 -10.926 1.00 76.00 184 GLY A N 1
ATOM 1395 C CA . GLY A 1 184 ? -10.813 42.969 -10.972 1.00 76.00 184 GLY A CA 1
ATOM 1396 C C . GLY A 1 184 ? -9.603 43.736 -10.434 1.00 76.00 184 GLY A C 1
ATOM 1397 O O . GLY A 1 184 ? -9.625 44.965 -10.424 1.00 76.00 184 GLY A O 1
ATOM 1398 N N . GLY A 1 185 ? -8.557 43.047 -9.958 1.00 78.19 185 GLY A N 1
ATOM 1399 C CA . GLY A 1 185 ? -7.360 43.682 -9.396 1.00 78.19 185 GLY A CA 1
ATOM 1400 C C . GLY A 1 185 ? -7.625 44.478 -8.112 1.00 78.19 185 GLY A C 1
ATOM 1401 O O . GLY A 1 185 ? -6.866 45.391 -7.776 1.00 78.19 185 GLY A O 1
ATOM 1402 N N . TYR A 1 186 ? -8.704 44.155 -7.392 1.00 80.25 186 TYR A N 1
ATOM 1403 C CA . TYR A 1 186 ? -9.059 44.803 -6.129 1.00 80.25 186 TYR A CA 1
ATOM 1404 C C . TYR A 1 186 ? -8.176 44.323 -4.965 1.00 80.25 186 TYR A C 1
ATOM 1406 O O . TYR A 1 186 ? -8.070 45.019 -3.954 1.00 80.25 186 TYR A O 1
ATOM 1414 N N . ILE A 1 187 ? -7.511 43.170 -5.112 1.00 83.88 187 ILE A N 1
ATOM 1415 C CA . ILE A 1 187 ? -6.607 42.577 -4.116 1.00 83.88 187 ILE A CA 1
ATOM 1416 C C . ILE A 1 187 ? -5.291 42.104 -4.748 1.00 83.88 187 ILE A C 1
ATOM 1418 O O . ILE A 1 187 ? -5.259 41.686 -5.904 1.00 83.88 187 ILE A O 1
ATOM 1422 N N . ASP A 1 188 ? -4.198 42.158 -3.987 1.00 81.31 188 ASP A N 1
ATOM 1423 C CA . ASP A 1 188 ? -2.900 41.611 -4.387 1.00 81.31 188 ASP A CA 1
ATOM 1424 C C . ASP A 1 188 ? -2.802 40.145 -3.964 1.00 81.31 188 ASP A C 1
ATOM 1426 O O . ASP A 1 188 ? -2.534 39.839 -2.808 1.00 81.31 188 ASP A O 1
ATOM 1430 N N . VAL A 1 189 ? -3.007 39.236 -4.911 1.00 75.69 189 VAL A N 1
ATOM 1431 C CA . VAL A 1 189 ? -3.067 37.786 -4.683 1.00 75.69 189 VAL A CA 1
ATOM 1432 C C . VAL A 1 189 ? -1.835 37.228 -3.955 1.00 75.69 189 VAL A C 1
ATOM 1434 O O . VAL A 1 189 ? -1.962 36.276 -3.182 1.00 75.69 189 VAL A O 1
ATOM 1437 N N . ASP A 1 190 ? -0.655 37.817 -4.166 1.00 75.62 190 ASP A N 1
ATOM 1438 C CA . ASP A 1 190 ? 0.592 37.329 -3.568 1.00 75.62 190 ASP A CA 1
ATOM 1439 C C . ASP A 1 190 ? 0.798 37.836 -2.132 1.00 75.62 190 ASP A C 1
ATOM 1441 O O . ASP A 1 190 ? 1.396 37.137 -1.313 1.00 75.62 190 ASP A O 1
ATOM 1445 N N . SER A 1 191 ? 0.269 39.021 -1.818 1.00 75.31 191 SER A N 1
ATOM 1446 C CA . SER A 1 191 ? 0.448 39.689 -0.519 1.00 75.31 191 SER A CA 1
ATOM 1447 C C . SER A 1 191 ? -0.826 39.722 0.335 1.00 75.31 191 SER A C 1
ATOM 1449 O O . SER A 1 191 ? -0.808 40.253 1.447 1.00 75.31 191 SER A O 1
ATOM 1451 N N . CYS A 1 192 ? -1.946 39.203 -0.175 1.00 82.75 192 CYS A N 1
ATOM 1452 C CA . CYS A 1 192 ? -3.243 39.255 0.489 1.00 82.75 192 CYS A CA 1
ATOM 1453 C C . CYS A 1 192 ? -3.385 38.175 1.564 1.00 82.75 192 CYS A C 1
ATOM 1455 O O . CYS A 1 192 ? -3.047 37.003 1.373 1.00 82.75 192 CYS A O 1
ATOM 1457 N N . VAL A 1 193 ? -3.929 38.591 2.703 1.00 82.94 193 VAL A N 1
ATOM 1458 C CA . VAL A 1 193 ? -4.222 37.753 3.857 1.00 82.94 193 VAL A CA 1
ATOM 1459 C C . VAL A 1 193 ? -5.732 37.675 4.045 1.00 82.94 193 VAL A C 1
ATOM 1461 O O . VAL A 1 193 ? -6.429 38.689 4.084 1.00 82.94 193 VAL A O 1
ATOM 1464 N N . VAL A 1 194 ? -6.224 36.451 4.192 1.00 85.25 194 VAL A N 1
ATOM 1465 C CA . VAL A 1 194 ? -7.613 36.158 4.533 1.00 85.25 194 VAL A CA 1
ATOM 1466 C C . VAL A 1 194 ? -7.735 36.118 6.046 1.00 85.25 194 VAL A C 1
ATOM 1468 O O . VAL A 1 194 ? -6.995 35.389 6.714 1.00 85.25 194 VAL A O 1
ATOM 1471 N N . VAL A 1 195 ? -8.667 36.899 6.578 1.00 79.69 195 VAL A N 1
ATOM 1472 C CA . VAL A 1 195 ? -9.036 36.900 7.991 1.00 79.69 195 VAL A CA 1
ATOM 1473 C C . VAL A 1 195 ? -10.379 36.201 8.131 1.00 79.69 195 VAL A C 1
ATOM 1475 O O . VAL A 1 195 ? -11.362 36.588 7.500 1.00 79.69 195 VAL A O 1
ATOM 1478 N N . ILE A 1 196 ? -10.409 35.157 8.956 1.00 79.31 196 ILE A N 1
ATOM 1479 C CA . ILE A 1 196 ? -11.635 34.440 9.305 1.00 79.31 196 ILE A CA 1
ATOM 1480 C C . ILE A 1 196 ? -12.162 35.053 10.607 1.00 79.31 196 ILE A C 1
ATOM 1482 O O . ILE A 1 196 ? -11.545 34.823 11.651 1.00 79.31 196 ILE A O 1
ATOM 1486 N N . PRO A 1 197 ? -13.264 35.829 10.591 1.00 65.12 197 PRO A N 1
ATOM 1487 C CA . PRO A 1 197 ? -13.692 36.592 11.766 1.00 65.12 197 PRO A CA 1
ATOM 1488 C C . PRO A 1 197 ? -14.020 35.705 12.972 1.00 65.12 197 PRO A C 1
ATOM 1490 O O . PRO A 1 197 ? -13.628 36.031 14.087 1.00 65.12 197 PRO A O 1
ATOM 1493 N N . ALA A 1 198 ? -14.645 34.545 12.738 1.00 57.53 198 ALA A N 1
ATOM 1494 C CA . ALA A 1 198 ? -15.044 33.608 13.789 1.00 57.53 198 ALA A CA 1
ATOM 1495 C C . ALA A 1 198 ? -13.868 33.048 14.611 1.00 57.53 198 ALA A C 1
ATOM 1497 O O . ALA A 1 198 ? -14.018 32.763 15.795 1.00 57.53 198 ALA A O 1
ATOM 1498 N N . THR A 1 199 ? -12.691 32.885 14.001 1.00 63.91 199 THR A N 1
ATOM 1499 C CA . THR A 1 199 ? -11.510 32.295 14.660 1.00 63.91 199 THR A CA 1
ATOM 1500 C C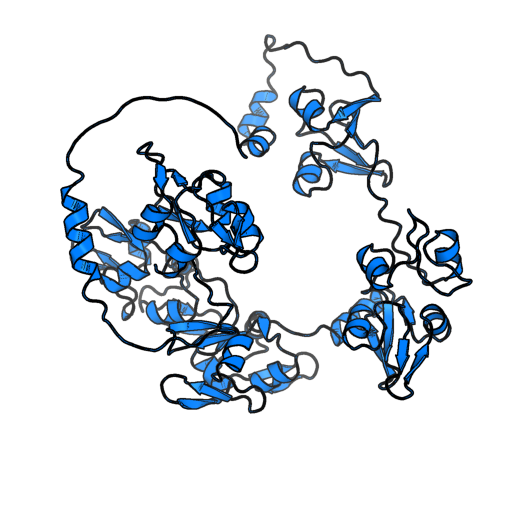 . THR A 1 199 ? -10.379 33.299 14.874 1.00 63.91 199 THR A C 1
ATOM 1502 O O . THR A 1 199 ? -9.378 32.971 15.509 1.00 63.91 199 THR A O 1
ATOM 1505 N N . CYS A 1 200 ? -10.503 34.512 14.323 1.00 60.44 200 CYS A N 1
ATOM 1506 C CA . CYS A 1 200 ? -9.435 35.511 14.222 1.00 60.44 200 CYS A CA 1
ATOM 1507 C C . CYS A 1 200 ? -8.135 34.974 13.587 1.00 60.44 200 CYS A C 1
ATOM 1509 O O . CYS A 1 200 ? -7.058 35.549 13.769 1.00 60.44 200 CYS A O 1
ATOM 1511 N N . VAL A 1 201 ? -8.215 33.878 12.825 1.00 74.12 201 VAL A N 1
ATOM 1512 C CA . VAL A 1 201 ? -7.061 33.287 12.145 1.00 74.12 201 VAL A CA 1
ATOM 1513 C C . VAL A 1 201 ? -6.787 34.053 10.855 1.00 74.12 201 VAL A C 1
ATOM 1515 O O . VAL A 1 201 ? -7.691 34.334 10.067 1.00 74.12 201 VAL A O 1
ATOM 1518 N N . ARG A 1 202 ? -5.506 34.363 10.635 1.00 77.62 202 ARG A N 1
ATOM 1519 C CA . ARG A 1 202 ? -4.992 35.036 9.440 1.00 77.62 202 ARG A CA 1
ATOM 1520 C C . ARG A 1 202 ? -4.205 34.033 8.603 1.00 77.62 202 ARG A C 1
ATOM 1522 O O . ARG A 1 202 ? -3.287 33.402 9.126 1.00 77.62 202 ARG A O 1
ATOM 1529 N N . ARG A 1 203 ? -4.540 33.882 7.321 1.00 81.19 203 ARG A N 1
ATOM 1530 C CA . ARG A 1 203 ? -3.828 32.978 6.398 1.00 81.19 203 ARG A CA 1
ATOM 1531 C C . ARG A 1 203 ? -3.490 33.668 5.077 1.00 81.19 203 ARG A C 1
ATOM 1533 O O . ARG A 1 203 ? -4.301 34.459 4.603 1.00 81.19 203 ARG A O 1
ATOM 1540 N N . PRO A 1 204 ? -2.341 33.363 4.448 1.00 82.44 204 PRO A N 1
ATOM 1541 C CA . PRO A 1 204 ? -2.067 33.806 3.084 1.00 82.44 204 PRO A CA 1
ATOM 1542 C C . PRO A 1 204 ? -3.143 33.296 2.121 1.00 82.44 204 PRO A C 1
ATOM 1544 O O . PRO A 1 204 ? -3.488 32.111 2.156 1.00 82.44 204 PRO A O 1
ATOM 1547 N N . LEU A 1 205 ? -3.646 34.168 1.245 1.00 83.94 205 LEU A N 1
ATOM 1548 C CA . LEU A 1 205 ? -4.747 33.853 0.331 1.00 83.94 205 LEU A CA 1
ATOM 1549 C C . LEU A 1 205 ? -4.448 32.640 -0.555 1.00 83.94 205 LEU A C 1
ATOM 1551 O O . LEU A 1 205 ? -5.266 31.729 -0.652 1.00 83.94 205 LEU A O 1
ATOM 1555 N N . ARG A 1 206 ? -3.242 32.581 -1.128 1.00 79.62 206 ARG A N 1
ATOM 1556 C CA . ARG A 1 206 ? -2.791 31.453 -1.955 1.00 79.62 206 ARG A CA 1
ATOM 1557 C C . ARG A 1 206 ? -2.888 30.115 -1.214 1.00 79.62 206 ARG A C 1
ATOM 1559 O O . ARG A 1 206 ? -3.377 29.142 -1.776 1.00 79.62 206 ARG A O 1
ATOM 1566 N N . GLN A 1 207 ? -2.470 30.076 0.051 1.00 75.00 207 GLN A N 1
ATOM 1567 C CA . GLN A 1 207 ? -2.520 28.854 0.857 1.00 75.00 207 GLN A CA 1
ATOM 1568 C C . GLN A 1 207 ? -3.962 28.462 1.187 1.00 75.00 207 GLN A C 1
ATOM 1570 O O . GLN A 1 207 ? -4.319 27.293 1.083 1.00 75.00 207 GLN A O 1
ATOM 1575 N N . ALA A 1 208 ? -4.801 29.441 1.535 1.00 78.31 208 ALA A N 1
ATOM 1576 C CA . ALA A 1 208 ? -6.201 29.200 1.868 1.00 78.31 208 ALA A CA 1
ATOM 1577 C C . ALA A 1 208 ? -6.996 28.612 0.686 1.00 78.31 208 ALA A C 1
ATOM 1579 O O . ALA A 1 208 ? -7.852 27.758 0.900 1.00 78.31 208 ALA A O 1
ATOM 1580 N N . VAL A 1 209 ? -6.694 29.026 -0.550 1.00 78.19 209 VAL A N 1
ATOM 1581 C CA . VAL A 1 209 ? -7.329 28.476 -1.762 1.00 78.19 209 VAL A CA 1
ATOM 1582 C C . VAL A 1 209 ? -6.806 27.068 -2.080 1.00 78.19 209 VAL A C 1
ATOM 1584 O O . VAL A 1 209 ? -7.599 26.181 -2.383 1.00 78.19 209 VAL A O 1
ATOM 1587 N N . ILE A 1 210 ? -5.492 26.827 -1.961 1.00 75.94 210 ILE A N 1
ATOM 1588 C CA . ILE A 1 210 ? -4.878 25.506 -2.219 1.00 75.94 210 ILE A CA 1
ATOM 1589 C C . ILE A 1 210 ? -5.386 24.447 -1.234 1.00 75.94 210 ILE A C 1
ATOM 1591 O O . ILE A 1 210 ? -5.734 23.338 -1.634 1.00 75.94 210 ILE A O 1
ATOM 1595 N N . GLU A 1 211 ? -5.458 24.792 0.053 1.00 70.75 211 GLU A N 1
ATOM 1596 C CA . GLU A 1 211 ? -5.952 23.904 1.113 1.00 70.75 211 GLU A CA 1
ATOM 1597 C C . GLU A 1 211 ? -7.485 23.769 1.118 1.00 70.75 211 GLU A C 1
ATOM 1599 O O . GLU A 1 211 ? -8.028 23.080 1.979 1.00 70.75 211 GLU A O 1
ATOM 1604 N N . LYS A 1 212 ? -8.185 24.420 0.174 1.00 68.25 212 LYS A N 1
ATOM 1605 C CA . LYS A 1 212 ? -9.654 24.479 0.085 1.00 68.25 212 LYS A CA 1
ATOM 1606 C C . LYS A 1 212 ? -10.334 25.013 1.353 1.00 68.25 212 LYS A C 1
ATOM 1608 O O . LYS A 1 212 ? -11.464 24.653 1.659 1.00 68.25 212 LYS A O 1
ATOM 1613 N N . VAL A 1 213 ? -9.658 25.901 2.081 1.00 71.69 213 VAL A N 1
ATOM 1614 C CA . VAL A 1 213 ? -10.233 26.627 3.227 1.00 71.69 213 VAL A CA 1
ATOM 1615 C C . VAL A 1 213 ? -11.192 27.722 2.745 1.00 71.69 213 VAL A C 1
ATOM 1617 O O . VAL A 1 213 ? -12.143 28.058 3.444 1.00 71.69 213 VAL A O 1
ATOM 1620 N N . ILE A 1 214 ? -10.946 28.282 1.554 1.00 76.56 214 ILE A N 1
ATOM 1621 C CA . ILE A 1 214 ? -11.814 29.266 0.899 1.00 76.56 214 ILE A CA 1
ATOM 1622 C C . ILE A 1 214 ? -11.970 28.934 -0.590 1.00 76.56 214 ILE A C 1
ATOM 1624 O O . ILE A 1 214 ? -10.986 28.682 -1.287 1.00 76.56 214 ILE A O 1
ATOM 1628 N N . GLU A 1 215 ? -13.203 28.952 -1.091 1.00 80.88 215 GLU A N 1
ATOM 1629 C CA . GLU A 1 215 ? -13.498 28.755 -2.514 1.00 80.88 215 GLU A CA 1
ATOM 1630 C C . GLU A 1 215 ? -13.543 30.091 -3.266 1.00 80.88 215 GLU A C 1
ATOM 1632 O O . GLU A 1 215 ? -13.863 31.134 -2.692 1.00 80.88 215 GLU A O 1
ATOM 1637 N N . LEU A 1 216 ? -13.288 30.076 -4.578 1.00 79.44 216 LEU A N 1
ATOM 1638 C CA . LEU A 1 216 ? -13.320 31.285 -5.419 1.00 79.44 216 LEU A CA 1
ATOM 1639 C C . LEU A 1 216 ? -14.712 31.943 -5.493 1.00 79.44 216 LEU A C 1
ATOM 1641 O O . LEU A 1 216 ? -14.829 33.125 -5.810 1.00 79.44 216 LEU A O 1
ATOM 1645 N N . THR A 1 217 ? -15.766 31.193 -5.189 1.00 77.75 217 THR A N 1
ATOM 1646 C CA . THR A 1 217 ? -17.162 31.649 -5.119 1.00 77.75 217 THR A CA 1
ATOM 1647 C C . THR A 1 217 ? -17.512 32.314 -3.784 1.00 77.75 217 THR A C 1
ATOM 1649 O O . THR A 1 217 ? -18.555 32.958 -3.692 1.00 77.75 217 THR A O 1
ATOM 1652 N N . THR A 1 218 ? -16.647 32.206 -2.768 1.00 80.62 218 THR A N 1
ATOM 1653 C CA . THR A 1 218 ? -16.900 32.729 -1.416 1.00 80.62 218 THR A CA 1
ATOM 1654 C C . THR A 1 218 ? -17.075 34.243 -1.439 1.00 80.62 218 THR A C 1
ATOM 1656 O O . THR A 1 218 ? -16.268 34.962 -2.036 1.00 80.62 218 THR A O 1
ATOM 1659 N N . VAL A 1 219 ? -18.110 34.737 -0.757 1.00 83.25 219 VAL A N 1
ATOM 1660 C CA . VAL A 1 219 ? -18.336 36.174 -0.571 1.00 83.25 219 VAL A CA 1
ATOM 1661 C C . VAL A 1 219 ? -17.385 36.703 0.500 1.00 83.25 219 VAL A C 1
ATOM 1663 O O . VAL A 1 219 ? -17.372 36.248 1.645 1.00 83.25 219 VAL A O 1
ATOM 1666 N N . ILE A 1 220 ? -16.593 37.691 0.107 1.00 88.00 220 ILE A N 1
ATOM 1667 C CA . ILE A 1 220 ? -15.590 38.348 0.934 1.00 88.00 220 ILE A CA 1
ATOM 1668 C C . ILE A 1 220 ? -15.908 39.833 1.063 1.00 88.00 220 ILE A C 1
ATOM 1670 O O . ILE A 1 220 ? -16.542 40.439 0.199 1.00 88.00 220 ILE A O 1
ATOM 1674 N N . GLU A 1 221 ? -15.424 40.426 2.140 1.00 87.31 221 GLU A N 1
ATOM 1675 C CA . GLU A 1 221 ? -15.423 41.855 2.387 1.00 87.31 221 GLU A CA 1
ATOM 1676 C C . GLU A 1 221 ? -13.996 42.382 2.250 1.00 87.31 221 GLU A C 1
ATOM 1678 O O . GLU A 1 221 ? -13.076 41.941 2.947 1.00 87.31 221 GLU A O 1
ATOM 1683 N N . ILE A 1 222 ? -13.800 43.332 1.338 1.00 84.50 222 ILE A N 1
ATOM 1684 C CA . ILE A 1 222 ? -12.490 43.930 1.094 1.00 84.50 222 ILE A CA 1
ATOM 1685 C C . ILE A 1 222 ? -12.252 45.028 2.127 1.00 84.50 222 ILE A C 1
ATOM 1687 O O . ILE A 1 222 ? -12.966 46.033 2.178 1.00 84.50 222 ILE A O 1
ATOM 1691 N N . ARG A 1 223 ? -11.212 44.849 2.945 1.00 81.12 223 ARG A N 1
ATOM 1692 C CA . ARG A 1 223 ? -10.746 45.873 3.890 1.00 81.12 223 ARG A CA 1
ATOM 1693 C C . ARG A 1 223 ? -9.591 46.672 3.314 1.00 81.12 223 ARG A C 1
ATOM 1695 O O . ARG A 1 223 ? -9.524 47.883 3.499 1.00 81.12 223 ARG A O 1
ATOM 1702 N N . SER A 1 224 ? -8.707 46.002 2.584 1.00 79.88 224 SER A N 1
ATOM 1703 C CA . SER A 1 224 ? -7.639 46.624 1.809 1.00 79.88 224 SER A CA 1
ATOM 1704 C C . SER A 1 224 ? -7.186 45.689 0.685 1.00 79.88 224 SER A C 1
ATOM 1706 O O . SER A 1 224 ? -7.642 44.553 0.587 1.00 79.88 224 SER A O 1
ATOM 1708 N N . ARG A 1 225 ? -6.227 46.124 -0.139 1.00 77.94 225 ARG A N 1
ATOM 1709 C CA . ARG A 1 225 ? -5.638 45.267 -1.187 1.00 77.94 225 ARG A CA 1
ATOM 1710 C C . ARG A 1 225 ? -4.929 44.034 -0.645 1.00 77.94 225 ARG A C 1
ATOM 1712 O O . ARG A 1 225 ? -4.767 43.058 -1.366 1.00 77.94 225 ARG A O 1
ATOM 1719 N N . THR A 1 226 ? -4.483 44.090 0.602 1.00 81.38 226 THR A N 1
ATOM 1720 C CA . THR A 1 226 ? -3.707 43.030 1.245 1.00 81.38 226 THR A CA 1
ATOM 1721 C C . THR A 1 226 ? -4.487 42.330 2.352 1.00 81.38 226 THR A C 1
ATOM 1723 O O . THR A 1 226 ? -3.953 41.428 2.988 1.00 81.38 226 THR A O 1
ATOM 1726 N N . GLU A 1 227 ? -5.749 42.699 2.586 1.00 83.94 227 GLU A N 1
ATOM 1727 C CA . GLU A 1 227 ? -6.557 42.083 3.634 1.00 83.94 227 GLU A CA 1
ATOM 1728 C C . GLU A 1 227 ? -8.032 41.993 3.251 1.00 83.94 227 GLU A C 1
ATOM 1730 O O . GLU A 1 227 ? -8.681 43.002 2.948 1.00 83.94 227 GLU A O 1
ATOM 1735 N N . ILE A 1 228 ? -8.558 40.772 3.333 1.00 88.38 228 ILE A N 1
ATOM 1736 C CA . ILE A 1 228 ? -9.962 40.454 3.081 1.00 88.38 228 ILE A CA 1
ATOM 1737 C C . ILE A 1 228 ? -10.543 39.652 4.236 1.00 88.38 228 ILE A C 1
ATOM 1739 O O . ILE A 1 228 ? -9.845 38.872 4.886 1.00 88.38 228 ILE A O 1
ATOM 1743 N N . TRP A 1 229 ? -11.827 39.856 4.493 1.00 86.88 229 TRP A N 1
ATOM 1744 C CA . TRP A 1 229 ? -12.564 39.194 5.560 1.00 86.88 229 TRP A CA 1
ATOM 1745 C C . TRP A 1 229 ? -13.653 38.319 4.953 1.00 86.88 229 TRP A C 1
ATOM 1747 O O . TRP A 1 229 ? -14.317 38.721 4.001 1.00 86.88 229 TRP A O 1
ATOM 1757 N N . ILE A 1 230 ? -13.842 37.116 5.482 1.00 80.94 230 ILE A N 1
ATOM 1758 C CA . ILE A 1 230 ? -14.941 36.248 5.039 1.00 80.94 230 ILE A CA 1
ATOM 1759 C C . ILE A 1 230 ? -16.236 36.727 5.705 1.00 80.94 230 ILE A C 1
ATOM 1761 O O . ILE A 1 230 ? -16.247 36.957 6.910 1.00 80.94 230 ILE A O 1
ATOM 1765 N N . VAL A 1 231 ? -17.310 36.891 4.926 1.00 73.56 231 VAL A N 1
ATOM 1766 C CA . VAL A 1 231 ? -18.593 37.455 5.404 1.00 73.56 231 VAL A CA 1
ATOM 1767 C C . VAL A 1 231 ? -19.486 36.419 6.118 1.00 73.56 231 VAL A C 1
ATOM 1769 O O . VAL A 1 231 ? -20.442 36.832 6.759 1.00 73.56 231 VAL A O 1
ATOM 1772 N N . GLU A 1 232 ? -19.114 35.128 6.088 1.00 61.66 232 GLU A N 1
ATOM 1773 C CA . GLU A 1 232 ? -19.863 33.932 6.562 1.00 61.66 232 GLU A CA 1
ATOM 1774 C C . GLU A 1 232 ? -20.903 33.450 5.524 1.00 61.66 232 GLU A C 1
ATOM 1776 O O . GLU A 1 232 ? -21.458 34.254 4.785 1.00 61.66 232 GLU A O 1
ATOM 1781 N N . GLU A 1 233 ? -21.142 32.156 5.288 1.00 45.19 233 GLU A N 1
ATOM 1782 C CA . GLU A 1 233 ? -21.220 30.999 6.192 1.00 45.19 233 GLU A CA 1
ATOM 1783 C C . GLU A 1 233 ? -19.999 30.064 6.127 1.00 45.19 233 GLU A C 1
ATOM 1785 O O . GLU A 1 233 ? -19.807 29.309 5.177 1.00 45.19 233 GLU A O 1
ATOM 1790 N N . ILE A 1 234 ? -19.191 30.054 7.187 1.00 43.66 234 ILE A N 1
ATOM 1791 C CA . ILE A 1 234 ? -18.451 28.848 7.564 1.00 43.66 234 ILE A CA 1
ATOM 1792 C C . ILE A 1 234 ? -19.391 28.140 8.526 1.00 43.66 234 ILE A C 1
ATOM 1794 O O . ILE A 1 234 ? -19.717 28.706 9.570 1.00 43.66 234 ILE A O 1
ATOM 1798 N N . THR A 1 235 ? -19.855 26.939 8.173 1.00 34.72 235 THR A N 1
ATOM 1799 C CA . THR A 1 235 ? -20.481 26.037 9.141 1.00 34.72 235 THR A CA 1
ATOM 1800 C C . THR A 1 235 ? -19.554 25.979 10.333 1.00 34.72 235 THR A C 1
ATOM 1802 O O . THR A 1 235 ? -18.420 25.505 10.220 1.00 34.72 235 THR A O 1
ATOM 1805 N N . VAL A 1 236 ? -20.020 26.564 11.430 1.00 32.09 236 VAL A N 1
ATOM 1806 C CA . VAL A 1 236 ? -19.343 26.582 12.711 1.00 32.09 236 VAL A CA 1
ATOM 1807 C C . VAL A 1 236 ? -18.840 25.164 12.922 1.00 32.09 236 VAL A C 1
ATOM 1809 O O . VAL A 1 236 ? -19.639 24.232 13.005 1.00 32.09 236 VAL A O 1
ATOM 1812 N N . ILE A 1 237 ? -17.516 24.990 12.958 1.00 41.19 237 ILE A N 1
ATOM 1813 C CA . ILE A 1 237 ? -16.933 23.856 13.660 1.00 41.19 237 ILE A CA 1
ATOM 1814 C C . ILE A 1 237 ? -17.408 24.106 15.081 1.00 41.19 237 ILE A C 1
ATOM 1816 O O . ILE A 1 237 ? -16.822 24.911 15.807 1.00 41.19 237 ILE A O 1
ATOM 1820 N N . THR A 1 238 ? -18.579 23.562 15.410 1.00 36.84 238 THR A N 1
ATOM 1821 C CA . THR A 1 238 ? -19.106 23.592 16.759 1.00 36.84 238 THR A CA 1
ATOM 1822 C C . THR A 1 238 ? -17.982 23.025 17.585 1.00 36.84 238 THR A C 1
ATOM 1824 O O . THR A 1 238 ? -17.524 21.925 17.277 1.00 36.84 238 THR A O 1
ATOM 1827 N N . GLU A 1 239 ? -17.474 23.821 18.524 1.00 42.19 239 GLU A N 1
ATOM 1828 C CA . GLU A 1 239 ? -16.484 23.398 19.504 1.00 42.19 239 GLU A CA 1
ATOM 1829 C C . GLU A 1 239 ? -16.746 21.933 19.832 1.00 42.19 239 GLU A C 1
ATOM 1831 O O . GLU A 1 239 ? -17.821 21.623 20.356 1.00 42.19 239 GLU A O 1
ATOM 1836 N N . VAL A 1 240 ? -15.826 21.047 19.423 1.00 45.25 240 VAL A N 1
ATOM 1837 C CA . VAL A 1 240 ? -15.942 19.611 19.687 1.00 45.25 240 VAL A CA 1
ATOM 1838 C C . VAL A 1 240 ? -16.277 19.505 21.158 1.00 45.25 240 VAL A C 1
ATOM 1840 O O . VAL A 1 240 ? -15.527 20.008 22.004 1.00 45.25 240 VAL A O 1
ATOM 1843 N N . ILE A 1 241 ? -17.455 18.970 21.457 1.00 51.31 241 ILE A N 1
ATOM 1844 C CA . ILE A 1 241 ? -17.962 18.987 22.814 1.00 51.31 241 ILE A CA 1
ATOM 1845 C C . ILE A 1 241 ? -17.093 18.010 23.597 1.00 51.31 241 ILE A C 1
ATOM 1847 O O . ILE A 1 241 ? -17.277 16.799 23.558 1.00 51.31 241 ILE A O 1
ATOM 1851 N N . LYS A 1 242 ? -16.103 18.560 24.304 1.00 51.97 242 LYS A N 1
ATOM 1852 C CA . LYS A 1 242 ? -15.216 17.804 25.193 1.00 51.97 242 LYS A CA 1
ATOM 1853 C C . LYS A 1 242 ? -15.966 17.275 26.424 1.00 51.97 242 LYS A C 1
ATOM 1855 O O . LYS A 1 242 ? -15.452 16.410 27.123 1.00 51.97 242 LYS A O 1
ATOM 1860 N N . SER A 1 243 ? -17.170 17.787 26.697 1.00 61.69 243 SER A N 1
ATOM 1861 C CA . SER A 1 243 ? -17.994 17.419 27.850 1.00 61.69 243 SER A CA 1
ATOM 1862 C C . SER A 1 243 ? -19.221 16.600 27.441 1.00 61.69 243 SER A C 1
ATOM 1864 O O . SER A 1 243 ? -20.172 17.148 26.892 1.00 61.69 243 SER A O 1
ATOM 1866 N N . LEU A 1 244 ? -19.257 15.314 27.790 1.00 73.56 244 LEU A N 1
ATOM 1867 C CA . LEU A 1 244 ? -20.405 14.409 27.587 1.00 73.56 244 LEU A CA 1
ATOM 1868 C C . LEU A 1 244 ? -21.609 14.725 28.510 1.00 73.56 244 LEU A C 1
ATOM 1870 O O . LEU A 1 244 ? -22.292 13.819 28.983 1.00 73.56 244 LEU A O 1
ATOM 1874 N N . ASP A 1 245 ? -21.850 16.000 28.817 1.00 80.00 245 ASP A N 1
ATOM 1875 C CA . ASP A 1 245 ? -22.920 16.431 29.712 1.00 80.00 245 ASP A CA 1
ATOM 1876 C C . ASP A 1 245 ? -24.252 16.550 28.941 1.00 80.00 245 ASP A C 1
ATOM 1878 O O . ASP A 1 245 ? -24.353 17.370 28.018 1.00 80.00 245 ASP A O 1
ATOM 1882 N N . PRO A 1 246 ? -25.289 15.772 29.310 1.00 82.81 246 PRO A N 1
ATOM 1883 C CA . PRO A 1 246 ? -26.584 15.813 28.635 1.00 82.81 246 PRO A CA 1
ATOM 1884 C C . PRO A 1 246 ? -27.274 17.179 28.744 1.00 82.81 246 PRO A C 1
ATOM 1886 O O . PRO A 1 246 ? -28.019 17.547 27.838 1.00 82.81 246 PRO A O 1
ATOM 1889 N N . GLY A 1 247 ? -27.035 17.945 29.816 1.00 83.62 247 GLY A N 1
ATOM 1890 C CA . GLY A 1 247 ? -27.610 19.281 29.989 1.00 83.62 247 GLY A CA 1
ATOM 1891 C C . GLY A 1 247 ? -27.052 20.276 28.975 1.00 83.62 247 GLY A C 1
ATOM 1892 O O . GLY A 1 247 ? -27.810 20.995 28.330 1.00 83.62 247 GLY A O 1
ATOM 1893 N N . VAL A 1 248 ? -25.736 20.242 28.753 1.00 81.75 248 VAL A N 1
ATOM 1894 C CA . VAL A 1 248 ? -25.057 21.111 27.777 1.00 81.75 248 VAL A CA 1
ATOM 1895 C C . VAL A 1 248 ? -25.496 20.785 26.349 1.00 81.75 248 VAL A C 1
ATOM 1897 O O . VAL A 1 248 ? -25.714 21.686 25.538 1.00 81.75 248 VAL A O 1
ATOM 1900 N N . MET A 1 249 ? -25.660 19.499 26.027 1.00 80.75 249 MET A N 1
ATOM 1901 C CA . MET A 1 249 ? -26.149 19.082 24.708 1.00 80.75 249 MET A CA 1
ATOM 1902 C C . MET A 1 249 ? -27.627 19.440 24.508 1.00 80.75 249 MET A C 1
ATOM 1904 O O . MET A 1 249 ? -28.020 19.794 23.395 1.00 80.75 249 MET A O 1
ATOM 1908 N N . ALA A 1 250 ? -28.429 19.428 25.576 1.00 83.62 250 ALA A N 1
ATOM 1909 C CA . ALA A 1 250 ? -29.819 19.867 25.530 1.00 83.62 250 ALA A CA 1
ATOM 1910 C C . ALA A 1 250 ? -29.961 21.376 25.302 1.00 83.62 250 ALA A C 1
ATOM 1912 O O . ALA A 1 250 ? -30.751 21.792 24.455 1.00 83.62 250 ALA A O 1
ATOM 1913 N N . GLU A 1 251 ? -29.155 22.201 25.975 1.00 81.69 251 GLU A N 1
ATOM 1914 C CA . GLU A 1 251 ? -29.129 23.655 25.750 1.00 81.69 251 GLU A CA 1
ATOM 1915 C C . GLU A 1 251 ? -28.748 24.016 24.308 1.00 81.69 251 GLU A C 1
ATOM 1917 O O . GLU A 1 251 ? -29.277 24.972 23.740 1.00 81.69 251 GLU A O 1
ATOM 1922 N N . LYS A 1 252 ? -27.866 23.221 23.691 1.00 79.56 252 LYS A N 1
ATOM 1923 C CA . LYS A 1 252 ? -27.451 23.375 22.289 1.00 79.56 252 LYS A CA 1
ATOM 1924 C C . LYS A 1 252 ? -28.435 22.765 21.280 1.00 79.56 252 LYS A C 1
ATOM 1926 O O . LYS A 1 252 ? -28.164 22.814 20.082 1.00 79.56 252 LYS A O 1
ATOM 1931 N N . GLY A 1 253 ? -29.550 22.180 21.731 1.00 79.19 253 GLY A N 1
ATOM 1932 C CA . GLY A 1 253 ? -30.545 21.540 20.862 1.00 79.19 253 GLY A CA 1
ATOM 1933 C C . GLY A 1 253 ? -30.047 20.266 20.168 1.00 79.19 253 GLY A C 1
ATOM 1934 O O . GLY A 1 253 ? -30.581 19.886 19.129 1.00 79.19 253 GLY A O 1
ATOM 1935 N N . GLN A 1 254 ? -29.014 19.622 20.717 1.00 81.94 254 GLN A N 1
ATOM 1936 C CA . GLN A 1 254 ? -28.385 18.410 20.172 1.00 81.94 254 GLN A CA 1
ATOM 1937 C C . GLN A 1 254 ? -28.871 17.123 20.855 1.00 81.94 254 GLN A C 1
ATOM 1939 O O . GLN A 1 254 ? -28.601 16.016 20.386 1.00 81.94 254 GLN A O 1
ATOM 1944 N N . PHE A 1 255 ? -29.568 17.263 21.981 1.00 86.25 255 PHE A N 1
ATOM 1945 C CA . PHE A 1 255 ? -30.113 16.156 22.748 1.00 86.25 255 PHE A CA 1
ATOM 1946 C C . PHE A 1 255 ? -31.428 16.558 23.411 1.00 86.25 255 PHE A C 1
ATOM 1948 O O . PHE A 1 255 ? -31.534 17.632 23.994 1.00 86.25 255 PHE A O 1
ATOM 1955 N N . ASP A 1 256 ? -32.426 15.686 23.367 1.00 86.19 256 ASP A N 1
ATOM 1956 C CA . ASP A 1 256 ? -33.678 15.869 24.085 1.00 86.19 256 ASP A CA 1
ATOM 1957 C C . ASP A 1 256 ? -33.675 14.996 25.357 1.00 86.19 256 ASP A C 1
ATOM 1959 O O . ASP A 1 256 ? -33.801 13.768 25.286 1.00 86.19 256 ASP A O 1
ATOM 1963 N N . PRO A 1 257 ? -33.553 15.608 26.550 1.00 82.31 257 PRO A N 1
ATOM 1964 C CA . PRO A 1 257 ? -33.452 14.877 27.808 1.00 82.31 257 PRO A CA 1
ATOM 1965 C C . PRO A 1 257 ? -34.761 14.191 28.214 1.00 82.31 257 PRO A C 1
ATOM 1967 O O . PRO A 1 257 ? -34.748 13.350 29.110 1.00 82.31 257 PRO A O 1
ATOM 1970 N N . THR A 1 258 ? -35.893 14.536 27.590 1.00 83.75 258 THR A N 1
ATOM 1971 C CA . THR A 1 258 ? -37.192 13.939 27.926 1.00 83.75 258 THR A CA 1
ATOM 1972 C C . THR A 1 258 ? -37.391 12.574 27.280 1.00 83.75 258 THR A C 1
ATOM 1974 O O . THR A 1 258 ? -37.986 11.689 27.892 1.00 83.75 258 THR A O 1
ATOM 1977 N N . ASN A 1 259 ? -36.886 12.392 26.058 1.00 81.19 259 ASN A N 1
ATOM 1978 C CA . ASN A 1 259 ? -37.005 11.145 25.303 1.00 81.19 259 ASN A CA 1
ATOM 1979 C C . ASN A 1 259 ? -35.676 10.387 25.175 1.00 81.19 259 ASN A C 1
ATOM 1981 O O . ASN A 1 259 ? -35.679 9.269 24.662 1.00 81.19 259 ASN A O 1
ATOM 1985 N N . GLY A 1 260 ? -34.570 10.973 25.643 1.00 81.31 260 GLY A N 1
ATOM 1986 C CA . GLY A 1 260 ? -33.249 10.361 25.604 1.00 81.31 260 GLY A CA 1
ATOM 1987 C C . GLY A 1 260 ? -32.669 10.262 24.195 1.00 81.31 260 GLY A C 1
ATOM 1988 O O . GLY A 1 260 ? -31.820 9.408 23.960 1.00 81.31 260 GLY A O 1
ATOM 1989 N N . LYS A 1 261 ? -33.140 11.081 23.248 1.00 85.75 261 LYS A N 1
ATOM 1990 C CA . LYS A 1 261 ? -32.744 10.996 21.842 1.00 85.75 261 LYS A CA 1
ATOM 1991 C C . LYS A 1 261 ? -31.960 12.207 21.384 1.00 85.75 261 LYS A C 1
ATOM 1993 O O . LYS A 1 261 ? -32.128 13.331 21.842 1.00 85.75 261 LYS A O 1
ATOM 1998 N N . PHE A 1 262 ? -31.131 11.938 20.399 1.00 87.00 262 PHE A N 1
ATOM 1999 C CA . PHE A 1 262 ? -30.285 12.897 19.730 1.00 87.00 262 PHE A CA 1
ATOM 2000 C C . PHE A 1 262 ? -31.059 13.714 18.696 1.00 87.00 262 PHE A C 1
ATOM 2002 O O . PHE A 1 262 ? -31.901 13.171 17.976 1.00 87.00 262 PHE A O 1
ATOM 2009 N N . THR A 1 263 ? -30.787 15.017 18.630 1.00 85.44 263 THR A N 1
ATOM 2010 C CA . THR A 1 263 ? -31.507 15.961 17.767 1.00 85.44 263 THR A CA 1
ATOM 2011 C C . THR A 1 263 ? -30.561 16.787 16.905 1.00 85.44 263 THR A C 1
ATOM 2013 O O . THR A 1 263 ? -29.437 17.094 17.287 1.00 85.44 263 THR A O 1
ATOM 2016 N N . ASP A 1 264 ? -31.019 17.143 15.713 1.00 78.94 264 ASP A N 1
ATOM 2017 C CA . ASP A 1 264 ? -30.299 18.023 14.799 1.00 78.94 264 ASP A CA 1
ATOM 2018 C C . ASP A 1 264 ? -30.486 19.498 15.199 1.00 78.94 264 ASP A C 1
ATOM 2020 O O . ASP A 1 264 ? -31.616 19.953 15.384 1.00 78.94 264 ASP A O 1
ATOM 2024 N N . MET A 1 265 ? -29.387 20.255 15.297 1.00 71.50 265 MET A N 1
ATOM 2025 C CA . MET A 1 265 ? -29.400 21.658 15.745 1.00 71.50 265 MET A CA 1
ATOM 2026 C C . MET A 1 265 ? -30.189 22.584 14.805 1.00 71.50 265 MET A C 1
ATOM 2028 O O . MET A 1 265 ? -30.799 23.548 15.261 1.00 71.50 265 MET A O 1
ATOM 2032 N N . ALA A 1 266 ? -30.176 22.315 13.496 1.00 70.31 266 ALA A N 1
ATOM 2033 C CA . ALA A 1 266 ? -30.800 23.181 12.500 1.00 70.31 266 ALA A CA 1
ATOM 2034 C C . ALA A 1 266 ? -32.306 22.914 12.357 1.00 70.31 266 ALA A C 1
ATOM 2036 O O . ALA A 1 266 ? -33.083 23.826 12.076 1.00 70.31 266 ALA A O 1
ATOM 2037 N N . THR A 1 267 ? -32.729 21.662 12.536 1.00 76.12 267 THR A N 1
ATOM 2038 C CA . THR A 1 267 ? -34.100 21.217 12.244 1.00 76.12 267 THR A CA 1
ATOM 2039 C C . THR A 1 267 ? -34.898 20.793 13.476 1.00 76.12 267 THR A C 1
ATOM 2041 O O . THR A 1 267 ? -36.119 20.656 13.378 1.00 76.12 267 THR A O 1
ATOM 2044 N N . GLY A 1 268 ? -34.244 20.558 14.619 1.00 72.12 268 GLY A N 1
ATOM 2045 C CA . GLY A 1 268 ? -34.861 20.063 15.855 1.00 72.12 268 GLY A CA 1
ATOM 2046 C C . GLY A 1 268 ? -35.421 18.640 15.750 1.00 72.12 268 GLY A C 1
ATOM 2047 O O . GLY A 1 268 ? -36.164 18.198 16.625 1.00 72.12 268 GLY A O 1
ATOM 2048 N N . LYS A 1 269 ? -35.121 17.918 14.663 1.00 82.88 269 LYS A N 1
ATOM 2049 C CA . LYS A 1 269 ? -35.602 16.550 14.436 1.00 82.88 269 LYS A CA 1
ATOM 2050 C C . LYS A 1 269 ? -34.682 15.529 15.087 1.00 82.88 269 LYS A C 1
ATOM 2052 O O . LYS A 1 269 ? -33.481 15.752 15.188 1.00 82.88 269 LYS A O 1
ATOM 2057 N N . GLN A 1 270 ? -35.254 14.387 15.470 1.00 85.38 270 GLN A N 1
ATOM 2058 C CA . GLN A 1 270 ? -34.488 13.239 15.954 1.00 85.38 270 GLN A CA 1
ATOM 2059 C C . GLN A 1 270 ? -33.571 12.713 14.847 1.00 85.38 270 GLN A C 1
ATOM 2061 O O . GLN A 1 270 ? -34.022 12.531 13.713 1.00 85.38 270 GLN A O 1
ATOM 2066 N N . ILE A 1 271 ? -32.314 12.451 15.189 1.00 87.25 271 ILE A N 1
ATOM 2067 C CA . ILE A 1 271 ? -31.310 11.896 14.281 1.00 87.25 271 ILE A CA 1
ATOM 2068 C C . ILE A 1 271 ? -30.656 10.648 14.884 1.00 87.25 271 ILE A C 1
ATOM 2070 O O . ILE A 1 271 ? -30.537 10.562 16.108 1.00 87.25 271 ILE A O 1
ATOM 2074 N N . PRO A 1 272 ? -30.226 9.689 14.043 1.00 86.69 272 PRO A N 1
ATOM 2075 C CA . PRO A 1 272 ? -29.451 8.540 14.493 1.00 86.69 272 PRO A CA 1
ATOM 2076 C C . PRO A 1 272 ? -28.134 8.958 15.143 1.00 86.69 272 PRO A C 1
ATOM 2078 O O . PRO A 1 272 ? -27.502 9.932 14.721 1.00 86.69 272 PRO A O 1
ATOM 2081 N N . PHE A 1 273 ? -27.672 8.175 16.113 1.00 88.12 273 PHE A N 1
ATOM 2082 C CA . PHE A 1 273 ? -26.430 8.446 16.834 1.00 88.12 273 PHE A CA 1
ATOM 2083 C C . PHE A 1 273 ? -25.204 8.553 15.909 1.00 88.12 273 PHE A C 1
ATOM 2085 O O . PHE A 1 273 ? -24.395 9.469 16.057 1.00 88.12 273 PHE A O 1
ATOM 2092 N N . VAL A 1 274 ? -25.096 7.708 14.877 1.00 84.88 274 VAL A N 1
ATOM 2093 C CA . VAL A 1 274 ? -23.999 7.789 13.889 1.00 84.88 274 VAL A CA 1
ATOM 2094 C C . VAL A 1 274 ? -23.947 9.139 13.165 1.00 84.88 274 VAL A C 1
ATOM 2096 O O . VAL A 1 274 ? -22.856 9.642 12.900 1.00 84.88 274 VAL A O 1
ATOM 2099 N N . LYS A 1 275 ? -25.092 9.784 12.902 1.00 81.88 275 LYS A N 1
ATOM 2100 C CA . LYS A 1 275 ? -25.116 11.093 12.226 1.00 81.88 275 LYS A CA 1
ATOM 2101 C C . LYS A 1 275 ? -24.479 12.196 13.065 1.00 81.88 275 LYS A C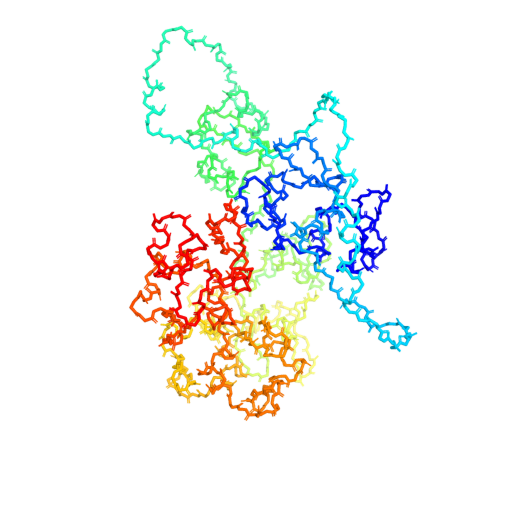 1
ATOM 2103 O O . LYS A 1 275 ? -23.890 13.116 12.509 1.00 81.88 275 LYS A O 1
ATOM 2108 N N . ILE A 1 276 ? -24.533 12.078 14.388 1.00 81.25 276 ILE A N 1
ATOM 2109 C CA . ILE A 1 276 ? -23.860 13.000 15.310 1.00 81.25 276 ILE A CA 1
ATOM 2110 C C . ILE A 1 276 ? -22.344 12.824 15.286 1.00 81.25 276 ILE A C 1
ATOM 2112 O O . ILE A 1 276 ? -21.613 13.812 15.379 1.00 81.25 276 ILE A O 1
ATOM 2116 N N . LEU A 1 277 ? -21.873 11.586 15.126 1.00 81.88 277 LEU A N 1
ATOM 2117 C CA . LEU A 1 277 ? -20.448 11.291 14.972 1.00 81.88 277 LEU A CA 1
ATOM 2118 C C . LEU A 1 277 ? -19.920 11.827 13.634 1.00 81.88 277 LEU A C 1
ATOM 2120 O O . LEU A 1 277 ? -18.863 12.449 13.600 1.00 81.88 277 LEU A O 1
ATOM 2124 N N . GLU A 1 278 ? -20.675 11.648 12.546 1.00 75.00 278 GLU A N 1
ATOM 2125 C CA . GLU A 1 278 ? -20.337 12.186 11.217 1.00 75.00 278 GLU A CA 1
ATOM 2126 C C . GLU A 1 278 ? -20.333 13.719 11.185 1.00 75.00 278 GLU A C 1
ATOM 2128 O O . GLU A 1 278 ? -19.472 14.322 10.548 1.00 75.00 278 GLU A O 1
ATOM 2133 N N . ALA A 1 279 ? -21.268 14.353 11.897 1.00 70.38 279 ALA A N 1
ATOM 2134 C CA . ALA A 1 279 ? -21.337 15.806 12.029 1.00 70.38 279 ALA A CA 1
ATOM 2135 C C . ALA A 1 279 ? -20.215 16.394 12.908 1.00 70.38 279 ALA A C 1
ATOM 2137 O O . ALA A 1 279 ? -20.121 17.613 13.040 1.00 70.38 279 ALA A O 1
ATOM 2138 N N . GLY A 1 280 ? -19.375 15.554 13.528 1.00 67.94 280 GLY A N 1
ATOM 2139 C CA . GLY A 1 280 ? -18.266 15.989 14.380 1.00 67.94 280 GLY A CA 1
ATOM 2140 C C . GLY A 1 280 ? -18.699 16.586 15.722 1.00 67.94 280 GLY A C 1
ATOM 2141 O O . GLY A 1 280 ? -17.900 17.243 16.386 1.00 67.94 280 GLY A O 1
ATOM 2142 N N . ILE A 1 281 ? -19.952 16.367 16.135 1.00 76.50 281 ILE A N 1
ATOM 2143 C CA . ILE A 1 281 ? -20.487 16.855 17.416 1.00 76.50 281 ILE A CA 1
ATOM 2144 C C . ILE A 1 281 ? -19.886 16.049 18.578 1.00 76.50 281 ILE A C 1
ATOM 2146 O O . ILE A 1 281 ? -19.517 16.617 19.608 1.00 76.50 281 ILE A O 1
ATOM 2150 N N . LEU A 1 282 ? -19.768 14.730 18.395 1.00 79.00 282 LEU A N 1
ATOM 2151 C CA . LEU A 1 282 ? -19.103 13.806 19.311 1.00 79.00 282 LEU A CA 1
ATOM 2152 C C . LEU A 1 282 ? -17.890 13.183 18.620 1.00 79.00 282 LEU A C 1
ATOM 2154 O O . LEU A 1 282 ? -18.000 12.637 17.523 1.00 79.00 282 LEU A O 1
ATOM 2158 N N . ASP A 1 283 ? -16.736 13.218 19.283 1.00 76.38 283 ASP A N 1
ATOM 2159 C CA . ASP A 1 283 ? -15.514 12.639 18.737 1.00 76.38 283 ASP A CA 1
ATOM 2160 C C . ASP A 1 283 ? -15.370 11.163 19.130 1.00 76.38 283 ASP A C 1
ATOM 2162 O O . ASP A 1 283 ? -15.019 10.814 20.260 1.00 76.38 283 ASP A O 1
ATOM 2166 N N . SER A 1 284 ? -15.604 10.283 18.157 1.00 76.38 284 SER A N 1
ATOM 2167 C CA . SER A 1 284 ? -15.494 8.831 18.332 1.00 76.38 284 SER A CA 1
ATOM 2168 C C . SER A 1 284 ? -14.088 8.323 18.694 1.00 76.38 284 SER A C 1
ATOM 2170 O O . SER A 1 284 ? -13.973 7.190 19.170 1.00 76.38 284 SER A O 1
ATOM 2172 N N . HIS A 1 285 ? -13.039 9.136 18.518 1.00 73.19 285 HIS A N 1
ATOM 2173 C CA . HIS A 1 285 ? -11.648 8.808 18.861 1.00 73.19 285 HIS A CA 1
ATOM 2174 C C . HIS A 1 285 ? -11.221 9.361 20.226 1.00 73.19 285 HIS A C 1
ATOM 2176 O O . HIS A 1 285 ? -10.155 9.010 20.717 1.00 73.19 285 HIS A O 1
ATOM 2182 N N . HIS A 1 286 ? -12.040 10.204 20.857 1.00 74.94 286 HIS A N 1
ATOM 2183 C CA . HIS A 1 286 ? -11.794 10.733 22.205 1.00 74.94 286 HIS A CA 1
ATOM 2184 C C . HIS A 1 286 ? -12.811 10.222 23.230 1.00 74.94 286 HIS A C 1
ATOM 2186 O O . HIS A 1 286 ? -12.797 10.643 24.385 1.00 74.94 286 HIS A O 1
ATOM 2192 N N . ILE A 1 287 ? -13.678 9.290 22.835 1.00 85.19 287 ILE A N 1
ATOM 2193 C CA . ILE A 1 287 ? -14.631 8.624 23.720 1.00 85.19 287 ILE A CA 1
ATOM 2194 C C . ILE A 1 287 ? -14.220 7.158 23.857 1.00 85.19 287 ILE A C 1
ATOM 2196 O O . ILE A 1 287 ? -14.096 6.434 22.867 1.00 85.19 287 ILE A O 1
ATOM 2200 N N . SER A 1 288 ? -14.017 6.724 25.097 1.00 86.56 288 SER A N 1
ATOM 2201 C CA . SER A 1 288 ? -13.777 5.333 25.468 1.00 86.56 288 SER A CA 1
ATOM 2202 C C . SER A 1 288 ? -15.061 4.690 25.973 1.00 86.56 288 SER A C 1
ATOM 2204 O O . SER A 1 288 ? -15.832 5.308 26.708 1.00 86.56 288 SER A O 1
ATOM 2206 N N . VAL A 1 289 ? -15.262 3.437 25.582 1.00 89.69 289 VAL A N 1
ATOM 2207 C CA . VAL A 1 289 ? -16.349 2.558 25.991 1.00 89.69 289 VAL A CA 1
ATOM 2208 C C . VAL A 1 289 ? -15.734 1.317 26.625 1.00 89.69 289 VAL A C 1
ATOM 2210 O O . VAL A 1 289 ? -14.846 0.682 26.053 1.00 89.69 289 VAL A O 1
ATOM 2213 N N . LYS A 1 290 ? -16.210 0.961 27.813 1.00 88.12 290 LYS A N 1
ATOM 2214 C CA . LYS A 1 290 ? -15.830 -0.260 28.513 1.00 88.12 290 LYS A CA 1
ATOM 2215 C C . LYS A 1 290 ? -16.729 -1.409 28.070 1.00 88.12 290 LYS A C 1
ATOM 2217 O O . LYS A 1 290 ? -17.945 -1.337 28.224 1.00 88.12 290 LYS A O 1
ATOM 2222 N N . ASN A 1 291 ? -16.132 -2.480 27.562 1.00 84.75 291 ASN A N 1
ATOM 2223 C CA . ASN A 1 291 ? -16.847 -3.694 27.198 1.00 84.75 291 ASN A CA 1
ATOM 2224 C C . ASN A 1 291 ? -17.478 -4.323 28.461 1.00 84.75 291 ASN A C 1
ATOM 2226 O O . ASN A 1 291 ? -16.743 -4.646 29.401 1.00 84.75 291 ASN A O 1
ATOM 2230 N N . PRO A 1 292 ? -18.808 -4.532 28.502 1.00 79.81 292 PRO A N 1
ATOM 2231 C CA . PRO A 1 292 ? -19.490 -5.112 29.663 1.00 79.81 292 PRO A CA 1
ATOM 2232 C C . PRO A 1 292 ? -19.037 -6.537 30.021 1.00 79.81 292 PRO A C 1
ATOM 2234 O O . PRO A 1 292 ? -19.153 -6.947 31.172 1.00 79.81 292 PRO A O 1
ATOM 2237 N N . ILE A 1 293 ? -18.516 -7.289 29.046 1.00 78.69 293 ILE A N 1
ATOM 2238 C CA . ILE A 1 293 ? -18.117 -8.697 29.182 1.00 78.69 293 ILE A CA 1
ATOM 2239 C C . ILE A 1 293 ? -16.672 -8.809 29.647 1.00 78.69 293 ILE A C 1
ATOM 2241 O O . ILE A 1 293 ? -16.381 -9.487 30.631 1.00 78.69 293 ILE A O 1
ATOM 2245 N N . THR A 1 294 ? -15.759 -8.188 28.902 1.00 80.44 294 THR A N 1
ATOM 2246 C CA . THR A 1 294 ? -14.315 -8.338 29.125 1.00 80.44 294 THR A CA 1
ATOM 2247 C C . THR A 1 294 ? -13.785 -7.326 30.135 1.00 80.44 294 THR A C 1
ATOM 2249 O O . THR A 1 294 ? -12.712 -7.517 30.700 1.00 80.44 294 THR A O 1
ATOM 2252 N N . GLY A 1 295 ? -14.529 -6.241 30.374 1.00 80.25 295 GLY A N 1
ATOM 2253 C CA . GLY A 1 295 ? -14.076 -5.103 31.164 1.00 80.25 295 GLY A CA 1
ATOM 2254 C C . GLY A 1 295 ? -12.990 -4.272 30.477 1.00 80.25 295 GLY A C 1
ATOM 2255 O O . GLY A 1 295 ? -12.506 -3.317 31.085 1.00 80.25 295 GLY A O 1
ATOM 2256 N N . GLU A 1 296 ? -12.613 -4.618 29.243 1.00 80.69 296 GLU A N 1
ATOM 2257 C CA . GLU A 1 296 ? -11.619 -3.894 28.458 1.00 80.69 296 GLU A CA 1
ATOM 2258 C C . GLU A 1 296 ? -12.184 -2.578 27.938 1.00 80.69 296 GLU A C 1
ATOM 2260 O O . GLU A 1 296 ? -13.348 -2.486 27.552 1.00 80.69 296 GLU A O 1
ATOM 2265 N N . GLU A 1 297 ? -11.343 -1.553 27.906 1.00 83.06 297 GLU A N 1
ATOM 2266 C CA . GLU A 1 297 ? -11.698 -0.251 27.360 1.00 83.06 297 GLU A CA 1
ATOM 2267 C C . GLU A 1 297 ? -11.280 -0.159 25.891 1.00 83.06 297 GLU A C 1
ATOM 2269 O O . GLU A 1 297 ? -10.203 -0.611 25.504 1.00 83.06 297 GLU A O 1
ATOM 2274 N N . MET A 1 298 ? -12.134 0.436 25.064 1.00 81.12 298 MET A N 1
ATOM 2275 C CA . MET A 1 298 ? -11.894 0.628 23.636 1.00 81.12 298 MET A CA 1
ATOM 2276 C C . MET A 1 298 ? -12.514 1.934 23.147 1.00 81.12 298 MET A C 1
ATOM 2278 O O . MET A 1 298 ? -13.334 2.527 23.836 1.00 81.12 298 MET A O 1
ATOM 2282 N N . PHE A 1 299 ? -12.163 2.382 21.944 1.00 84.75 299 PHE A N 1
ATOM 2283 C CA . PHE A 1 299 ? -12.787 3.572 21.362 1.00 84.75 299 PHE A CA 1
ATOM 2284 C C . PHE A 1 299 ? -14.234 3.343 20.951 1.00 84.75 299 PHE A C 1
ATOM 2286 O O . PHE A 1 299 ? -14.597 2.250 20.510 1.00 84.75 299 PHE A O 1
ATOM 2293 N N . LEU A 1 300 ? -15.033 4.410 21.005 1.00 86.25 300 LEU A N 1
ATOM 2294 C CA . LEU A 1 300 ? -16.422 4.412 20.553 1.00 86.25 300 LEU A CA 1
ATOM 2295 C C . LEU A 1 300 ? -16.549 3.907 19.106 1.00 86.25 300 LEU A C 1
ATOM 2297 O O . LEU A 1 300 ? -17.425 3.099 18.813 1.00 86.25 300 LEU A O 1
ATOM 2301 N N . SER A 1 301 ? -15.620 4.286 18.221 1.00 84.06 301 SER A N 1
ATOM 2302 C CA . SER A 1 301 ? -15.578 3.801 16.831 1.00 84.06 301 SER A CA 1
ATOM 2303 C C . SER A 1 301 ? -15.410 2.277 16.712 1.00 84.06 301 SER A C 1
ATOM 2305 O O . SER A 1 301 ? -15.937 1.647 15.793 1.00 84.06 301 SER A O 1
ATOM 2307 N N . LYS A 1 302 ? -14.671 1.648 17.633 1.00 82.62 302 LYS A N 1
ATOM 2308 C CA . LYS A 1 302 ? -14.534 0.188 17.708 1.00 82.62 302 LYS A CA 1
ATOM 2309 C C . LYS A 1 302 ? -15.767 -0.447 18.351 1.00 82.62 302 LYS A C 1
ATOM 2311 O O . LYS A 1 302 ? -16.276 -1.415 17.800 1.00 82.62 302 LYS A O 1
ATOM 2316 N N . ALA A 1 303 ? -16.282 0.134 19.431 1.00 86.31 303 ALA A N 1
ATOM 2317 C CA . ALA A 1 303 ? -17.452 -0.379 20.141 1.00 86.31 303 ALA A CA 1
ATOM 2318 C C . ALA A 1 303 ? -18.705 -0.447 19.249 1.00 86.31 303 ALA A C 1
ATOM 2320 O O . ALA A 1 303 ? -19.439 -1.430 19.307 1.00 86.31 303 ALA A O 1
ATOM 2321 N N . ILE A 1 304 ? -18.908 0.540 18.369 1.00 87.94 304 ILE A N 1
ATOM 2322 C CA . ILE A 1 304 ? -19.998 0.522 17.378 1.00 87.94 304 ILE A CA 1
ATOM 2323 C C . ILE A 1 304 ? -19.815 -0.631 16.380 1.00 87.94 304 ILE A C 1
ATOM 2325 O O . ILE A 1 304 ? -20.758 -1.363 16.095 1.00 87.94 304 ILE A O 1
ATOM 2329 N N . ARG A 1 305 ? -18.592 -0.842 15.869 1.00 82.19 305 ARG A N 1
ATOM 2330 C CA . ARG A 1 305 ? -18.296 -1.939 14.924 1.00 82.19 305 ARG A CA 1
ATOM 2331 C C . ARG A 1 305 ? -18.468 -3.322 15.545 1.00 82.19 305 ARG A C 1
ATOM 2333 O O . ARG A 1 305 ? -18.884 -4.243 14.852 1.00 82.19 305 ARG A O 1
ATOM 2340 N N . GLU A 1 306 ? -18.133 -3.465 16.824 1.00 82.25 306 GLU A N 1
ATOM 2341 C CA . GLU A 1 306 ? -18.309 -4.714 17.572 1.00 82.25 306 GLU A CA 1
ATOM 2342 C C . GLU A 1 306 ? -19.756 -4.927 18.047 1.00 82.25 306 GLU A C 1
ATOM 2344 O O . GLU A 1 306 ? -20.058 -5.978 18.604 1.00 82.25 306 GLU A O 1
ATOM 2349 N N . GLY A 1 307 ? -20.659 -3.968 17.805 1.00 85.56 307 GLY A N 1
ATOM 2350 C CA . GLY A 1 307 ? -22.066 -4.054 18.205 1.00 85.56 307 GLY A CA 1
ATOM 2351 C C . GLY A 1 307 ? -22.306 -3.849 19.703 1.00 85.56 307 GLY A C 1
ATOM 2352 O O . GLY A 1 307 ? -23.409 -4.096 20.180 1.00 85.56 307 GLY A O 1
ATOM 2353 N N . ILE A 1 308 ? -21.292 -3.377 20.434 1.00 88.25 308 ILE A N 1
ATOM 2354 C CA . ILE A 1 308 ? -21.385 -3.019 21.856 1.00 88.25 308 ILE A CA 1
ATOM 2355 C C . ILE A 1 308 ? -22.143 -1.700 22.020 1.00 88.25 308 ILE A C 1
ATOM 2357 O O . ILE A 1 308 ? -22.723 -1.457 23.070 1.00 88.25 308 ILE A O 1
ATOM 2361 N N . VAL A 1 309 ? -22.137 -0.836 21.002 1.00 90.88 309 VAL A N 1
ATOM 2362 C CA . VAL A 1 309 ? -22.920 0.404 20.972 1.00 90.88 309 VAL A CA 1
ATOM 2363 C C . VAL A 1 309 ? -23.841 0.387 19.763 1.00 90.88 309 VAL A C 1
ATOM 2365 O O . VAL A 1 309 ? -23.385 0.153 18.643 1.00 90.88 309 VAL A O 1
ATOM 2368 N N . ASP A 1 310 ? -25.122 0.660 19.988 1.00 89.19 310 ASP A N 1
ATOM 2369 C CA . ASP A 1 310 ? -26.120 0.747 18.928 1.00 89.19 310 ASP A CA 1
ATOM 2370 C C . ASP A 1 310 ? -25.866 1.991 18.041 1.00 89.19 310 ASP A C 1
ATOM 2372 O O . ASP A 1 310 ? -25.770 3.106 18.560 1.00 89.19 310 ASP A O 1
ATOM 2376 N N . PRO A 1 311 ? -25.739 1.853 16.709 1.00 87.25 311 PRO A N 1
ATOM 2377 C CA . PRO A 1 311 ? -25.489 2.984 15.812 1.00 87.25 311 PRO A CA 1
ATOM 2378 C C . PRO A 1 311 ? -26.692 3.929 15.633 1.00 87.25 311 PRO A C 1
ATOM 2380 O O . PRO A 1 311 ? -26.514 5.090 15.251 1.00 87.25 311 PRO A O 1
ATOM 2383 N N . GLU A 1 312 ? -27.911 3.463 15.896 1.00 87.44 312 GLU A N 1
ATOM 2384 C CA . GLU A 1 312 ? -29.132 4.256 15.780 1.00 87.44 312 GLU A CA 1
ATOM 2385 C C . GLU A 1 312 ? -29.411 5.022 17.073 1.00 87.44 312 GLU A C 1
ATOM 2387 O O . GLU A 1 312 ? -29.671 6.227 17.022 1.00 87.44 312 GLU A O 1
ATOM 2392 N N . THR A 1 313 ? -29.325 4.359 18.231 1.00 86.00 313 THR A N 1
ATOM 2393 C CA . THR A 1 313 ? -29.670 4.976 19.527 1.00 86.00 313 THR A CA 1
ATOM 2394 C C . THR A 1 313 ? -28.465 5.473 20.322 1.00 86.00 313 THR A C 1
ATOM 2396 O O . THR A 1 313 ? -28.596 6.431 21.083 1.00 86.00 313 THR A O 1
ATOM 2399 N N . GLY A 1 314 ? -27.284 4.885 20.121 1.00 86.69 314 GLY A N 1
ATOM 2400 C CA . GLY A 1 314 ? -26.086 5.143 20.923 1.00 86.69 314 GLY A CA 1
ATOM 2401 C C . GLY A 1 314 ? -26.036 4.358 22.235 1.00 86.69 314 GLY A C 1
ATOM 2402 O O . GLY A 1 314 ? -25.125 4.568 23.034 1.00 86.69 314 GLY A O 1
ATOM 2403 N N . ASP A 1 315 ? -26.990 3.461 22.483 1.00 90.56 315 ASP A N 1
ATOM 2404 C CA . ASP A 1 315 ? -27.062 2.713 23.738 1.00 90.56 315 ASP A CA 1
ATOM 2405 C C . ASP A 1 315 ? -25.972 1.642 23.812 1.00 90.56 315 ASP A C 1
ATOM 2407 O O . ASP A 1 315 ? -25.643 0.992 22.819 1.00 90.56 315 ASP A O 1
ATOM 2411 N N . VAL A 1 316 ? -25.421 1.431 25.008 1.00 90.44 316 VAL A N 1
ATOM 2412 C CA . VAL A 1 316 ? -24.433 0.378 25.253 1.00 90.44 316 VAL A CA 1
ATOM 2413 C C . VAL A 1 316 ? -25.163 -0.940 25.497 1.00 90.44 316 VAL A C 1
ATOM 2415 O O . VAL A 1 316 ? -25.923 -1.071 26.455 1.00 90.44 316 VAL A O 1
ATOM 2418 N N . ILE A 1 317 ? -24.915 -1.932 24.650 1.00 88.75 317 ILE A N 1
ATOM 2419 C CA . ILE A 1 317 ? -25.541 -3.250 24.684 1.00 88.75 317 ILE A CA 1
ATOM 2420 C C . ILE A 1 317 ? -24.622 -4.233 25.417 1.00 88.75 317 ILE A C 1
ATOM 2422 O O . ILE A 1 317 ? -23.470 -4.460 25.039 1.00 88.75 317 ILE A O 1
ATOM 2426 N N . SER A 1 318 ? -25.146 -4.877 26.458 1.00 82.75 318 SER A N 1
ATOM 2427 C CA . SER A 1 318 ? -24.479 -6.007 27.103 1.00 82.75 318 SER A CA 1
ATOM 2428 C C . SER A 1 318 ? -24.841 -7.309 26.389 1.00 82.75 318 SER A C 1
ATOM 2430 O O . SER A 1 318 ? -25.938 -7.834 26.567 1.00 82.75 318 SER A O 1
ATOM 2432 N N . HIS A 1 319 ? -23.916 -7.900 25.624 1.00 75.50 319 HIS A N 1
ATOM 2433 C CA . HIS A 1 319 ? -24.176 -9.185 24.952 1.00 75.50 319 HIS A CA 1
ATOM 2434 C C . HIS A 1 319 ? -24.352 -10.376 25.922 1.00 75.50 319 HIS A C 1
ATOM 2436 O O . HIS A 1 319 ? -24.787 -11.443 25.496 1.00 75.50 319 HIS A O 1
ATOM 2442 N N . GLN A 1 320 ? -24.035 -10.220 27.216 1.00 71.00 320 GLN A N 1
ATOM 2443 C CA . GLN A 1 320 ? -24.276 -11.248 28.242 1.00 71.00 320 GLN A CA 1
ATOM 2444 C C . GLN A 1 320 ? -25.729 -11.276 28.729 1.00 71.00 320 GLN A C 1
ATOM 2446 O O . GLN A 1 320 ? -26.278 -12.355 28.942 1.00 71.00 320 GLN A O 1
ATOM 2451 N N . THR A 1 321 ? -26.337 -10.106 28.939 1.00 75.31 321 THR A N 1
ATOM 2452 C CA . THR A 1 321 ? -27.679 -9.982 29.534 1.00 75.31 321 THR A CA 1
ATOM 2453 C C . THR A 1 321 ? -28.742 -9.559 28.522 1.00 75.31 321 THR A C 1
ATOM 2455 O O . THR A 1 321 ? -29.930 -9.709 28.790 1.00 75.31 321 THR A O 1
ATOM 2458 N N . GLY A 1 322 ? -28.333 -9.053 27.354 1.00 76.38 322 GLY A N 1
ATOM 2459 C CA . GLY A 1 322 ? -29.218 -8.425 26.371 1.00 76.38 322 GLY A CA 1
ATOM 2460 C C . GLY A 1 322 ? -29.759 -7.067 26.824 1.00 76.38 322 GLY A C 1
ATOM 2461 O O . GLY A 1 322 ? -30.606 -6.493 26.147 1.00 76.38 322 GLY A O 1
ATOM 2462 N N . GLU A 1 323 ? -29.298 -6.559 27.968 1.00 84.19 323 GLU A N 1
ATOM 2463 C CA . GLU A 1 323 ? -29.727 -5.274 28.504 1.00 84.19 323 GLU A CA 1
ATOM 2464 C C . GLU A 1 323 ? -29.008 -4.130 27.790 1.00 84.19 323 GLU A C 1
ATOM 2466 O O . GLU A 1 323 ? -27.807 -4.198 27.504 1.00 84.19 323 GLU A O 1
ATOM 2471 N N . THR A 1 324 ? -29.761 -3.067 27.528 1.00 89.06 324 THR A N 1
ATOM 2472 C CA . THR A 1 324 ? -29.278 -1.838 26.904 1.00 89.06 324 THR A CA 1
ATOM 2473 C C . THR A 1 324 ? -29.183 -0.745 27.958 1.00 89.06 324 THR A C 1
ATOM 2475 O O . THR A 1 324 ? -30.158 -0.462 28.657 1.00 89.06 324 THR A O 1
ATOM 2478 N N . LEU A 1 325 ? -28.021 -0.113 28.063 1.00 89.06 325 LEU A N 1
ATOM 2479 C CA . LEU A 1 325 ? -27.788 1.027 28.935 1.00 89.06 325 LEU A CA 1
ATOM 2480 C C . LEU A 1 325 ? -27.780 2.309 28.089 1.00 89.06 325 LEU A C 1
ATOM 2482 O O . LEU A 1 325 ? -26.913 2.429 27.219 1.00 89.06 325 LEU A O 1
ATOM 2486 N N . PRO A 1 326 ? -28.692 3.268 28.338 1.00 89.56 326 PRO A N 1
ATOM 2487 C CA . PRO A 1 326 ? -28.730 4.514 27.586 1.00 89.56 326 PRO A CA 1
ATOM 2488 C C . PRO A 1 326 ? -27.392 5.248 27.596 1.00 89.56 326 PRO A C 1
ATOM 2490 O O . PRO A 1 326 ? -26.729 5.287 28.635 1.00 89.56 326 PRO A O 1
ATOM 2493 N N . PHE A 1 327 ? -27.006 5.872 26.479 1.00 89.12 327 PHE A N 1
ATOM 2494 C CA . PHE A 1 327 ? -25.672 6.472 26.314 1.00 89.12 327 PHE A CA 1
ATOM 2495 C C . PHE A 1 327 ? -25.244 7.361 27.497 1.00 89.12 327 PHE A C 1
ATOM 2497 O O . PHE A 1 327 ? -24.191 7.152 28.095 1.00 89.12 327 PHE A O 1
ATOM 2504 N N . PHE A 1 328 ? -26.079 8.320 27.910 1.00 89.00 328 PHE A N 1
ATOM 2505 C CA . PHE A 1 328 ? -25.745 9.225 29.020 1.00 89.00 328 PHE A CA 1
ATOM 2506 C C . PHE A 1 328 ? -25.801 8.567 30.401 1.00 89.00 328 PHE A C 1
ATOM 2508 O O . PHE A 1 328 ? -25.132 9.023 31.329 1.00 89.00 328 PHE A O 1
ATOM 2515 N N . ASP A 1 329 ? -26.551 7.481 30.558 1.00 88.31 329 ASP A N 1
ATOM 2516 C CA . ASP A 1 329 ? -26.524 6.691 31.789 1.00 88.31 329 ASP A CA 1
ATOM 2517 C C . ASP A 1 329 ? -25.272 5.806 31.845 1.00 88.31 329 ASP A C 1
ATOM 2519 O O . ASP A 1 329 ? -24.694 5.608 32.919 1.00 88.31 329 ASP A O 1
ATOM 2523 N N . ALA A 1 330 ? -24.774 5.372 30.685 1.00 88.25 330 ALA A N 1
ATOM 2524 C CA . ALA A 1 330 ? -23.466 4.751 30.540 1.00 88.25 330 ALA A CA 1
ATOM 2525 C C . ALA A 1 330 ? -22.332 5.740 30.857 1.00 88.25 330 ALA A C 1
ATOM 2527 O O . ALA A 1 330 ? -21.355 5.350 31.501 1.00 88.25 330 ALA A O 1
ATOM 2528 N N . VAL A 1 331 ? -22.491 7.023 30.507 1.00 88.44 331 VAL A N 1
ATOM 2529 C CA . VAL A 1 331 ? -21.569 8.096 30.924 1.00 88.44 331 VAL A CA 1
ATOM 2530 C C . VAL A 1 331 ? -21.576 8.264 32.447 1.00 88.44 331 VAL A C 1
ATOM 2532 O O . VAL A 1 331 ? -20.522 8.216 33.078 1.00 88.44 331 VAL A O 1
ATOM 2535 N N . LYS A 1 332 ? -22.757 8.374 33.074 1.00 84.88 332 LYS A N 1
ATOM 2536 C CA . LYS A 1 332 ? -22.879 8.479 34.546 1.00 84.88 332 LYS A CA 1
ATOM 2537 C C . LYS A 1 332 ? -22.290 7.271 35.281 1.00 84.88 332 LYS A C 1
ATOM 2539 O O . LYS A 1 332 ? -21.761 7.419 36.379 1.00 84.88 332 LYS A O 1
ATOM 2544 N N . SER A 1 333 ? -22.377 6.087 34.680 1.00 84.19 333 SER A N 1
ATOM 2545 C CA . SER A 1 333 ? -21.887 4.829 35.256 1.00 84.19 333 SER A CA 1
ATOM 2546 C C . SER A 1 333 ? -20.402 4.556 34.967 1.00 84.19 333 SER A C 1
ATOM 2548 O O . SER A 1 333 ? -19.914 3.477 35.297 1.00 84.19 333 SER A O 1
ATOM 2550 N N . ASN A 1 334 ? -19.672 5.507 34.360 1.00 83.81 334 ASN A N 1
ATOM 2551 C CA . ASN A 1 334 ? -18.279 5.361 33.903 1.00 83.81 334 ASN A CA 1
ATOM 2552 C C . ASN A 1 334 ? -18.045 4.199 32.914 1.00 83.81 334 ASN A C 1
ATOM 2554 O O . ASN A 1 334 ? -16.920 3.721 32.764 1.00 83.81 334 ASN A O 1
ATOM 2558 N N . VAL A 1 335 ? -19.095 3.733 32.236 1.00 86.06 335 VAL A N 1
ATOM 2559 C CA . VAL A 1 335 ? -18.985 2.763 31.135 1.00 86.06 335 VAL A CA 1
ATOM 2560 C C . VAL A 1 335 ? -18.534 3.479 29.863 1.00 86.06 335 VAL A C 1
ATOM 2562 O O . VAL A 1 335 ? -17.740 2.933 29.104 1.00 86.06 335 VAL A O 1
ATOM 2565 N N . VAL A 1 336 ? -18.992 4.716 29.665 1.00 88.31 336 VAL A N 1
ATOM 2566 C CA . VAL A 1 336 ? -18.542 5.617 28.601 1.00 88.31 336 VAL A CA 1
ATOM 2567 C C . VAL A 1 336 ? -17.817 6.797 29.241 1.00 88.31 336 VAL A C 1
ATOM 2569 O O . VAL A 1 336 ? -18.315 7.386 30.197 1.00 88.31 336 VAL A O 1
ATOM 2572 N N . LYS A 1 337 ? -16.640 7.161 28.733 1.00 86.06 337 LYS A N 1
ATOM 2573 C CA . LYS A 1 337 ? -15.855 8.284 29.263 1.00 86.06 337 LYS A CA 1
ATOM 2574 C C . LYS A 1 337 ? -15.153 9.059 28.158 1.00 86.06 337 LYS A C 1
ATOM 2576 O O . LYS A 1 337 ? -14.643 8.468 27.208 1.00 86.06 337 LYS A O 1
ATOM 2581 N N . ALA A 1 338 ? -15.082 10.377 28.311 1.00 79.06 338 ALA A N 1
ATOM 2582 C CA . ALA A 1 338 ? -14.185 11.197 27.509 1.00 79.06 338 ALA A CA 1
ATOM 2583 C C . ALA A 1 338 ? -12.741 10.935 27.963 1.00 79.06 338 ALA A C 1
ATOM 2585 O O . ALA A 1 338 ? -12.457 10.865 29.161 1.00 79.06 338 ALA A O 1
ATOM 2586 N N . VAL A 1 339 ? -11.844 10.728 27.008 1.00 71.25 339 VAL A N 1
ATOM 2587 C CA . VAL A 1 339 ? -10.443 10.383 27.243 1.00 71.25 339 VAL A CA 1
ATOM 2588 C C . VAL A 1 339 ? -9.580 11.614 26.997 1.00 71.25 339 VAL A C 1
ATOM 2590 O O . VAL A 1 339 ? -9.637 12.214 25.926 1.00 71.25 339 VAL A O 1
ATOM 2593 N N . ASP A 1 340 ? -8.740 11.962 27.972 1.00 62.03 340 ASP A N 1
ATOM 2594 C CA . ASP A 1 340 ? -7.724 13.001 27.797 1.00 62.03 340 ASP A CA 1
ATOM 2595 C C . ASP A 1 340 ? -6.666 12.574 26.765 1.00 62.03 340 ASP A C 1
ATOM 2597 O O . ASP A 1 340 ? -6.277 11.405 26.701 1.00 62.03 340 ASP A O 1
ATOM 2601 N N . GLU A 1 341 ? -6.108 13.538 26.025 1.00 58.84 341 GLU A N 1
ATOM 2602 C CA . GLU A 1 341 ? -5.110 13.332 24.954 1.00 58.84 341 GLU A CA 1
ATOM 2603 C C . GLU A 1 341 ? -3.937 12.405 25.355 1.00 58.84 341 GLU A C 1
ATOM 2605 O O . GLU A 1 341 ? -3.408 11.662 24.528 1.00 58.84 341 GLU A O 1
ATOM 2610 N N . LYS A 1 342 ? -3.551 12.384 26.641 1.00 50.38 342 LYS A N 1
ATOM 2611 C CA . LYS A 1 342 ? -2.466 11.532 27.168 1.00 50.38 342 LYS A CA 1
ATOM 2612 C C . LYS A 1 342 ? -2.835 10.050 27.282 1.00 50.38 342 LYS A C 1
ATOM 2614 O O . LYS A 1 342 ? -1.997 9.200 27.001 1.00 50.38 342 LYS A O 1
ATOM 2619 N N . VAL A 1 343 ? -4.062 9.743 27.704 1.00 52.47 343 VAL A N 1
ATOM 2620 C CA . VAL A 1 343 ? -4.570 8.362 27.829 1.00 52.47 343 VAL A CA 1
ATOM 2621 C C . VAL A 1 343 ? -4.996 7.843 26.456 1.00 52.47 343 VAL A C 1
ATOM 2623 O O . VAL A 1 343 ? -4.831 6.658 26.163 1.00 52.47 343 VAL A O 1
ATOM 2626 N N . ASN A 1 344 ? -5.450 8.756 25.588 1.00 51.88 344 ASN A N 1
ATOM 2627 C CA . ASN A 1 344 ? -5.796 8.463 24.206 1.00 51.88 344 ASN A CA 1
ATOM 2628 C C . ASN A 1 344 ? -4.613 7.786 23.499 1.00 51.88 344 ASN A C 1
ATOM 2630 O O . ASN A 1 344 ? -4.747 6.694 22.957 1.00 51.88 344 ASN A O 1
ATOM 2634 N N . HIS A 1 345 ? -3.411 8.348 23.645 1.00 51.12 345 HIS A N 1
ATOM 2635 C CA . HIS A 1 345 ? -2.196 7.804 23.044 1.00 51.12 345 HIS A CA 1
ATOM 2636 C C . HIS A 1 345 ? -1.876 6.354 23.455 1.00 51.12 345 HIS A C 1
ATOM 2638 O O . HIS A 1 345 ? -1.425 5.584 22.612 1.00 51.12 345 HIS A O 1
ATOM 2644 N N . GLU A 1 346 ? -2.113 5.954 24.709 1.00 51.94 346 GLU A N 1
ATOM 2645 C CA . GLU A 1 346 ? -1.866 4.577 25.174 1.00 51.94 346 GLU A CA 1
ATOM 2646 C C . GLU A 1 346 ? -2.951 3.601 24.685 1.00 51.94 346 GLU A C 1
ATOM 2648 O O . GLU A 1 346 ? -2.656 2.458 24.325 1.00 51.94 346 GLU A O 1
ATOM 2653 N N . MET A 1 347 ? -4.203 4.059 24.614 1.00 47.91 347 MET A N 1
ATOM 2654 C CA . MET A 1 347 ? -5.320 3.263 24.108 1.00 47.91 347 MET A CA 1
ATOM 2655 C C . MET A 1 347 ? -5.251 3.093 22.578 1.00 47.91 347 MET A C 1
ATOM 2657 O O . MET A 1 347 ? -5.420 1.980 22.087 1.00 47.91 347 MET A O 1
ATOM 2661 N N . LEU A 1 348 ? -4.884 4.132 21.815 1.00 48.62 348 LEU A N 1
ATOM 2662 C CA . LEU A 1 348 ? -4.551 4.047 20.379 1.00 48.62 348 LEU A CA 1
ATOM 2663 C C . LEU A 1 348 ? -3.435 3.025 20.128 1.00 48.62 348 LEU A C 1
ATOM 2665 O O . LEU A 1 348 ? -3.552 2.186 19.236 1.00 48.62 348 LEU A O 1
ATOM 2669 N N . MET A 1 349 ? -2.400 3.016 20.974 1.00 47.75 349 MET A N 1
ATOM 2670 C CA . MET A 1 349 ? -1.298 2.053 20.868 1.00 47.75 349 MET A CA 1
ATOM 2671 C C . MET A 1 349 ? -1.755 0.603 21.089 1.00 47.75 349 MET A C 1
ATOM 2673 O O . MET A 1 349 ? -1.218 -0.286 20.441 1.00 47.75 349 MET A O 1
ATOM 2677 N N . LYS A 1 350 ? -2.733 0.338 21.965 1.00 49.62 350 LYS A N 1
ATOM 2678 C CA . LYS A 1 350 ? -3.248 -1.026 22.210 1.00 49.62 350 LYS A CA 1
ATOM 2679 C C . LYS A 1 350 ? -4.303 -1.474 21.196 1.00 49.62 350 LYS A C 1
ATOM 2681 O O . LYS A 1 350 ? -4.392 -2.663 20.908 1.00 49.62 350 LYS A O 1
ATOM 2686 N N . THR A 1 351 ? -5.100 -0.548 20.662 1.00 46.62 351 THR A N 1
ATOM 2687 C CA . THR A 1 351 ? -6.301 -0.891 19.878 1.00 46.62 351 THR A CA 1
ATOM 2688 C C . THR A 1 351 ? -6.095 -0.838 18.358 1.00 46.62 351 THR A C 1
ATOM 2690 O O . THR A 1 351 ? -6.866 -1.464 17.633 1.00 46.62 351 THR A O 1
ATOM 2693 N N . GLU A 1 352 ? -5.051 -0.154 17.869 1.00 52.19 352 GLU A N 1
ATOM 2694 C CA . GLU A 1 352 ? -4.780 0.041 16.430 1.00 52.19 352 GLU A CA 1
ATOM 2695 C C . GLU A 1 352 ? -3.415 -0.485 15.958 1.00 52.19 352 GLU A C 1
ATOM 2697 O O . GLU A 1 352 ? -2.957 -0.145 14.870 1.00 52.19 352 GLU A O 1
ATOM 2702 N N . GLN A 1 353 ? -2.740 -1.335 16.731 1.00 60.44 353 GLN A N 1
ATOM 2703 C CA . GLN A 1 353 ? -1.389 -1.818 16.410 1.00 60.44 353 GLN A CA 1
ATOM 2704 C C . GLN A 1 353 ? -1.336 -2.864 15.271 1.00 60.44 353 GLN A C 1
ATOM 2706 O O . GLN A 1 353 ? -0.586 -3.835 15.343 1.00 60.44 353 GLN A O 1
ATOM 2711 N N . LYS A 1 354 ? -2.101 -2.678 14.188 1.00 75.88 354 LYS A N 1
ATOM 2712 C CA . LYS A 1 354 ? -1.835 -3.397 12.938 1.00 75.88 354 LYS A CA 1
ATOM 2713 C C . LYS A 1 354 ? -0.662 -2.716 12.252 1.00 75.88 354 LYS A C 1
ATOM 2715 O O . LYS A 1 354 ? -0.687 -1.514 12.006 1.00 75.88 354 LYS A O 1
ATOM 2720 N N . ILE A 1 355 ? 0.388 -3.471 11.976 1.00 85.50 355 ILE A N 1
ATOM 2721 C CA . ILE A 1 355 ? 1.588 -2.956 11.325 1.00 85.50 355 ILE A CA 1
ATOM 2722 C C . ILE A 1 355 ? 1.561 -3.387 9.866 1.00 85.50 355 ILE A C 1
ATOM 2724 O O . ILE A 1 355 ? 1.404 -4.567 9.558 1.00 85.50 355 ILE A O 1
ATOM 2728 N N . ASP A 1 356 ? 1.767 -2.443 8.956 1.00 88.44 356 ASP A N 1
ATOM 2729 C CA . ASP A 1 356 ? 1.917 -2.760 7.539 1.00 88.44 356 ASP A CA 1
ATOM 2730 C C . ASP A 1 356 ? 3.092 -3.714 7.319 1.00 88.44 356 ASP A C 1
ATOM 2732 O O . ASP A 1 356 ? 4.184 -3.504 7.862 1.00 88.44 356 ASP A O 1
ATOM 2736 N N . LEU A 1 357 ? 2.924 -4.705 6.440 1.00 89.69 357 LEU A N 1
ATOM 2737 C CA . LEU A 1 357 ? 3.981 -5.675 6.152 1.00 89.69 357 LEU A CA 1
ATOM 2738 C C . LEU A 1 357 ? 5.276 -4.990 5.672 1.00 89.69 357 LEU A C 1
ATOM 2740 O O . LEU A 1 357 ? 6.368 -5.349 6.115 1.00 89.69 357 LEU A O 1
ATOM 2744 N N . ASN A 1 358 ? 5.166 -3.950 4.835 1.00 88.00 358 ASN A N 1
ATOM 2745 C CA . ASN A 1 358 ? 6.312 -3.129 4.421 1.00 88.00 358 ASN A CA 1
ATOM 2746 C C . ASN A 1 358 ? 7.052 -2.534 5.619 1.00 88.00 358 ASN A C 1
ATOM 2748 O O . ASN A 1 358 ? 8.273 -2.642 5.729 1.00 88.00 358 ASN A O 1
ATOM 2752 N N . THR A 1 359 ? 6.303 -1.895 6.516 1.00 87.19 359 THR A N 1
ATOM 2753 C CA . THR A 1 359 ? 6.842 -1.217 7.694 1.00 87.19 359 THR A CA 1
ATOM 2754 C C . THR A 1 359 ? 7.489 -2.222 8.640 1.00 87.19 359 THR A C 1
ATOM 2756 O O . THR A 1 359 ? 8.562 -1.951 9.179 1.00 87.19 359 THR A O 1
ATOM 2759 N N . ALA A 1 360 ? 6.890 -3.403 8.799 1.00 88.50 360 ALA A N 1
ATOM 2760 C CA . ALA A 1 360 ? 7.436 -4.476 9.615 1.00 88.50 360 ALA A CA 1
ATOM 2761 C C . ALA A 1 360 ? 8.769 -5.007 9.055 1.00 88.50 360 ALA A C 1
ATOM 2763 O O . ALA A 1 360 ? 9.713 -5.205 9.820 1.00 88.50 360 ALA A O 1
ATOM 2764 N N . ILE A 1 361 ? 8.890 -5.168 7.733 1.00 88.19 361 ILE A N 1
ATOM 2765 C CA . ILE A 1 361 ? 10.148 -5.566 7.078 1.00 88.19 361 ILE A CA 1
ATOM 2766 C C . ILE A 1 361 ? 11.215 -4.474 7.234 1.00 88.19 361 ILE A C 1
ATOM 2768 O O . ILE A 1 361 ? 12.345 -4.763 7.627 1.00 88.19 361 ILE A O 1
ATOM 2772 N N . LEU A 1 362 ? 10.865 -3.209 6.978 1.00 85.50 362 LEU A N 1
ATOM 2773 C CA . LEU A 1 362 ? 11.805 -2.083 7.065 1.00 85.50 362 LEU A CA 1
ATOM 2774 C C . LEU A 1 362 ? 12.328 -1.859 8.488 1.00 85.50 362 LEU A C 1
ATOM 2776 O O . LEU A 1 362 ? 13.507 -1.557 8.668 1.00 85.50 362 LEU A O 1
ATOM 2780 N N . LYS A 1 363 ? 11.475 -2.046 9.501 1.00 85.31 363 LYS A N 1
ATOM 2781 C CA . LYS A 1 363 ? 11.863 -1.992 10.920 1.00 85.31 363 LYS A CA 1
ATOM 2782 C C . LYS A 1 363 ? 12.620 -3.241 11.388 1.00 85.31 363 LYS A C 1
ATOM 2784 O O . LYS A 1 363 ? 13.075 -3.272 12.526 1.00 85.31 363 LYS A O 1
ATOM 2789 N N . GLY A 1 364 ? 12.750 -4.267 10.543 1.00 86.31 364 GLY A N 1
ATOM 2790 C CA . GLY A 1 364 ? 13.385 -5.539 10.890 1.00 86.31 364 GLY A CA 1
ATOM 2791 C C . GLY A 1 364 ? 12.562 -6.417 11.838 1.00 86.31 364 GLY A C 1
ATOM 2792 O O . GLY A 1 364 ? 13.108 -7.362 12.402 1.00 86.31 364 GLY A O 1
ATOM 2793 N N . LEU A 1 365 ? 11.269 -6.116 12.013 1.00 88.25 365 LEU A N 1
ATOM 2794 C CA . LEU A 1 365 ? 10.326 -6.939 12.777 1.00 88.25 365 LEU A CA 1
ATOM 2795 C C . LEU A 1 365 ? 9.984 -8.220 12.016 1.00 88.25 365 LEU A C 1
ATOM 2797 O O . LEU A 1 365 ? 9.850 -9.274 12.626 1.00 88.25 365 LEU A O 1
ATOM 2801 N N . VAL A 1 366 ? 9.882 -8.139 10.686 1.00 89.94 366 VAL A N 1
ATOM 2802 C CA . VAL A 1 366 ? 9.853 -9.317 9.813 1.00 89.94 366 VAL A CA 1
ATOM 2803 C C . VAL A 1 366 ? 11.250 -9.547 9.268 1.00 89.94 366 VAL A C 1
ATOM 2805 O O . VAL A 1 366 ? 11.847 -8.657 8.663 1.00 89.94 366 VAL A O 1
ATOM 2808 N N . LYS A 1 367 ? 11.747 -10.767 9.445 1.00 88.25 367 LYS A N 1
ATOM 2809 C CA . LYS A 1 367 ? 12.998 -11.242 8.861 1.00 88.25 367 LYS A CA 1
ATOM 2810 C C . LYS A 1 367 ? 12.699 -11.971 7.542 1.00 88.25 367 LYS A C 1
ATOM 2812 O O . LYS A 1 367 ? 12.174 -13.082 7.594 1.00 88.25 367 LYS A O 1
ATOM 2817 N N . PRO A 1 368 ? 12.988 -11.387 6.358 1.00 82.44 368 PRO A N 1
ATOM 2818 C CA . PRO A 1 368 ? 12.596 -11.974 5.068 1.00 82.44 368 PRO A CA 1
ATOM 2819 C C . PRO A 1 368 ? 13.284 -13.304 4.747 1.00 82.44 368 PRO A C 1
ATOM 2821 O O . PRO A 1 368 ? 12.767 -14.080 3.959 1.00 82.44 368 PRO A O 1
ATOM 2824 N N . ASP A 1 369 ? 14.443 -13.554 5.354 1.00 81.94 369 ASP A N 1
ATOM 2825 C CA . ASP A 1 369 ? 15.270 -14.758 5.219 1.00 81.94 369 ASP A CA 1
ATOM 2826 C C . ASP A 1 369 ? 14.745 -15.965 6.006 1.00 81.94 369 ASP A C 1
ATOM 2828 O O . ASP A 1 369 ? 15.114 -17.096 5.716 1.00 81.94 369 ASP A O 1
ATOM 2832 N N . THR A 1 370 ? 13.909 -15.732 7.015 1.00 83.94 370 THR A N 1
ATOM 2833 C CA . THR A 1 370 ? 13.331 -16.778 7.873 1.00 83.94 370 THR A CA 1
ATOM 2834 C C . THR A 1 370 ? 11.803 -16.763 7.853 1.00 83.94 370 THR A C 1
ATOM 2836 O O . THR A 1 370 ? 11.169 -17.734 8.256 1.00 83.94 370 THR A O 1
ATOM 2839 N N . GLY A 1 371 ? 11.194 -15.668 7.387 1.00 82.38 371 GLY A N 1
ATOM 2840 C CA . GLY A 1 371 ? 9.751 -15.437 7.411 1.00 82.38 371 GLY A CA 1
ATOM 2841 C C . GLY A 1 371 ? 9.165 -15.369 8.823 1.00 82.38 371 GLY A C 1
ATOM 2842 O O . GLY A 1 371 ? 7.979 -15.659 9.002 1.00 82.38 371 GLY A O 1
ATOM 2843 N N . ME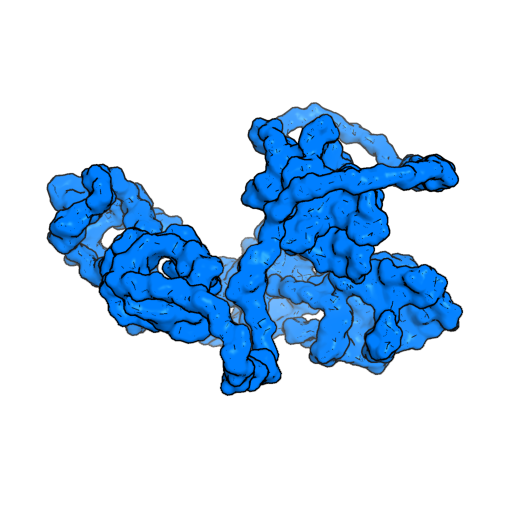T A 1 372 ? 9.995 -15.028 9.814 1.00 88.69 372 MET A N 1
ATOM 2844 C CA . MET A 1 372 ? 9.603 -14.850 11.212 1.00 88.69 372 MET A CA 1
ATOM 2845 C C . MET A 1 372 ? 9.262 -13.386 11.492 1.00 88.69 372 MET A C 1
ATOM 2847 O O . MET A 1 372 ? 9.981 -12.481 11.058 1.00 88.69 372 MET A O 1
ATOM 2851 N N . PHE A 1 373 ? 8.183 -13.171 12.236 1.00 91.19 373 PHE A N 1
ATOM 2852 C CA . PHE A 1 373 ? 7.748 -11.882 12.753 1.00 91.19 373 PHE A CA 1
ATOM 2853 C C . PHE A 1 373 ? 8.031 -11.800 14.254 1.00 91.19 373 PHE A C 1
ATOM 2855 O O . PHE A 1 373 ? 7.673 -12.701 15.004 1.00 91.19 373 PHE A O 1
ATOM 2862 N N . THR A 1 374 ? 8.654 -10.712 14.697 1.00 90.06 374 THR A N 1
ATOM 2863 C CA . THR A 1 374 ? 8.856 -10.400 16.115 1.00 90.06 374 THR A CA 1
ATOM 2864 C C . THR A 1 374 ? 7.809 -9.388 16.555 1.00 90.06 374 THR A C 1
ATOM 2866 O O . THR A 1 374 ? 7.759 -8.275 16.026 1.00 90.06 374 THR A O 1
ATOM 2869 N N . ASN A 1 375 ? 6.986 -9.763 17.532 1.00 82.25 375 ASN A N 1
ATOM 2870 C CA . ASN A 1 375 ? 6.003 -8.870 18.122 1.00 82.25 375 ASN A CA 1
ATOM 2871 C C . ASN A 1 375 ? 6.734 -7.699 18.814 1.00 82.25 375 ASN A C 1
ATOM 2873 O O . ASN A 1 375 ? 7.552 -7.937 19.705 1.00 82.25 375 ASN A O 1
ATOM 2877 N N . PRO A 1 376 ? 6.464 -6.438 18.434 1.00 78.44 376 PRO A N 1
ATOM 2878 C CA . PRO A 1 376 ? 7.176 -5.280 18.975 1.00 78.44 376 PRO A CA 1
ATOM 2879 C C . PRO A 1 376 ? 6.863 -4.999 20.450 1.00 78.44 376 PRO A C 1
ATOM 2881 O O . PRO A 1 376 ? 7.641 -4.315 21.109 1.00 78.44 376 PRO A O 1
ATOM 2884 N N . THR A 1 377 ? 5.743 -5.513 20.959 1.00 77.31 377 THR A N 1
ATOM 2885 C CA . THR A 1 377 ? 5.270 -5.272 22.324 1.00 77.31 377 THR A CA 1
ATOM 2886 C C . THR A 1 377 ? 5.726 -6.375 23.277 1.00 77.31 377 THR A C 1
ATOM 2888 O O . THR A 1 377 ? 6.188 -6.074 24.375 1.00 77.31 377 THR A O 1
ATOM 2891 N N . THR A 1 378 ? 5.641 -7.647 22.869 1.00 81.00 378 THR A N 1
ATOM 2892 C CA . THR A 1 378 ? 6.031 -8.790 23.724 1.00 81.00 378 THR A CA 1
ATOM 2893 C C . THR A 1 378 ? 7.469 -9.255 23.502 1.00 81.00 378 THR A C 1
ATOM 2895 O O . THR A 1 378 ? 8.047 -9.899 24.374 1.00 81.00 378 THR A O 1
ATOM 2898 N N . GLY A 1 379 ? 8.060 -8.947 22.344 1.00 81.75 379 GLY A N 1
ATOM 2899 C CA . GLY A 1 379 ? 9.360 -9.475 21.925 1.00 81.75 379 GLY A CA 1
ATOM 2900 C C . GLY A 1 379 ? 9.325 -10.936 21.460 1.00 81.75 379 GLY A C 1
ATOM 2901 O O . GLY A 1 379 ? 10.367 -11.479 21.093 1.00 81.75 379 GLY A O 1
ATOM 2902 N N . GLU A 1 380 ? 8.157 -11.583 21.456 1.00 86.31 380 GLU A N 1
ATOM 2903 C CA . GLU A 1 380 ? 8.012 -12.972 21.018 1.00 86.31 380 GLU A CA 1
ATOM 2904 C C . GLU A 1 380 ? 8.090 -13.092 19.494 1.00 86.31 380 GLU A C 1
ATOM 2906 O O . GLU A 1 380 ? 7.588 -12.242 18.755 1.00 86.31 380 GLU A O 1
ATOM 2911 N N . SER A 1 381 ? 8.714 -14.171 19.023 1.00 87.44 381 SER A N 1
ATOM 2912 C CA . SER A 1 381 ? 8.828 -14.480 17.599 1.00 87.44 381 SER A CA 1
ATOM 2913 C C . SER A 1 381 ? 7.772 -15.504 17.198 1.00 87.44 381 SER A C 1
ATOM 2915 O O . SER A 1 381 ? 7.651 -16.546 17.835 1.00 87.44 381 SER A O 1
ATOM 2917 N N . MET A 1 382 ? 7.061 -15.233 16.111 1.00 88.94 382 MET A N 1
ATOM 2918 C CA . MET A 1 382 ? 6.024 -16.087 15.529 1.00 88.94 382 MET A CA 1
ATOM 2919 C C . MET A 1 382 ? 6.164 -16.137 14.005 1.00 88.94 382 MET A C 1
ATOM 2921 O O . MET A 1 382 ? 6.930 -15.369 13.412 1.00 88.94 382 MET A O 1
ATOM 2925 N N . ILE A 1 383 ? 5.446 -17.040 13.341 1.00 89.94 383 ILE A N 1
ATOM 2926 C CA . ILE A 1 383 ? 5.438 -17.073 11.872 1.00 89.94 383 ILE A CA 1
ATOM 2927 C C . ILE A 1 383 ? 4.577 -15.936 11.311 1.00 89.94 383 ILE A C 1
ATOM 2929 O O . ILE A 1 383 ? 3.602 -15.506 11.923 1.00 89.94 383 ILE A O 1
ATOM 2933 N N . ILE A 1 384 ? 4.914 -15.452 10.112 1.00 90.12 384 ILE A N 1
ATOM 2934 C CA . ILE A 1 384 ? 4.175 -14.349 9.476 1.00 90.12 384 ILE A CA 1
ATOM 2935 C C . ILE A 1 384 ? 2.675 -14.645 9.312 1.00 90.12 384 ILE A C 1
ATOM 2937 O O . ILE A 1 384 ? 1.857 -13.741 9.443 1.00 90.12 384 ILE A O 1
ATOM 2941 N N . GLY A 1 385 ? 2.306 -15.908 9.079 1.00 88.31 385 GLY A N 1
ATOM 2942 C CA . GLY A 1 385 ? 0.907 -16.329 8.994 1.00 88.31 385 GLY A CA 1
ATOM 2943 C C . GLY A 1 385 ? 0.129 -16.088 10.285 1.00 88.31 385 GLY A C 1
ATOM 2944 O O . GLY A 1 385 ? -0.945 -15.495 10.251 1.00 88.31 385 GLY A O 1
ATOM 2945 N N . GLU A 1 386 ? 0.716 -16.457 11.424 1.00 87.81 386 GLU A N 1
ATOM 2946 C CA . GLU A 1 386 ? 0.137 -16.221 12.751 1.00 87.81 386 GLU A CA 1
ATOM 2947 C C . GLU A 1 386 ? 0.060 -14.726 13.064 1.00 87.81 386 GLU A C 1
ATOM 2949 O O . GLU A 1 386 ? -0.926 -14.268 13.633 1.00 87.81 386 GLU A O 1
ATOM 2954 N N . ALA A 1 387 ? 1.054 -13.938 12.646 1.00 89.00 387 ALA A N 1
ATOM 2955 C CA . ALA A 1 387 ? 1.032 -12.485 12.807 1.00 89.00 387 ALA A CA 1
ATOM 2956 C C . ALA A 1 387 ? -0.106 -11.823 12.003 1.00 89.00 387 ALA A C 1
ATOM 2958 O O . ALA A 1 387 ? -0.726 -10.870 12.473 1.00 89.00 387 ALA A O 1
ATOM 2959 N N . ILE A 1 388 ? -0.414 -12.344 10.811 1.00 90.12 388 ILE A N 1
ATOM 2960 C CA . ILE A 1 388 ? -1.567 -11.910 10.008 1.00 90.12 388 ILE A CA 1
ATOM 2961 C C . ILE A 1 388 ? -2.877 -12.352 10.680 1.00 90.12 388 ILE A C 1
ATOM 2963 O O . ILE A 1 388 ? -3.790 -11.544 10.836 1.00 90.12 388 ILE A O 1
ATOM 2967 N N . GLN A 1 389 ? -2.966 -13.610 11.125 1.00 86.38 389 GLN A N 1
ATOM 2968 C CA . GLN A 1 389 ? -4.170 -14.175 11.747 1.00 86.38 389 GLN A CA 1
ATOM 2969 C C . GLN A 1 389 ? -4.513 -13.515 13.092 1.00 86.38 389 GLN A C 1
ATOM 2971 O O . GLN A 1 389 ? -5.680 -13.252 13.372 1.00 86.38 389 GLN A O 1
ATOM 2976 N N . SER A 1 390 ? -3.502 -13.205 13.905 1.00 81.50 390 SER A N 1
ATOM 2977 C CA . SER A 1 390 ? -3.637 -12.474 15.174 1.00 81.50 390 SER A CA 1
ATOM 2978 C C . SER A 1 390 ? -3.885 -10.974 14.989 1.00 81.50 390 SER A C 1
ATOM 2980 O O . SER A 1 390 ? -4.098 -10.258 15.965 1.00 81.50 390 SER A O 1
ATOM 2982 N N . GLY A 1 391 ? -3.874 -10.484 13.744 1.00 84.00 391 GLY A N 1
ATOM 2983 C CA . GLY A 1 391 ? -4.135 -9.087 13.416 1.00 84.00 391 GLY A CA 1
ATOM 2984 C C . GLY A 1 391 ? -2.988 -8.133 13.748 1.00 84.00 391 GLY A C 1
ATOM 2985 O O . GLY A 1 391 ? -3.209 -6.929 13.721 1.00 84.00 391 GLY A O 1
ATOM 2986 N N . LEU A 1 392 ? -1.781 -8.633 14.033 1.00 86.69 392 LEU A N 1
ATOM 2987 C CA . LEU A 1 392 ? -0.584 -7.808 14.247 1.00 86.69 392 LEU A CA 1
ATOM 2988 C C . LEU A 1 392 ? -0.046 -7.224 12.933 1.00 86.69 392 LEU A C 1
ATOM 2990 O O . LEU A 1 392 ? 0.558 -6.153 12.935 1.00 86.69 392 LEU A O 1
ATOM 2994 N N . ILE A 1 393 ? -0.275 -7.911 11.810 1.00 90.06 393 ILE A N 1
ATOM 2995 C CA . ILE A 1 393 ? 0.017 -7.417 10.458 1.00 90.06 393 ILE A CA 1
ATOM 2996 C C . ILE A 1 393 ? -1.297 -7.130 9.736 1.00 90.06 393 ILE A C 1
ATOM 2998 O O . ILE A 1 393 ? -2.196 -7.968 9.754 1.00 90.06 393 ILE A O 1
ATOM 3002 N N . ASP A 1 394 ? -1.409 -5.971 9.078 1.00 87.75 394 ASP A N 1
ATOM 3003 C CA . ASP A 1 394 ? -2.602 -5.635 8.291 1.00 87.75 394 ASP A CA 1
ATOM 3004 C C . ASP A 1 394 ? -2.696 -6.511 7.021 1.00 87.75 394 ASP A C 1
ATOM 3006 O O . ASP A 1 394 ? -1.853 -6.365 6.123 1.00 87.75 394 ASP A O 1
ATOM 3010 N N . PRO A 1 395 ? -3.732 -7.369 6.887 1.00 87.56 395 PRO A N 1
ATOM 3011 C CA . PRO A 1 395 ? -3.947 -8.203 5.705 1.00 87.56 395 PRO A CA 1
ATOM 3012 C C . PRO A 1 395 ? -4.027 -7.414 4.389 1.00 87.56 395 PRO A C 1
ATOM 3014 O O . PRO A 1 395 ? -3.614 -7.923 3.349 1.00 87.56 395 PRO A O 1
ATOM 3017 N N . ASN A 1 396 ? -4.506 -6.163 4.413 1.00 86.38 396 ASN A N 1
ATOM 3018 C CA . ASN A 1 396 ? -4.655 -5.330 3.208 1.00 86.38 396 ASN A CA 1
ATOM 3019 C C . ASN A 1 396 ? -3.315 -4.847 2.633 1.00 86.38 396 ASN A C 1
ATOM 3021 O O . ASN A 1 396 ? -3.246 -4.339 1.511 1.00 86.38 396 ASN A O 1
ATOM 3025 N N . THR A 1 397 ? -2.243 -4.980 3.413 1.00 87.75 397 THR A N 1
ATOM 3026 C CA . THR A 1 397 ? -0.880 -4.612 3.011 1.00 87.75 397 THR A CA 1
ATOM 3027 C C . THR A 1 397 ? -0.099 -5.797 2.446 1.00 87.75 397 THR A C 1
ATOM 3029 O O . THR A 1 397 ? 1.061 -5.639 2.057 1.00 87.75 397 THR A O 1
ATOM 3032 N N . VAL A 1 398 ? -0.736 -6.970 2.373 1.00 91.00 398 VAL A N 1
ATOM 3033 C CA . VAL A 1 398 ? -0.170 -8.219 1.868 1.00 91.00 398 VAL A CA 1
ATOM 3034 C C . VAL A 1 398 ? -0.737 -8.509 0.479 1.00 91.00 398 VAL A C 1
ATOM 3036 O O . VAL A 1 398 ? -1.950 -8.505 0.262 1.00 91.00 398 VAL A O 1
ATOM 3039 N N . GLN A 1 399 ? 0.160 -8.772 -0.462 1.00 91.19 399 GLN A N 1
ATOM 3040 C CA . GLN A 1 399 ? -0.140 -9.162 -1.833 1.00 91.19 399 GLN A CA 1
ATOM 3041 C C . GLN A 1 399 ? 0.438 -10.545 -2.126 1.00 91.19 399 GLN A C 1
ATOM 3043 O O . GLN A 1 399 ? 1.393 -10.984 -1.477 1.00 91.19 399 GLN A O 1
ATOM 3048 N N . ILE A 1 400 ? -0.150 -11.242 -3.092 1.00 91.94 400 ILE A N 1
ATOM 3049 C CA . ILE A 1 400 ? 0.233 -12.598 -3.473 1.00 91.94 400 ILE A CA 1
ATOM 3050 C C . ILE A 1 400 ? 0.389 -12.662 -4.983 1.00 91.94 400 ILE A C 1
ATOM 3052 O O . ILE A 1 400 ? -0.490 -12.232 -5.719 1.00 91.94 400 ILE A O 1
ATOM 3056 N N . TYR A 1 401 ? 1.508 -13.215 -5.433 1.00 88.88 401 TYR A N 1
ATOM 3057 C CA . TYR A 1 401 ? 1.734 -13.513 -6.837 1.00 88.88 401 TYR A CA 1
ATOM 3058 C C . TYR A 1 401 ? 1.039 -14.829 -7.211 1.00 88.88 401 TYR A C 1
ATOM 3060 O O . TYR A 1 401 ? 1.387 -15.896 -6.696 1.00 88.88 401 TYR A O 1
ATOM 3068 N N . ASP A 1 402 ? 0.053 -14.751 -8.099 1.00 89.25 402 ASP A N 1
ATOM 3069 C CA . ASP A 1 402 ? -0.594 -15.906 -8.712 1.00 89.25 402 ASP A CA 1
ATOM 3070 C C . ASP A 1 402 ? 0.187 -16.305 -9.971 1.00 89.25 402 ASP A C 1
ATOM 3072 O O . ASP A 1 402 ? 0.088 -15.673 -11.021 1.00 89.25 402 ASP A O 1
ATOM 3076 N N . ALA A 1 403 ? 0.953 -17.394 -9.872 1.00 85.06 403 ALA A N 1
ATOM 3077 C CA . ALA A 1 403 ? 1.744 -17.918 -10.983 1.00 85.06 403 ALA A CA 1
ATOM 3078 C C . ALA A 1 403 ? 0.893 -18.388 -12.178 1.00 85.06 403 ALA A C 1
ATOM 3080 O O . ALA A 1 403 ? 1.390 -18.425 -13.299 1.00 85.06 403 ALA A O 1
ATOM 3081 N N . LYS A 1 404 ? -0.381 -18.740 -11.963 1.00 86.00 404 LYS A N 1
ATOM 3082 C CA . LYS A 1 404 ? -1.283 -19.215 -13.019 1.00 86.00 404 LYS A CA 1
ATOM 3083 C C . LYS A 1 404 ? -1.919 -18.061 -13.789 1.00 86.00 404 LYS A C 1
ATOM 3085 O O . LYS A 1 404 ? -2.125 -18.183 -14.995 1.00 86.00 404 LYS A O 1
ATOM 3090 N N . ALA A 1 405 ? -2.270 -16.982 -13.094 1.00 83.88 405 ALA A N 1
ATOM 3091 C CA . ALA A 1 405 ? -2.760 -15.752 -13.716 1.00 83.88 405 ALA A CA 1
ATOM 3092 C C . ALA A 1 405 ? -1.621 -14.839 -14.208 1.00 83.88 405 ALA A C 1
ATOM 3094 O O . ALA A 1 405 ? -1.884 -13.914 -14.970 1.00 83.88 405 ALA A O 1
ATOM 3095 N N . GLU A 1 406 ? -0.383 -15.114 -13.783 1.00 83.81 406 GLU A N 1
ATOM 3096 C CA . GLU A 1 406 ? 0.796 -14.254 -13.944 1.00 83.81 406 GLU A CA 1
ATOM 3097 C C . GLU A 1 406 ? 0.585 -12.831 -13.393 1.00 83.81 406 GLU A C 1
ATOM 3099 O O . GLU A 1 406 ? 1.164 -11.870 -13.896 1.00 83.81 406 GLU A O 1
ATOM 3104 N N . ASP A 1 407 ? -0.209 -12.701 -12.326 1.00 84.12 407 ASP A N 1
ATOM 3105 C CA . ASP A 1 407 ? -0.646 -11.414 -11.777 1.00 84.12 407 ASP A CA 1
ATOM 3106 C C . ASP A 1 407 ? -0.528 -11.359 -10.242 1.00 84.12 407 ASP A C 1
ATOM 3108 O O . ASP A 1 407 ? -0.406 -12.383 -9.563 1.00 84.12 407 ASP A O 1
ATOM 3112 N N . ILE A 1 408 ? -0.541 -10.149 -9.682 1.00 87.31 408 ILE A N 1
ATOM 3113 C CA . ILE A 1 408 ? -0.493 -9.897 -8.241 1.00 87.31 408 ILE A CA 1
ATOM 3114 C C . ILE A 1 408 ? -1.908 -9.624 -7.726 1.00 87.31 408 ILE A C 1
ATOM 3116 O O . ILE A 1 408 ? -2.501 -8.586 -8.010 1.00 87.31 408 ILE A O 1
ATOM 3120 N N . VAL A 1 409 ? -2.403 -10.510 -6.869 1.00 89.56 409 VAL A N 1
ATOM 3121 C CA . VAL A 1 409 ? -3.716 -10.399 -6.224 1.00 89.56 409 VAL A CA 1
ATOM 3122 C C . VAL A 1 409 ? -3.590 -9.974 -4.761 1.00 89.56 409 VAL A C 1
ATOM 3124 O O . VAL A 1 409 ? -2.538 -10.095 -4.122 1.00 89.56 409 VAL A O 1
ATOM 3127 N N . THR A 1 410 ? -4.674 -9.455 -4.194 1.00 91.12 410 THR A N 1
ATOM 3128 C CA . THR A 1 410 ? -4.747 -9.151 -2.761 1.00 91.12 410 THR A CA 1
ATOM 3129 C C . THR A 1 410 ? -4.830 -10.430 -1.928 1.00 91.12 410 THR A C 1
ATOM 3131 O O . THR A 1 410 ? -5.282 -11.476 -2.397 1.00 91.12 410 THR A O 1
ATOM 3134 N N . LEU A 1 411 ? -4.442 -10.356 -0.649 1.00 91.44 411 LEU A N 1
ATOM 3135 C CA . LEU A 1 411 ? -4.572 -11.501 0.257 1.00 91.44 411 LEU A CA 1
ATOM 3136 C C . LEU A 1 411 ? -6.013 -12.020 0.361 1.00 91.44 411 LEU A C 1
ATOM 3138 O O . LEU A 1 411 ? -6.220 -13.224 0.465 1.00 91.44 411 LEU A O 1
ATOM 3142 N N . LYS A 1 412 ? -7.005 -11.127 0.301 1.00 90.25 412 LYS A N 1
ATOM 3143 C CA . LYS A 1 412 ? -8.420 -11.505 0.334 1.00 90.25 412 LYS A CA 1
ATOM 3144 C C . LYS A 1 412 ? -8.805 -12.335 -0.892 1.00 90.25 412 LYS A C 1
ATOM 3146 O O . LYS A 1 412 ? -9.316 -13.438 -0.738 1.00 90.25 412 LYS A O 1
ATOM 3151 N N . GLU A 1 413 ? -8.490 -11.841 -2.087 1.00 89.94 413 GLU A N 1
ATOM 3152 C CA . GLU A 1 413 ? -8.758 -12.557 -3.339 1.00 89.94 413 GLU A CA 1
ATOM 3153 C C . GLU A 1 413 ? -8.048 -13.910 -3.366 1.00 89.94 413 GLU A C 1
ATOM 3155 O O . GLU A 1 413 ? -8.654 -14.907 -3.745 1.00 89.94 413 GLU A O 1
ATOM 3160 N N . ALA A 1 414 ? -6.799 -13.970 -2.891 1.00 91.50 414 ALA A N 1
ATOM 3161 C CA . ALA A 1 414 ? -6.028 -15.206 -2.806 1.00 91.50 414 ALA A CA 1
ATOM 3162 C C . ALA A 1 414 ? -6.657 -16.264 -1.885 1.00 91.50 414 ALA A C 1
ATOM 3164 O O . ALA A 1 414 ? -6.507 -17.465 -2.129 1.00 91.50 414 ALA A O 1
ATOM 3165 N N . VAL A 1 415 ? -7.344 -15.836 -0.824 1.00 92.00 415 VAL A N 1
ATOM 3166 C CA . VAL A 1 415 ? -8.108 -16.730 0.056 1.00 92.00 415 VAL A CA 1
ATOM 3167 C C . VAL A 1 415 ? -9.370 -17.218 -0.649 1.00 92.00 415 VAL A C 1
ATOM 3169 O O . VAL A 1 415 ? -9.635 -18.419 -0.639 1.00 92.00 415 VAL A O 1
ATOM 3172 N N . ASP A 1 416 ? -10.092 -16.325 -1.328 1.00 90.25 416 ASP A N 1
ATOM 3173 C CA . ASP A 1 416 ? -11.330 -16.653 -2.046 1.00 90.25 416 ASP A CA 1
ATOM 3174 C C . ASP A 1 416 ? -11.091 -17.666 -3.187 1.00 90.25 416 ASP A C 1
ATOM 3176 O O . ASP A 1 416 ? -11.893 -18.579 -3.394 1.00 90.25 416 ASP A O 1
ATOM 3180 N N . ILE A 1 417 ? -9.959 -17.561 -3.893 1.00 89.62 417 ILE A N 1
ATOM 3181 C CA . ILE A 1 417 ? -9.546 -18.513 -4.946 1.00 89.62 417 ILE A CA 1
ATOM 3182 C C . ILE A 1 417 ? -8.843 -19.770 -4.402 1.00 89.62 417 ILE A C 1
ATOM 3184 O O . ILE A 1 417 ? -8.557 -20.695 -5.165 1.00 89.62 417 ILE A O 1
ATOM 3188 N N . GLY A 1 418 ? -8.566 -19.829 -3.096 1.00 88.81 418 GLY A N 1
ATOM 3189 C CA . GLY A 1 418 ? -7.963 -20.987 -2.431 1.00 88.81 418 GLY A CA 1
ATOM 3190 C C . GLY A 1 418 ? -6.446 -21.134 -2.604 1.00 88.81 418 GLY A C 1
ATOM 3191 O O . GLY A 1 418 ? -5.909 -22.203 -2.313 1.00 88.81 418 GLY A O 1
ATOM 3192 N N . ILE A 1 419 ? -5.747 -20.084 -3.046 1.00 92.06 419 ILE A N 1
ATOM 3193 C CA . ILE A 1 419 ? -4.274 -20.037 -3.099 1.00 92.06 419 ILE A CA 1
ATOM 3194 C C . ILE A 1 419 ? -3.687 -19.887 -1.691 1.00 92.06 419 ILE A C 1
ATOM 3196 O O . ILE A 1 419 ? -2.603 -20.395 -1.410 1.00 92.06 419 ILE A O 1
ATOM 3200 N N . VAL A 1 420 ? -4.394 -19.232 -0.767 1.00 93.06 420 VAL A N 1
ATOM 3201 C CA . VAL A 1 420 ? -3.976 -19.143 0.639 1.00 93.06 420 VAL A CA 1
ATOM 3202 C C . VAL A 1 420 ? -5.059 -19.652 1.569 1.00 93.06 420 VAL A C 1
ATOM 3204 O O . VAL A 1 420 ? -6.220 -19.272 1.482 1.00 93.06 420 VAL A O 1
ATOM 3207 N N . ASN A 1 421 ? -4.649 -20.485 2.520 1.00 90.62 421 ASN A N 1
ATOM 3208 C CA . ASN A 1 421 ? -5.480 -20.900 3.633 1.00 90.62 421 ASN A CA 1
ATOM 3209 C C . ASN A 1 421 ? -4.925 -20.273 4.922 1.00 90.62 421 ASN A C 1
ATOM 3211 O O . ASN A 1 421 ? -3.878 -20.689 5.424 1.00 90.62 421 ASN A O 1
ATOM 3215 N N . LEU A 1 422 ? -5.630 -19.259 5.437 1.00 86.75 422 LEU A N 1
ATOM 3216 C CA . LEU A 1 422 ? -5.235 -18.523 6.644 1.00 86.75 422 LEU A CA 1
ATOM 3217 C C . LEU A 1 422 ? -5.402 -19.344 7.928 1.00 86.75 422 LEU A C 1
ATOM 3219 O O . LEU A 1 422 ? -4.612 -19.173 8.848 1.00 86.75 422 LEU A O 1
ATOM 3223 N N . GLU A 1 423 ? -6.362 -20.270 7.984 1.00 86.38 423 GLU A N 1
ATOM 3224 C CA . GLU A 1 423 ? -6.574 -21.130 9.161 1.00 86.38 423 GLU A CA 1
ATOM 3225 C C . GLU A 1 423 ? -5.393 -22.075 9.399 1.00 86.38 423 GLU A C 1
ATOM 3227 O O . GLU A 1 423 ? -4.982 -22.313 10.530 1.00 86.38 423 GLU A O 1
ATOM 3232 N N . THR A 1 424 ? -4.832 -22.608 8.315 1.00 85.75 424 THR A N 1
ATOM 3233 C CA . THR A 1 424 ? -3.681 -23.520 8.348 1.00 85.75 424 THR A CA 1
ATOM 3234 C C . THR A 1 424 ? -2.348 -22.806 8.125 1.00 85.75 424 THR A C 1
ATOM 3236 O O . THR A 1 424 ? -1.301 -23.451 8.186 1.00 85.75 424 THR A O 1
ATOM 3239 N N . CYS A 1 425 ? -2.370 -21.494 7.855 1.00 87.56 425 CYS A N 1
ATOM 3240 C CA . CYS A 1 425 ? -1.206 -20.684 7.488 1.00 87.56 425 CYS A CA 1
ATOM 3241 C C . CYS A 1 425 ? -0.375 -21.292 6.336 1.00 87.56 425 CYS A C 1
ATOM 3243 O O . CYS A 1 425 ? 0.862 -21.278 6.362 1.00 87.56 425 CYS A O 1
ATOM 3245 N N . LYS A 1 426 ? -1.050 -21.827 5.308 1.00 91.19 426 LYS A N 1
ATOM 3246 C CA . LYS A 1 426 ? -0.415 -22.438 4.128 1.00 91.19 426 LYS A CA 1
ATOM 3247 C C . LYS A 1 426 ? -0.719 -21.652 2.854 1.00 91.19 426 LYS A C 1
ATOM 3249 O O . LYS A 1 426 ? -1.859 -21.269 2.604 1.00 91.19 426 LYS A O 1
ATOM 3254 N N . PHE A 1 427 ? 0.304 -21.495 2.023 1.00 93.12 427 PHE A N 1
ATOM 3255 C CA . PHE A 1 427 ? 0.193 -21.123 0.616 1.00 93.12 427 PHE A CA 1
ATOM 3256 C C . PHE A 1 427 ? 0.120 -22.391 -0.242 1.00 93.12 427 PHE A C 1
ATOM 3258 O O . PHE A 1 427 ? 0.843 -23.358 0.010 1.00 93.12 427 PHE A O 1
ATOM 3265 N N . ILE A 1 428 ? -0.737 -22.384 -1.253 1.00 92.38 428 ILE A N 1
ATOM 3266 C CA . ILE A 1 428 ? -0.950 -23.459 -2.214 1.00 92.38 428 ILE A CA 1
ATOM 3267 C C . ILE A 1 428 ? -0.597 -22.900 -3.585 1.00 92.38 428 ILE A C 1
ATOM 3269 O O . ILE A 1 428 ? -1.278 -22.016 -4.093 1.00 92.38 428 ILE A O 1
ATOM 3273 N N . ASP A 1 429 ? 0.473 -23.422 -4.175 1.00 89.25 429 ASP A N 1
ATOM 3274 C CA . ASP A 1 429 ? 0.878 -23.040 -5.521 1.00 89.25 429 ASP A CA 1
ATOM 3275 C C . ASP A 1 429 ? -0.220 -23.437 -6.530 1.00 89.25 429 ASP A C 1
ATOM 3277 O O . ASP A 1 429 ? -0.535 -24.629 -6.631 1.00 89.25 429 ASP A O 1
ATOM 3281 N N . PRO A 1 430 ? -0.819 -22.478 -7.260 1.00 86.31 430 PRO A N 1
ATOM 3282 C CA . PRO A 1 430 ? -1.922 -22.748 -8.179 1.00 86.31 430 PRO A CA 1
ATOM 3283 C C . PRO A 1 430 ? -1.517 -23.591 -9.397 1.00 86.31 430 PRO A C 1
ATOM 3285 O O . PRO A 1 430 ? -2.394 -24.189 -10.027 1.00 86.31 430 PRO A O 1
ATOM 3288 N N . GLU A 1 431 ? -0.227 -23.652 -9.743 1.00 86.25 431 GLU A N 1
ATOM 3289 C CA . GLU A 1 431 ? 0.265 -24.426 -10.888 1.00 86.25 431 GLU A CA 1
ATOM 3290 C C . GLU A 1 431 ? 0.594 -25.871 -10.488 1.00 86.25 431 GLU A C 1
ATOM 3292 O O . GLU A 1 431 ? 0.104 -26.824 -11.098 1.00 86.25 431 GLU A O 1
ATOM 3297 N N . SER A 1 432 ? 1.395 -26.047 -9.432 1.00 88.56 432 SER A N 1
ATOM 3298 C CA . SER A 1 432 ? 1.863 -27.370 -8.998 1.00 88.56 432 SER A CA 1
ATOM 3299 C C . SER A 1 432 ? 0.967 -28.050 -7.956 1.00 88.56 432 SER A C 1
ATOM 3301 O O . SER A 1 432 ? 1.097 -29.253 -7.717 1.00 88.56 432 SER A O 1
ATOM 3303 N N . GLY A 1 433 ? 0.085 -27.297 -7.292 1.00 87.25 433 GLY A N 1
ATOM 3304 C CA . GLY A 1 433 ? -0.690 -27.749 -6.132 1.00 87.25 433 GLY A CA 1
ATOM 3305 C C . GLY A 1 433 ? 0.147 -27.946 -4.862 1.00 87.25 433 GLY A C 1
ATOM 3306 O O . GLY A 1 433 ? -0.364 -28.433 -3.848 1.00 87.25 433 GLY A O 1
ATOM 3307 N N . TYR A 1 434 ? 1.440 -27.606 -4.896 1.00 90.81 434 TYR A N 1
ATOM 3308 C CA . TYR A 1 434 ? 2.341 -27.785 -3.767 1.00 90.81 434 TYR A CA 1
ATOM 3309 C C . TYR A 1 434 ? 1.994 -26.825 -2.627 1.00 90.81 434 TYR A C 1
ATOM 3311 O O . TYR A 1 434 ? 1.858 -25.617 -2.819 1.00 90.81 434 TYR A O 1
ATOM 3319 N N . LYS A 1 435 ? 1.894 -27.369 -1.411 1.00 92.94 435 LYS A N 1
ATOM 3320 C CA . LYS A 1 435 ? 1.592 -26.598 -0.203 1.00 92.94 435 LYS A CA 1
ATOM 3321 C C . LYS A 1 435 ? 2.883 -26.210 0.507 1.00 92.94 435 LYS A C 1
ATOM 3323 O O . LYS A 1 435 ? 3.709 -27.073 0.801 1.00 92.94 435 LYS A O 1
ATOM 3328 N N . MET A 1 436 ? 3.039 -24.935 0.837 1.00 91.62 436 MET A N 1
ATOM 3329 C CA . MET A 1 436 ? 4.181 -24.414 1.590 1.00 91.62 436 MET A CA 1
ATOM 3330 C C . MET A 1 436 ? 3.733 -23.454 2.689 1.00 91.62 436 MET A C 1
ATOM 3332 O O . MET A 1 436 ? 2.619 -22.938 2.664 1.00 91.62 436 MET A O 1
ATOM 3336 N N . ASP A 1 437 ? 4.604 -23.209 3.662 1.00 90.75 437 ASP A N 1
ATOM 3337 C CA . ASP A 1 437 ? 4.334 -22.237 4.721 1.00 90.75 437 ASP A CA 1
ATOM 3338 C C . ASP A 1 437 ? 4.374 -20.810 4.178 1.00 90.75 437 ASP A C 1
ATOM 3340 O O . ASP A 1 437 ? 5.182 -20.507 3.294 1.00 90.75 437 ASP A O 1
ATOM 3344 N N . LEU A 1 438 ? 3.572 -19.906 4.754 1.00 88.12 438 LEU A N 1
ATOM 3345 C CA . LEU A 1 438 ? 3.593 -18.485 4.374 1.00 88.12 438 LEU A CA 1
ATOM 3346 C C . LEU A 1 438 ? 4.993 -17.865 4.548 1.00 88.12 438 LEU A C 1
ATOM 3348 O O . LEU A 1 438 ? 5.416 -17.049 3.735 1.00 88.12 438 LEU A O 1
ATOM 3352 N N . SER A 1 439 ? 5.774 -18.324 5.529 1.00 87.56 439 SER A N 1
ATOM 3353 C CA . SER A 1 439 ? 7.182 -17.934 5.687 1.00 87.56 439 SER A CA 1
ATOM 3354 C C . SER A 1 439 ? 8.044 -18.342 4.485 1.00 87.56 439 SER A C 1
ATOM 3356 O O . SER A 1 439 ? 8.871 -17.563 4.015 1.00 87.56 439 SER A O 1
ATOM 3358 N N . THR A 1 440 ? 7.826 -19.542 3.937 1.00 88.56 440 THR A N 1
ATOM 3359 C CA . THR A 1 440 ? 8.520 -19.995 2.719 1.00 88.56 440 THR A CA 1
ATOM 3360 C C . THR A 1 440 ? 8.035 -19.252 1.483 1.00 88.56 440 THR A C 1
ATOM 3362 O O . THR A 1 440 ? 8.843 -18.901 0.624 1.00 88.56 440 THR A O 1
ATOM 3365 N N . ALA A 1 441 ? 6.738 -18.964 1.405 1.00 89.56 441 ALA A N 1
ATOM 3366 C CA . ALA A 1 441 ? 6.169 -18.188 0.313 1.00 89.56 441 ALA A CA 1
ATOM 3367 C C . ALA A 1 441 ? 6.708 -16.742 0.286 1.00 89.56 441 ALA A C 1
ATOM 3369 O O . ALA A 1 441 ? 6.988 -16.224 -0.794 1.00 89.56 441 ALA A O 1
ATOM 3370 N N . LEU A 1 442 ? 6.954 -16.123 1.451 1.00 89.06 442 LEU A N 1
ATOM 3371 C CA . LEU A 1 442 ? 7.634 -14.824 1.558 1.00 89.06 442 LEU A CA 1
ATOM 3372 C C . LEU A 1 442 ? 9.078 -14.897 1.038 1.00 89.06 442 LEU A C 1
ATOM 3374 O O . LEU A 1 442 ? 9.479 -14.073 0.222 1.00 89.06 442 LEU A O 1
ATOM 3378 N N . MET A 1 443 ? 9.846 -15.911 1.455 1.00 84.12 443 MET A N 1
ATOM 3379 C CA . MET A 1 443 ? 11.227 -16.111 0.988 1.00 84.12 443 MET A CA 1
ATOM 3380 C C . MET A 1 443 ? 11.317 -16.301 -0.530 1.00 84.12 443 MET A C 1
ATOM 3382 O O . MET A 1 443 ? 12.258 -15.820 -1.165 1.00 84.12 443 MET A O 1
ATOM 3386 N N . LYS A 1 444 ? 10.345 -17.011 -1.112 1.00 84.69 444 LYS A N 1
ATOM 3387 C CA . LYS A 1 444 ? 10.269 -17.261 -2.555 1.00 84.69 444 LYS A CA 1
ATOM 3388 C C . LYS A 1 444 ? 9.792 -16.056 -3.368 1.00 84.69 444 LYS A C 1
ATOM 3390 O O . LYS A 1 444 ? 9.815 -16.138 -4.589 1.00 84.69 444 LYS A O 1
ATOM 3395 N N . GLY A 1 445 ? 9.384 -14.959 -2.730 1.00 83.94 445 GLY A N 1
ATOM 3396 C CA . GLY A 1 445 ? 8.864 -13.794 -3.445 1.00 83.94 445 GLY A CA 1
ATOM 3397 C C . GLY A 1 445 ? 7.425 -13.951 -3.929 1.00 83.94 445 GLY A C 1
ATOM 3398 O O . GLY A 1 445 ? 6.999 -13.191 -4.787 1.00 83.94 445 GLY A O 1
ATOM 3399 N N . VAL A 1 446 ? 6.687 -14.929 -3.398 1.00 88.75 446 VAL A N 1
ATOM 3400 C CA . VAL A 1 446 ? 5.289 -15.172 -3.774 1.00 88.75 446 VAL A CA 1
ATOM 3401 C C . VAL A 1 446 ? 4.343 -14.370 -2.888 1.00 88.75 446 VAL A C 1
ATOM 3403 O O . VAL A 1 446 ? 3.368 -13.812 -3.373 1.00 88.75 446 VAL A O 1
ATOM 3406 N N . ILE A 1 447 ? 4.659 -14.254 -1.596 1.00 90.56 447 ILE A N 1
ATOM 3407 C CA . ILE A 1 447 ? 4.026 -13.261 -0.724 1.00 90.56 447 ILE A CA 1
ATOM 3408 C C . ILE A 1 447 ? 4.849 -11.987 -0.803 1.00 90.56 447 ILE A C 1
ATOM 3410 O O . ILE A 1 447 ? 6.054 -11.997 -0.552 1.00 90.56 447 ILE A O 1
ATOM 3414 N N . LEU A 1 448 ? 4.189 -10.891 -1.137 1.00 90.25 448 LEU A N 1
ATOM 3415 C CA . LEU A 1 448 ? 4.799 -9.605 -1.412 1.00 90.25 448 LEU A CA 1
ATOM 3416 C C . LEU A 1 448 ? 4.165 -8.542 -0.516 1.00 90.25 448 LEU A C 1
ATOM 3418 O O . LEU A 1 448 ? 2.962 -8.584 -0.249 1.00 90.25 448 LEU A O 1
ATOM 3422 N N . PRO A 1 449 ? 4.939 -7.565 -0.034 1.00 87.50 449 PRO A N 1
ATOM 3423 C CA . PRO A 1 449 ? 4.349 -6.429 0.636 1.00 87.50 449 PRO A CA 1
ATOM 3424 C C . PRO A 1 449 ? 3.818 -5.440 -0.414 1.00 87.50 449 PRO A C 1
ATOM 3426 O O . PRO A 1 449 ? 4.413 -5.270 -1.482 1.00 87.50 449 PRO A O 1
ATOM 3429 N N . ARG A 1 450 ? 2.693 -4.779 -0.123 1.00 85.38 450 ARG A N 1
ATOM 3430 C CA . ARG A 1 450 ? 2.036 -3.873 -1.075 1.00 85.38 450 ARG A CA 1
ATOM 3431 C C . ARG A 1 450 ? 2.930 -2.690 -1.420 1.00 85.38 450 ARG A C 1
ATOM 3433 O O . ARG A 1 450 ? 3.160 -1.830 -0.575 1.00 85.38 450 ARG A O 1
ATOM 3440 N N . ARG A 1 451 ? 3.405 -2.587 -2.657 1.00 79.06 451 ARG A N 1
ATOM 3441 C CA . ARG A 1 451 ? 4.324 -1.515 -3.071 1.00 79.06 451 ARG A CA 1
ATOM 3442 C C . ARG A 1 451 ? 3.899 -0.861 -4.374 1.00 79.06 451 ARG A C 1
ATOM 3444 O O . ARG A 1 451 ? 3.199 -1.458 -5.180 1.00 79.06 451 ARG A O 1
ATOM 3451 N N . LYS A 1 452 ? 4.345 0.382 -4.567 1.00 79.31 452 LYS A N 1
ATOM 3452 C CA . LYS A 1 452 ? 4.268 1.057 -5.866 1.00 79.31 452 LYS A CA 1
ATOM 3453 C C . LYS A 1 452 ? 5.427 0.569 -6.734 1.00 79.31 452 LYS A C 1
ATOM 3455 O O . LYS A 1 452 ? 6.583 0.692 -6.315 1.00 79.31 452 LYS A O 1
ATOM 3460 N N . SER A 1 453 ? 5.107 0.032 -7.906 1.00 82.81 453 SER A N 1
ATOM 3461 C CA . SER A 1 453 ? 6.082 -0.323 -8.936 1.00 82.81 453 SER A CA 1
ATOM 3462 C C . SER A 1 453 ? 6.821 0.930 -9.431 1.00 82.81 453 SER A C 1
ATOM 3464 O O . SER A 1 453 ? 6.371 2.067 -9.263 1.00 82.81 453 SER A O 1
ATOM 3466 N N . MET A 1 454 ? 8.021 0.746 -9.982 1.00 86.06 454 MET A N 1
ATOM 3467 C CA . MET A 1 454 ? 8.857 1.828 -10.509 1.00 86.06 454 MET A CA 1
ATOM 3468 C C . MET A 1 454 ? 9.206 1.576 -11.973 1.00 86.06 454 MET A C 1
ATOM 3470 O O . MET A 1 454 ? 9.290 0.435 -12.412 1.00 86.06 454 MET A O 1
ATOM 3474 N N . SER A 1 455 ? 9.509 2.631 -12.730 1.00 90.00 455 SER A N 1
ATOM 3475 C CA . SER A 1 455 ? 10.118 2.444 -14.048 1.00 90.00 455 SER A CA 1
ATOM 3476 C C . SER A 1 455 ? 11.550 1.915 -13.923 1.00 90.00 455 SER A C 1
ATOM 3478 O O . SER A 1 455 ? 12.262 2.215 -12.955 1.00 90.00 455 SER A O 1
ATOM 3480 N N . LEU A 1 456 ? 12.020 1.183 -14.934 1.00 89.62 456 LEU A N 1
ATOM 3481 C CA . LEU A 1 456 ? 13.390 0.661 -14.976 1.00 89.62 456 LEU A CA 1
ATOM 3482 C C . LEU A 1 456 ? 14.429 1.793 -14.869 1.00 89.62 456 LEU A C 1
ATOM 3484 O O . LEU A 1 456 ? 15.437 1.666 -14.177 1.00 89.62 456 LEU A O 1
ATOM 3488 N N . VAL A 1 457 ? 14.137 2.956 -15.461 1.00 88.94 457 VAL A N 1
ATOM 3489 C CA . VAL A 1 457 ? 14.968 4.167 -15.349 1.00 88.94 457 VAL A CA 1
ATOM 3490 C C . VAL A 1 457 ? 15.073 4.648 -13.898 1.00 88.94 457 VAL A C 1
ATOM 3492 O O . VAL A 1 457 ? 16.154 5.036 -13.451 1.00 88.94 457 VAL A O 1
ATOM 3495 N N . ALA A 1 458 ? 13.973 4.621 -13.139 1.00 86.31 458 ALA A N 1
ATOM 3496 C CA . ALA A 1 458 ? 13.985 4.997 -11.728 1.00 86.31 458 ALA A CA 1
ATOM 3497 C C . ALA A 1 458 ? 14.790 4.002 -10.876 1.00 86.31 458 ALA A C 1
ATOM 3499 O O . ALA A 1 458 ? 15.541 4.434 -10.001 1.00 86.31 458 ALA A O 1
ATOM 3500 N N . VAL A 1 459 ? 14.698 2.697 -11.162 1.00 90.56 459 VAL A N 1
ATOM 3501 C CA . VAL A 1 459 ? 15.515 1.650 -10.515 1.00 90.56 459 VAL A CA 1
ATOM 3502 C C . VAL A 1 459 ? 17.009 1.924 -10.704 1.00 90.56 459 VAL A C 1
ATOM 3504 O O . VAL A 1 459 ? 17.776 1.881 -9.739 1.00 90.56 459 VAL A O 1
ATOM 3507 N N . ILE A 1 460 ? 17.417 2.284 -11.923 1.00 90.44 460 ILE A N 1
ATOM 3508 C CA . ILE A 1 460 ? 18.810 2.617 -12.251 1.00 90.44 460 ILE A CA 1
ATOM 3509 C C . ILE A 1 460 ? 19.251 3.893 -11.528 1.00 90.44 460 ILE A C 1
ATOM 3511 O O . ILE A 1 460 ? 20.287 3.898 -10.867 1.00 90.44 460 ILE A O 1
ATOM 3515 N N . LYS A 1 461 ? 18.450 4.966 -11.587 1.00 88.44 461 LYS A N 1
ATOM 3516 C CA . LYS A 1 461 ? 18.762 6.247 -10.924 1.00 88.44 461 LYS A CA 1
ATOM 3517 C C . LYS A 1 461 ? 18.860 6.127 -9.401 1.00 88.44 461 LYS A C 1
ATOM 3519 O O . LYS A 1 461 ? 19.650 6.840 -8.792 1.00 88.44 461 LYS A O 1
ATOM 3524 N N . LYS A 1 462 ? 18.086 5.226 -8.789 1.00 88.94 462 LYS A N 1
ATOM 3525 C CA . LYS A 1 462 ? 18.149 4.918 -7.350 1.00 88.94 462 LYS A CA 1
ATOM 3526 C C . LYS A 1 462 ? 19.323 4.006 -6.967 1.00 88.94 462 LYS A C 1
ATOM 3528 O O . LYS A 1 462 ? 19.494 3.728 -5.786 1.00 88.94 462 LYS A O 1
ATOM 3533 N N . GLY A 1 463 ? 20.115 3.531 -7.933 1.00 89.94 463 GLY A N 1
ATOM 3534 C CA . GLY A 1 463 ? 21.253 2.642 -7.685 1.00 89.94 463 GLY A CA 1
ATOM 3535 C C . GLY A 1 463 ? 20.856 1.217 -7.289 1.00 89.94 463 GLY A C 1
ATOM 3536 O O . GLY A 1 463 ? 21.656 0.506 -6.690 1.00 89.94 463 GLY A O 1
ATOM 3537 N N . LEU A 1 464 ? 19.625 0.796 -7.598 1.00 91.19 464 LEU A N 1
ATOM 3538 C CA . LEU A 1 464 ? 19.137 -0.555 -7.298 1.00 91.19 464 LEU A CA 1
ATOM 3539 C C . LEU A 1 464 ? 19.580 -1.584 -8.349 1.00 91.19 464 LEU A C 1
ATOM 3541 O O . LEU A 1 464 ? 19.528 -2.781 -8.087 1.00 91.19 464 LEU A O 1
ATOM 3545 N N . TYR A 1 465 ? 20.005 -1.136 -9.528 1.00 95.06 465 TYR A N 1
ATOM 3546 C CA . TYR A 1 465 ? 20.555 -1.979 -10.587 1.00 95.06 465 TYR A CA 1
ATOM 3547 C C . TYR A 1 465 ? 22.081 -2.083 -10.461 1.00 95.06 465 TYR A C 1
ATOM 3549 O O . TYR A 1 465 ? 22.761 -1.071 -10.297 1.00 95.06 465 TYR A O 1
ATOM 3557 N N . ASP A 1 466 ? 22.615 -3.300 -10.567 1.00 94.31 466 ASP A N 1
ATOM 3558 C CA . ASP A 1 466 ? 24.051 -3.585 -10.556 1.00 94.31 466 ASP A CA 1
ATOM 3559 C C . ASP A 1 466 ? 24.553 -3.862 -11.989 1.00 94.31 466 ASP A C 1
ATOM 3561 O O . ASP A 1 466 ? 24.305 -4.951 -12.516 1.00 94.31 466 ASP A O 1
ATOM 3565 N N . PRO A 1 467 ? 25.304 -2.933 -12.619 1.00 92.69 467 PRO A N 1
ATOM 3566 C CA . PRO A 1 467 ? 25.754 -3.068 -14.008 1.00 92.69 467 PRO A CA 1
ATOM 3567 C C . PRO A 1 467 ? 26.632 -4.288 -14.283 1.00 92.69 467 PRO A C 1
ATOM 3569 O O . PRO A 1 467 ? 26.693 -4.764 -15.416 1.00 92.69 467 PRO A O 1
ATOM 3572 N N . LYS A 1 468 ? 27.339 -4.795 -13.262 1.00 91.81 468 LYS A N 1
ATOM 3573 C CA . LYS A 1 468 ? 28.248 -5.937 -13.427 1.00 91.81 468 LYS A CA 1
ATOM 3574 C C . LYS A 1 468 ? 27.489 -7.253 -13.484 1.00 91.81 468 LYS A C 1
ATOM 3576 O O . LYS A 1 468 ? 27.836 -8.118 -14.283 1.00 91.81 468 LYS A O 1
ATOM 3581 N N . SER A 1 469 ? 26.489 -7.410 -12.620 1.00 91.62 469 SER A N 1
ATOM 3582 C CA . SER A 1 469 ? 25.687 -8.634 -12.552 1.00 91.62 469 SER A CA 1
ATOM 3583 C C . SER A 1 469 ? 24.444 -8.594 -13.438 1.00 91.62 469 SER A C 1
ATOM 3585 O O . SER A 1 469 ? 23.894 -9.651 -13.731 1.00 91.62 469 SER A O 1
ATOM 3587 N N . GLY A 1 470 ? 23.998 -7.406 -13.861 1.00 91.88 470 GLY A N 1
ATOM 3588 C CA . GLY A 1 470 ? 22.740 -7.233 -14.584 1.00 91.88 470 GLY A CA 1
ATOM 3589 C C . GLY A 1 470 ? 21.507 -7.479 -13.706 1.00 91.88 470 GLY A C 1
ATOM 3590 O O . GLY A 1 470 ? 20.415 -7.703 -14.216 1.00 91.88 470 GLY A O 1
ATOM 3591 N N . LYS A 1 471 ? 21.662 -7.501 -12.379 1.00 95.00 471 LYS A N 1
ATOM 3592 C CA . LYS A 1 471 ? 20.571 -7.811 -11.449 1.00 95.00 471 LYS A CA 1
ATOM 3593 C C . LYS A 1 471 ? 20.048 -6.547 -10.767 1.00 95.00 471 LYS A C 1
ATOM 3595 O O . LYS A 1 471 ? 20.791 -5.597 -10.515 1.00 95.00 471 LYS A O 1
ATOM 3600 N N . ILE A 1 472 ? 18.762 -6.565 -10.446 1.00 94.62 472 ILE A N 1
ATOM 3601 C CA . ILE A 1 472 ? 18.029 -5.546 -9.701 1.00 94.62 472 ILE A CA 1
ATOM 3602 C C . ILE A 1 472 ? 17.920 -5.998 -8.244 1.00 94.62 472 ILE A C 1
ATOM 3604 O O . ILE A 1 472 ? 17.595 -7.147 -7.955 1.00 94.62 472 ILE A O 1
ATOM 3608 N N . SER A 1 473 ? 18.210 -5.100 -7.311 1.00 90.69 473 SER A N 1
ATOM 3609 C CA . SER A 1 473 ? 18.116 -5.359 -5.879 1.00 90.69 473 SER A CA 1
ATOM 3610 C C . SER A 1 473 ? 16.699 -5.094 -5.371 1.00 90.69 473 SER A C 1
ATOM 3612 O O . SER A 1 473 ? 16.220 -3.960 -5.414 1.00 90.69 473 SER A O 1
ATOM 3614 N N . ASP A 1 474 ? 16.060 -6.116 -4.803 1.00 87.31 474 ASP A N 1
ATOM 3615 C CA . ASP A 1 474 ? 14.844 -5.956 -4.007 1.00 87.31 474 ASP A CA 1
ATOM 3616 C C . ASP A 1 474 ? 15.218 -5.425 -2.616 1.00 87.31 474 ASP A C 1
ATOM 3618 O O . ASP A 1 474 ? 15.812 -6.131 -1.798 1.00 87.31 474 ASP A O 1
ATOM 3622 N N . SER A 1 475 ? 14.868 -4.167 -2.341 1.00 76.88 475 SER A N 1
ATOM 3623 C CA . SER A 1 475 ? 15.150 -3.517 -1.056 1.00 76.88 475 SER A CA 1
ATOM 3624 C C . SER A 1 475 ? 14.440 -4.175 0.131 1.00 76.88 475 SER A C 1
ATOM 3626 O O . SER A 1 475 ? 14.904 -4.022 1.260 1.00 76.88 475 SER A O 1
ATOM 3628 N N . PHE A 1 476 ? 13.327 -4.877 -0.098 1.00 77.06 476 PHE A N 1
ATOM 3629 C CA . PHE A 1 476 ? 12.537 -5.494 0.967 1.00 77.06 476 PHE A CA 1
ATOM 3630 C C . PHE A 1 476 ? 13.030 -6.904 1.270 1.00 77.06 476 PHE A C 1
ATOM 3632 O O . PHE A 1 476 ? 13.303 -7.229 2.421 1.00 77.06 476 PHE A O 1
ATOM 3639 N N . MET A 1 477 ? 13.211 -7.729 0.238 1.00 77.38 477 MET A N 1
ATOM 3640 C CA . MET A 1 477 ? 13.642 -9.123 0.410 1.00 77.38 477 MET A CA 1
ATOM 3641 C C . MET A 1 477 ? 15.163 -9.283 0.496 1.00 77.38 477 MET A C 1
ATOM 3643 O O . MET A 1 477 ? 15.646 -10.371 0.798 1.00 77.38 477 MET A O 1
ATOM 3647 N N . LYS A 1 478 ? 15.924 -8.210 0.232 1.00 78.44 478 LYS A N 1
ATOM 3648 C CA . LYS A 1 478 ? 17.395 -8.209 0.128 1.00 78.44 478 LYS A CA 1
ATOM 3649 C C . LYS A 1 478 ? 17.922 -9.238 -0.883 1.00 78.44 478 LYS A C 1
ATOM 3651 O O . LYS A 1 478 ? 19.016 -9.775 -0.724 1.00 78.44 478 LYS A O 1
ATOM 3656 N N . GLN A 1 479 ? 17.141 -9.506 -1.930 1.00 84.31 479 GLN A N 1
ATOM 3657 C CA . GLN A 1 479 ? 17.479 -10.438 -3.005 1.00 84.31 479 GLN A CA 1
ATOM 3658 C C . GLN A 1 479 ? 17.877 -9.681 -4.275 1.00 84.31 479 GLN A C 1
ATOM 3660 O O . GLN A 1 479 ? 17.396 -8.579 -4.529 1.00 84.31 479 GLN A O 1
ATOM 3665 N N . LYS A 1 480 ? 18.749 -10.286 -5.086 1.00 90.69 480 LYS A N 1
ATOM 3666 C CA . LYS A 1 480 ? 19.100 -9.796 -6.423 1.00 90.69 480 LYS A CA 1
ATOM 3667 C C . LYS A 1 480 ? 18.343 -10.612 -7.467 1.00 90.69 480 LYS A C 1
ATOM 3669 O O . LYS A 1 480 ? 18.548 -11.820 -7.555 1.00 90.69 480 LYS A O 1
ATOM 3674 N N . VAL A 1 481 ? 17.501 -9.953 -8.250 1.00 92.12 481 VAL A N 1
ATOM 3675 C CA . VAL A 1 481 ? 16.592 -10.557 -9.233 1.00 92.12 481 VAL A CA 1
ATOM 3676 C C . VAL A 1 481 ? 16.882 -10.024 -10.638 1.00 92.12 481 VAL A C 1
ATOM 3678 O O . VAL A 1 481 ? 17.545 -9.001 -10.783 1.00 92.12 481 VAL A O 1
ATOM 3681 N N . ASP A 1 482 ? 16.484 -10.736 -11.688 1.00 94.06 482 ASP A N 1
ATOM 3682 C CA . ASP A 1 482 ? 16.508 -10.186 -13.056 1.00 94.06 482 ASP A CA 1
ATOM 3683 C C . ASP A 1 482 ? 15.285 -9.300 -13.318 1.00 94.06 482 ASP A C 1
ATOM 3685 O O . ASP A 1 482 ? 14.490 -9.034 -12.418 1.00 94.06 482 ASP A O 1
ATOM 3689 N N . VAL A 1 483 ? 15.182 -8.783 -14.542 1.00 93.38 483 VAL A N 1
ATOM 3690 C CA . VAL A 1 483 ? 14.095 -7.886 -14.944 1.00 93.38 483 VAL A CA 1
ATOM 3691 C C . VAL A 1 483 ? 12.744 -8.599 -14.928 1.00 93.38 483 VAL A C 1
ATOM 3693 O O . VAL A 1 483 ? 11.796 -8.028 -14.400 1.00 93.38 483 VAL A O 1
ATOM 3696 N N . ASP A 1 484 ? 12.665 -9.836 -15.428 1.00 91.50 484 ASP A N 1
ATOM 3697 C CA . ASP A 1 484 ? 11.413 -10.609 -15.455 1.00 91.50 484 ASP A CA 1
ATOM 3698 C C . ASP A 1 484 ? 10.891 -10.828 -14.036 1.00 91.50 484 ASP A C 1
ATOM 3700 O O . ASP A 1 484 ? 9.743 -10.526 -13.717 1.00 91.50 484 ASP A O 1
ATOM 3704 N N . GLU A 1 485 ? 11.765 -11.284 -13.142 1.00 89.94 485 GLU A N 1
ATOM 3705 C CA . GLU A 1 485 ? 11.410 -11.511 -11.749 1.00 89.94 485 GLU A CA 1
ATOM 3706 C C . GLU A 1 485 ? 11.116 -10.191 -11.008 1.00 89.94 485 GLU A C 1
ATOM 3708 O O . GLU A 1 485 ? 10.242 -10.137 -10.144 1.00 89.94 485 GLU A O 1
ATOM 3713 N N . ALA A 1 486 ? 11.788 -9.091 -11.361 1.00 91.00 486 ALA A N 1
ATOM 3714 C CA . ALA A 1 486 ? 11.477 -7.771 -10.816 1.00 91.00 486 ALA A CA 1
ATOM 3715 C C . ALA A 1 486 ? 10.084 -7.270 -11.232 1.00 91.00 486 ALA A C 1
ATOM 3717 O O . ALA A 1 486 ? 9.432 -6.596 -10.429 1.00 91.00 486 ALA A O 1
ATOM 3718 N N . ILE A 1 487 ? 9.625 -7.602 -12.443 1.00 89.62 487 ILE A N 1
ATOM 3719 C CA . ILE A 1 487 ? 8.265 -7.302 -12.915 1.00 89.62 487 ILE A CA 1
ATOM 3720 C C . ILE A 1 487 ? 7.251 -8.147 -12.146 1.00 89.62 487 ILE A C 1
ATOM 3722 O O . ILE A 1 487 ? 6.349 -7.592 -11.522 1.00 89.62 487 ILE A O 1
ATOM 3726 N N . LYS A 1 488 ? 7.464 -9.467 -12.073 1.00 87.50 488 LYS A N 1
ATOM 3727 C CA . LYS A 1 488 ? 6.590 -10.398 -11.330 1.00 87.50 488 LYS A CA 1
ATOM 3728 C C . LYS A 1 488 ? 6.414 -10.012 -9.864 1.00 87.50 488 LYS A C 1
ATOM 3730 O O . LYS A 1 488 ? 5.344 -10.168 -9.291 1.00 87.50 488 LYS A O 1
ATOM 3735 N N . ARG A 1 489 ? 7.465 -9.464 -9.249 1.00 86.50 489 ARG A N 1
ATOM 3736 C CA . ARG A 1 489 ? 7.451 -9.011 -7.851 1.00 86.50 489 ARG A CA 1
ATOM 3737 C C . ARG A 1 489 ? 6.914 -7.589 -7.656 1.00 86.50 489 ARG A C 1
ATOM 3739 O O . ARG A 1 489 ? 6.965 -7.085 -6.527 1.00 86.50 489 ARG A O 1
ATOM 3746 N N . GLY A 1 490 ? 6.476 -6.914 -8.720 1.00 84.88 490 GLY A N 1
ATOM 3747 C CA . GLY A 1 490 ? 5.970 -5.540 -8.682 1.00 84.88 490 GLY A CA 1
ATOM 3748 C C . GLY A 1 490 ? 7.030 -4.494 -8.314 1.00 84.88 490 GLY A C 1
ATOM 3749 O O . GLY A 1 490 ? 6.701 -3.435 -7.784 1.00 84.88 490 GLY A O 1
ATOM 3750 N N . ILE A 1 491 ? 8.318 -4.790 -8.526 1.00 88.56 491 ILE A N 1
ATOM 3751 C CA . ILE A 1 491 ? 9.419 -3.831 -8.329 1.00 88.56 491 ILE A CA 1
ATOM 3752 C C . ILE A 1 491 ? 9.503 -2.905 -9.541 1.00 88.56 491 ILE A C 1
ATOM 3754 O O . ILE A 1 491 ? 9.634 -1.687 -9.388 1.00 88.56 491 ILE A O 1
ATOM 3758 N N . VAL A 1 492 ? 9.442 -3.498 -10.734 1.00 90.56 492 VAL A N 1
ATOM 3759 C CA . VAL A 1 492 ? 9.484 -2.801 -12.019 1.00 90.56 492 VAL A CA 1
ATOM 3760 C C . VAL A 1 492 ? 8.125 -2.898 -12.686 1.00 90.56 492 VAL A C 1
ATOM 3762 O O . VAL A 1 492 ? 7.528 -3.964 -12.728 1.00 90.56 492 VAL A O 1
ATOM 3765 N N . ASP A 1 493 ? 7.663 -1.784 -13.230 1.00 86.19 493 ASP A N 1
ATOM 3766 C CA . ASP A 1 493 ? 6.474 -1.748 -14.066 1.00 86.19 493 ASP A CA 1
ATOM 3767 C C . ASP A 1 493 ? 6.854 -1.910 -15.547 1.00 86.19 493 ASP A C 1
ATOM 3769 O O . ASP A 1 493 ? 7.648 -1.119 -16.089 1.00 86.19 493 ASP A O 1
ATOM 3773 N N . SER A 1 494 ? 6.308 -2.947 -16.190 1.00 83.50 494 SER A N 1
ATOM 3774 C CA . SER A 1 494 ? 6.564 -3.268 -17.599 1.00 83.50 494 SER A CA 1
ATOM 3775 C C . SER A 1 494 ? 5.850 -2.328 -18.577 1.00 83.50 494 SER A C 1
ATOM 3777 O O . SER A 1 494 ? 6.292 -2.194 -19.720 1.00 83.50 494 SER A O 1
ATOM 3779 N N . PHE A 1 495 ? 4.809 -1.615 -18.140 1.00 82.25 495 PHE A N 1
ATOM 3780 C CA . PHE A 1 495 ? 4.026 -0.709 -18.982 1.00 82.25 495 PHE A CA 1
ATOM 3781 C C . PHE A 1 495 ? 4.461 0.754 -18.852 1.00 82.25 495 PHE A C 1
ATOM 3783 O O . PHE A 1 495 ? 4.350 1.506 -19.821 1.00 82.25 495 PHE A O 1
ATOM 3790 N N . ILE A 1 496 ? 4.997 1.163 -17.695 1.00 80.19 496 ILE A N 1
ATOM 3791 C CA . ILE A 1 496 ? 5.510 2.534 -17.485 1.00 80.19 496 ILE A CA 1
ATOM 3792 C C . ILE A 1 496 ? 6.859 2.745 -18.187 1.00 80.19 496 ILE A C 1
ATOM 3794 O O . ILE A 1 496 ? 7.191 3.854 -18.614 1.00 80.19 496 ILE A O 1
ATOM 3798 N N . THR A 1 497 ? 7.687 1.704 -18.267 1.00 82.25 497 THR A N 1
ATOM 3799 C CA . THR A 1 497 ? 9.025 1.811 -18.859 1.00 82.25 497 THR A CA 1
ATOM 3800 C C . THR A 1 497 ? 8.933 1.804 -20.383 1.00 82.25 497 THR A C 1
ATOM 3802 O O . THR A 1 497 ? 8.325 0.905 -20.954 1.00 82.25 497 THR A O 1
ATOM 3805 N N . LEU A 1 498 ? 9.590 2.765 -21.037 1.00 83.62 498 LEU A N 1
ATOM 3806 C CA . LEU A 1 498 ? 9.719 2.816 -22.493 1.00 83.62 498 LEU A CA 1
ATOM 3807 C C . LEU A 1 498 ? 11.161 2.530 -22.910 1.00 83.62 498 LEU A C 1
ATOM 3809 O O . LEU A 1 498 ? 12.095 3.114 -22.362 1.00 83.62 498 LEU A O 1
ATOM 3813 N N . CYS A 1 499 ? 11.316 1.666 -23.905 1.00 85.62 499 CYS A N 1
ATOM 3814 C CA . CYS A 1 499 ? 12.580 1.299 -24.525 1.00 85.62 499 CYS A CA 1
ATOM 3815 C C . CYS A 1 499 ? 12.558 1.731 -25.992 1.00 85.62 499 CYS A C 1
ATOM 3817 O O . CYS A 1 499 ? 11.562 1.546 -26.694 1.00 85.62 499 CYS A O 1
ATOM 3819 N N . LYS A 1 500 ? 13.649 2.315 -26.474 1.00 86.81 500 LYS A N 1
ATOM 3820 C CA . LYS A 1 500 ? 13.786 2.763 -27.853 1.00 86.81 500 LYS A CA 1
ATOM 3821 C C . LYS A 1 500 ? 14.278 1.616 -28.729 1.00 86.81 500 LYS A C 1
ATOM 3823 O O . LYS A 1 500 ? 15.428 1.206 -28.643 1.00 86.81 500 LYS A O 1
ATOM 3828 N N . ASP A 1 501 ? 13.461 1.153 -29.664 1.00 88.12 501 ASP A N 1
ATOM 3829 C CA . ASP A 1 501 ? 13.963 0.381 -30.797 1.00 88.12 501 ASP A CA 1
ATOM 3830 C C . ASP A 1 501 ? 14.814 1.303 -31.682 1.00 88.12 501 ASP A C 1
ATOM 3832 O O . ASP A 1 501 ? 14.296 2.130 -32.433 1.00 88.12 501 ASP A O 1
ATOM 3836 N N . VAL A 1 502 ? 16.137 1.169 -31.581 1.00 86.81 502 VAL A N 1
ATOM 3837 C CA . VAL A 1 502 ? 17.105 2.017 -32.290 1.00 86.81 502 VAL A CA 1
ATOM 3838 C C . VAL A 1 502 ? 16.989 1.849 -33.811 1.00 86.81 502 VAL A C 1
ATOM 3840 O O . VAL A 1 502 ? 17.168 2.806 -34.560 1.00 86.81 502 VAL A O 1
ATOM 3843 N N . LYS A 1 503 ? 16.653 0.643 -34.284 1.00 85.69 503 LYS A N 1
ATOM 3844 C CA . LYS A 1 503 ? 16.483 0.319 -35.706 1.00 85.69 503 LYS A CA 1
ATOM 3845 C C . LYS A 1 503 ? 15.168 0.837 -36.267 1.00 85.69 503 LYS A C 1
ATOM 3847 O O . LYS A 1 503 ? 15.141 1.314 -37.400 1.00 85.69 503 LYS A O 1
ATOM 3852 N N . GLY A 1 504 ? 14.094 0.713 -35.493 1.00 77.25 504 GLY A N 1
ATOM 3853 C CA . GLY A 1 504 ? 12.772 1.222 -35.849 1.00 77.25 504 GLY A CA 1
ATOM 3854 C C . GLY A 1 504 ? 12.571 2.716 -35.573 1.00 77.25 504 GLY A C 1
ATOM 3855 O O . GLY A 1 504 ? 11.555 3.257 -35.999 1.00 77.25 504 GLY A O 1
ATOM 3856 N N . ASP A 1 505 ? 13.505 3.355 -34.856 1.00 83.50 505 ASP A N 1
ATOM 3857 C CA . ASP A 1 505 ? 13.394 4.699 -34.261 1.00 83.50 505 ASP A CA 1
ATOM 3858 C C . ASP A 1 505 ? 12.046 4.923 -33.555 1.00 83.50 505 ASP A C 1
ATOM 3860 O O . ASP A 1 505 ? 11.377 5.944 -33.710 1.00 83.50 505 ASP A O 1
ATOM 3864 N N . LYS A 1 506 ? 11.618 3.917 -32.786 1.00 86.25 506 LYS A N 1
ATOM 3865 C CA . LYS A 1 506 ? 10.311 3.889 -32.125 1.00 86.25 506 LYS A CA 1
ATOM 3866 C C . LYS A 1 506 ? 10.465 3.510 -30.659 1.00 86.25 506 LYS A C 1
ATOM 3868 O O . LYS A 1 506 ? 11.223 2.607 -30.334 1.00 86.25 506 LYS A O 1
ATOM 3873 N N . TYR A 1 507 ? 9.696 4.149 -29.786 1.00 83.62 507 TYR A N 1
ATOM 3874 C CA . TYR A 1 507 ? 9.553 3.708 -28.401 1.00 83.62 507 TYR A CA 1
ATOM 3875 C C . TYR A 1 507 ? 8.506 2.595 -28.287 1.00 83.62 507 TYR A C 1
ATOM 3877 O O . TYR A 1 507 ? 7.421 2.678 -28.871 1.00 83.62 507 TYR A O 1
ATOM 3885 N N . VAL A 1 508 ? 8.849 1.557 -27.537 1.00 83.31 508 VAL A N 1
ATOM 3886 C CA . VAL A 1 508 ? 7.982 0.433 -27.170 1.00 83.31 508 VAL A CA 1
ATOM 3887 C C . VAL A 1 508 ? 7.973 0.290 -25.651 1.00 83.31 508 VAL A C 1
ATOM 3889 O O . VAL A 1 508 ? 8.906 0.745 -24.989 1.00 83.31 508 VAL A O 1
ATOM 3892 N N . THR A 1 509 ? 6.925 -0.301 -25.081 1.00 88.06 509 THR A N 1
ATOM 3893 C CA . THR A 1 509 ? 6.894 -0.593 -23.640 1.00 88.06 509 THR A CA 1
ATOM 3894 C C . THR A 1 509 ? 7.955 -1.631 -23.288 1.00 88.06 509 THR A C 1
ATOM 3896 O O . THR A 1 509 ? 8.441 -2.352 -24.161 1.00 88.06 509 THR A O 1
ATOM 3899 N N . LEU A 1 510 ? 8.337 -1.721 -22.013 1.00 87.75 510 LEU A N 1
ATOM 3900 C CA . LEU A 1 510 ? 9.248 -2.770 -21.559 1.00 87.75 510 LEU A CA 1
ATOM 3901 C C . LEU A 1 510 ? 8.643 -4.155 -21.812 1.00 87.75 510 LEU A C 1
ATOM 3903 O O . LEU A 1 510 ? 9.377 -5.038 -22.230 1.00 87.75 510 LEU A O 1
ATOM 3907 N N . ASP A 1 511 ? 7.330 -4.319 -21.660 1.00 87.62 511 ASP A N 1
ATOM 3908 C CA . ASP A 1 511 ? 6.621 -5.555 -22.021 1.00 87.62 511 ASP A CA 1
ATOM 3909 C C . ASP A 1 511 ? 6.888 -5.982 -23.480 1.00 87.62 511 ASP A C 1
ATOM 3911 O O . ASP A 1 511 ? 7.436 -7.055 -23.742 1.00 87.62 511 ASP A O 1
ATOM 3915 N N . ASP A 1 512 ? 6.648 -5.079 -24.437 1.00 87.56 512 ASP A N 1
ATOM 3916 C CA . ASP A 1 512 ? 6.968 -5.305 -25.850 1.00 87.56 512 ASP A CA 1
ATOM 3917 C C . ASP A 1 512 ? 8.477 -5.521 -26.063 1.00 87.56 512 ASP A C 1
ATOM 3919 O O . ASP A 1 512 ? 8.898 -6.366 -26.855 1.00 87.56 512 ASP A O 1
ATOM 3923 N N . ALA A 1 513 ? 9.321 -4.763 -25.361 1.00 88.94 513 ALA A N 1
ATOM 3924 C CA . ALA A 1 513 ? 10.772 -4.845 -25.483 1.00 88.94 513 ALA A CA 1
ATOM 3925 C C . ALA A 1 513 ? 11.331 -6.202 -25.033 1.00 88.94 513 ALA A C 1
ATOM 3927 O O . ALA A 1 513 ? 12.345 -6.644 -25.581 1.00 88.94 513 ALA A O 1
ATOM 3928 N N . LEU A 1 514 ? 10.681 -6.867 -24.073 1.00 90.25 514 LEU A N 1
ATOM 3929 C CA . LEU A 1 514 ? 10.999 -8.236 -23.666 1.00 90.25 514 LEU A CA 1
ATOM 3930 C C . LEU A 1 514 ? 10.615 -9.231 -24.764 1.00 90.25 514 LEU A C 1
ATOM 3932 O O . LEU A 1 514 ? 11.417 -10.092 -25.124 1.00 90.25 514 LEU A O 1
ATOM 3936 N N . VAL A 1 515 ? 9.434 -9.065 -25.367 1.00 89.44 515 VAL A N 1
ATOM 3937 C CA . VAL A 1 515 ? 8.947 -9.926 -26.459 1.00 89.44 515 VAL A CA 1
ATOM 3938 C C . VAL A 1 515 ? 9.818 -9.807 -27.715 1.00 89.44 515 VAL A C 1
ATOM 3940 O O . VAL A 1 515 ? 10.123 -10.814 -28.357 1.00 89.44 515 VAL A O 1
ATOM 3943 N N . TYR A 1 516 ? 10.242 -8.593 -28.073 1.00 87.69 516 TYR A N 1
ATOM 3944 C CA . TYR A 1 516 ? 11.098 -8.335 -29.238 1.00 87.69 516 TYR A CA 1
ATOM 3945 C C . TYR A 1 516 ? 12.599 -8.481 -28.952 1.00 87.69 516 TYR A C 1
ATOM 3947 O O . TYR A 1 516 ? 13.410 -8.201 -29.837 1.00 87.69 516 TYR A O 1
ATOM 3955 N N . ASP A 1 517 ? 12.977 -8.923 -27.745 1.00 88.44 517 ASP A N 1
ATOM 3956 C CA . ASP A 1 517 ? 14.370 -9.147 -27.333 1.00 88.44 517 ASP A CA 1
ATOM 3957 C C . ASP A 1 517 ? 15.249 -7.877 -27.465 1.00 88.44 517 ASP A C 1
ATOM 3959 O O . ASP A 1 517 ? 16.460 -7.932 -27.699 1.00 88.44 517 ASP A O 1
ATOM 3963 N N . ILE A 1 518 ? 14.615 -6.706 -27.316 1.00 90.69 518 ILE A N 1
ATOM 3964 C CA . ILE A 1 518 ? 15.260 -5.389 -27.180 1.00 90.69 518 ILE A CA 1
ATOM 3965 C C . ILE A 1 518 ? 15.833 -5.257 -25.765 1.00 90.69 518 ILE A C 1
ATOM 3967 O O . ILE A 1 518 ? 16.879 -4.645 -25.560 1.00 90.69 518 ILE A O 1
ATOM 3971 N N . VAL A 1 519 ? 15.184 -5.877 -24.778 1.00 92.38 519 VAL A N 1
ATOM 3972 C CA . VAL A 1 519 ? 15.690 -5.996 -23.411 1.00 92.38 519 VAL A CA 1
ATOM 3973 C C . VAL A 1 519 ? 15.962 -7.463 -23.101 1.00 92.38 519 VAL A C 1
ATOM 3975 O O . VAL A 1 519 ? 15.060 -8.290 -23.064 1.00 92.38 519 VAL A O 1
ATOM 3978 N N . ALA A 1 520 ? 17.224 -7.785 -22.823 1.00 91.88 520 ALA A N 1
ATOM 3979 C CA . ALA A 1 520 ? 17.634 -9.115 -22.396 1.00 91.88 520 ALA A CA 1
ATOM 3980 C C . ALA A 1 520 ? 17.442 -9.252 -20.876 1.00 91.88 520 ALA A C 1
ATOM 3982 O O . ALA A 1 520 ? 18.395 -9.057 -20.112 1.00 91.88 520 ALA A O 1
ATOM 3983 N N . ALA A 1 521 ? 16.224 -9.589 -20.434 1.00 87.88 521 ALA A N 1
ATOM 3984 C CA . ALA A 1 521 ? 15.836 -9.613 -19.018 1.00 87.88 521 ALA A CA 1
ATOM 3985 C C . ALA A 1 521 ? 16.774 -10.416 -18.116 1.00 87.88 521 ALA A C 1
ATOM 3987 O O . ALA A 1 521 ? 17.265 -9.889 -17.118 1.00 87.88 521 ALA A O 1
ATOM 3988 N N . GLN A 1 522 ? 17.086 -11.658 -18.497 1.00 86.94 522 GLN A N 1
ATOM 3989 C CA . GLN A 1 522 ? 17.934 -12.560 -17.704 1.00 86.94 522 GLN A CA 1
ATOM 3990 C C . GLN A 1 522 ? 19.347 -12.012 -17.466 1.00 86.94 522 GLN A C 1
ATOM 3992 O O . GLN A 1 522 ? 19.969 -12.302 -16.441 1.00 86.94 522 GLN A O 1
ATOM 3997 N N . HIS A 1 523 ? 19.844 -11.216 -18.416 1.00 87.06 523 HIS A N 1
ATOM 3998 C CA . HIS A 1 523 ? 21.181 -10.628 -18.392 1.00 87.06 523 HIS A CA 1
ATOM 3999 C C . HIS A 1 523 ? 21.185 -9.183 -17.882 1.00 87.06 523 HIS A C 1
ATOM 4001 O O . HIS A 1 523 ? 22.268 -8.630 -17.701 1.00 87.06 523 HIS A O 1
ATOM 4007 N N . GLY A 1 524 ? 20.008 -8.571 -17.705 1.00 90.62 524 GLY A N 1
ATOM 4008 C CA . GLY A 1 524 ? 19.843 -7.166 -17.338 1.00 90.62 524 GLY A CA 1
ATOM 4009 C C . GLY A 1 524 ? 20.523 -6.202 -18.297 1.00 90.62 524 GLY A C 1
ATOM 4010 O O . GLY A 1 524 ? 21.194 -5.274 -17.858 1.00 90.62 524 GLY A O 1
ATOM 4011 N N . LYS A 1 525 ? 20.425 -6.453 -19.604 1.00 94.44 525 LYS A N 1
ATOM 4012 C CA . LYS A 1 525 ? 21.083 -5.631 -20.625 1.00 94.44 525 LYS A CA 1
ATOM 4013 C C . LYS A 1 525 ? 20.095 -5.162 -21.674 1.00 94.44 525 LYS A C 1
ATOM 4015 O O . LYS A 1 525 ? 19.165 -5.878 -22.035 1.00 94.44 525 LYS A O 1
ATOM 4020 N N . PHE A 1 526 ? 20.345 -3.972 -22.193 1.00 93.88 526 PHE A N 1
ATOM 4021 C CA . PHE A 1 526 ? 19.670 -3.435 -23.359 1.00 93.88 526 PHE A CA 1
ATOM 4022 C C . PHE A 1 526 ? 20.369 -3.923 -24.630 1.00 93.88 526 PHE A C 1
ATOM 4024 O O . PHE A 1 526 ? 21.600 -3.990 -24.674 1.00 93.88 526 PHE A O 1
ATOM 4031 N N . ARG A 1 527 ? 19.602 -4.259 -25.665 1.00 93.44 527 ARG A N 1
ATOM 4032 C CA . ARG A 1 527 ? 20.100 -4.648 -26.981 1.00 93.44 527 ARG A CA 1
ATOM 4033 C C . ARG A 1 527 ? 19.896 -3.502 -27.965 1.00 93.44 527 ARG A C 1
ATOM 4035 O O . ARG A 1 527 ? 18.775 -3.201 -28.358 1.00 93.44 527 ARG A O 1
ATOM 4042 N N . ASP A 1 528 ? 20.998 -2.921 -28.428 1.00 90.81 528 ASP A N 1
ATOM 4043 C CA . ASP A 1 528 ? 20.979 -2.004 -29.569 1.00 90.81 528 ASP A CA 1
ATOM 4044 C C . ASP A 1 528 ? 20.577 -2.800 -30.820 1.00 90.81 528 ASP A C 1
ATOM 4046 O O . ASP A 1 528 ? 21.347 -3.627 -31.306 1.00 90.81 528 ASP A O 1
ATOM 4050 N N . THR A 1 529 ? 19.370 -2.575 -31.337 1.00 87.56 529 THR A N 1
ATOM 4051 C CA . THR A 1 529 ? 18.810 -3.313 -32.481 1.00 87.56 529 THR A CA 1
ATOM 4052 C C . THR A 1 529 ? 19.453 -2.962 -33.825 1.00 87.56 529 THR A C 1
ATOM 4054 O O . THR A 1 529 ? 19.294 -3.719 -34.787 1.00 87.56 529 THR A O 1
ATOM 4057 N N . LEU A 1 530 ? 20.206 -1.855 -33.921 1.00 87.50 530 LEU A N 1
ATOM 4058 C CA . LEU A 1 530 ? 20.993 -1.518 -35.113 1.00 87.50 530 LEU A CA 1
ATOM 4059 C C . LEU A 1 530 ? 22.305 -2.299 -35.144 1.00 87.50 530 LEU A C 1
ATOM 4061 O O . LEU A 1 530 ? 22.648 -2.896 -36.165 1.00 87.50 530 LEU A O 1
ATOM 4065 N N . LYS A 1 531 ? 23.046 -2.275 -34.031 1.00 88.31 531 LYS A N 1
ATOM 4066 C CA . LYS A 1 531 ? 24.374 -2.908 -33.928 1.00 88.31 531 LYS A CA 1
ATOM 4067 C C . LYS A 1 531 ? 24.314 -4.362 -33.465 1.00 88.31 531 LYS A C 1
ATOM 4069 O O . LYS A 1 531 ? 25.310 -5.073 -33.561 1.00 88.31 531 LYS A O 1
ATOM 4074 N N . ASN A 1 532 ? 23.156 -4.791 -32.969 1.00 87.81 532 ASN A N 1
ATOM 4075 C CA . ASN A 1 532 ? 22.926 -6.062 -32.291 1.00 87.81 532 ASN A CA 1
ATOM 4076 C C . ASN A 1 532 ? 23.895 -6.295 -31.116 1.00 87.81 532 ASN A C 1
ATOM 4078 O O . ASN A 1 532 ? 24.379 -7.405 -30.895 1.00 87.81 532 ASN A O 1
ATOM 4082 N N . THR A 1 533 ? 24.216 -5.229 -30.380 1.00 91.50 533 THR A N 1
ATOM 4083 C CA . THR A 1 533 ? 25.144 -5.265 -29.241 1.00 91.50 533 THR A CA 1
ATOM 4084 C C . THR A 1 533 ? 24.396 -5.118 -27.928 1.00 91.50 533 THR A C 1
ATOM 4086 O O . THR A 1 533 ? 23.491 -4.294 -27.817 1.00 91.50 533 THR A O 1
ATOM 4089 N N . LEU A 1 534 ? 24.806 -5.886 -26.918 1.00 92.94 534 LEU A N 1
ATOM 4090 C CA . LEU A 1 534 ? 24.270 -5.777 -25.564 1.00 92.94 534 LEU A CA 1
ATOM 4091 C C . LEU A 1 534 ? 25.061 -4.754 -24.754 1.00 92.94 534 LEU A C 1
ATOM 4093 O O . LEU A 1 534 ? 26.291 -4.803 -24.726 1.00 92.94 534 LEU A O 1
ATOM 4097 N N . MET A 1 535 ? 24.353 -3.898 -24.032 1.00 93.62 535 MET A N 1
ATOM 4098 C CA . MET A 1 535 ? 24.936 -2.905 -23.140 1.00 93.62 535 MET A CA 1
ATOM 4099 C C . MET A 1 535 ? 24.199 -2.858 -21.794 1.00 93.62 535 MET A C 1
ATOM 4101 O O . MET A 1 535 ? 23.003 -3.155 -21.737 1.00 93.62 535 MET A O 1
ATOM 4105 N N . PRO A 1 536 ? 24.885 -2.513 -20.694 1.00 94.94 536 PRO A N 1
ATOM 4106 C CA . PRO A 1 536 ? 24.246 -2.298 -19.399 1.00 94.94 536 PRO A CA 1
ATOM 4107 C C . PRO A 1 536 ? 23.183 -1.192 -19.445 1.00 94.94 536 PRO A C 1
ATOM 4109 O O . PRO A 1 536 ? 23.324 -0.213 -20.183 1.00 94.94 536 PRO A O 1
ATOM 4112 N N . PHE A 1 537 ? 22.130 -1.311 -18.630 1.00 93.50 537 PHE A N 1
ATOM 4113 C CA . PHE A 1 537 ? 21.049 -0.322 -18.651 1.00 93.50 537 PHE A CA 1
ATOM 4114 C C . PHE A 1 537 ? 21.483 1.094 -18.249 1.00 93.50 537 PHE A C 1
ATOM 4116 O O . PHE A 1 537 ? 20.938 2.068 -18.757 1.00 93.50 537 PHE A O 1
ATOM 4123 N N . ASP A 1 538 ? 22.470 1.245 -17.368 1.00 92.56 538 ASP A N 1
ATOM 4124 C CA . ASP A 1 538 ? 22.986 2.556 -16.964 1.00 92.56 538 ASP A CA 1
ATOM 4125 C C . ASP A 1 538 ? 23.692 3.293 -18.109 1.00 92.56 538 ASP A C 1
ATOM 4127 O O . ASP A 1 538 ? 23.639 4.523 -18.183 1.00 92.56 538 ASP A O 1
ATOM 4131 N N . GLU A 1 539 ? 24.318 2.558 -19.026 1.00 92.50 539 GLU A N 1
ATOM 4132 C CA . GLU A 1 539 ? 24.855 3.123 -20.261 1.00 92.50 539 GLU A CA 1
ATOM 4133 C C . GLU A 1 539 ? 23.744 3.421 -21.272 1.00 92.50 539 GLU A C 1
ATOM 4135 O O . GLU A 1 539 ? 23.785 4.470 -21.914 1.00 92.50 539 GLU A O 1
ATOM 4140 N N . ALA A 1 540 ? 22.739 2.545 -21.384 1.00 90.31 540 ALA A N 1
ATOM 4141 C CA . ALA A 1 540 ? 21.607 2.727 -22.297 1.00 90.31 540 ALA A CA 1
ATOM 4142 C C . ALA A 1 540 ? 20.809 3.997 -21.954 1.00 90.31 540 ALA A C 1
ATOM 4144 O O . ALA A 1 540 ? 20.559 4.834 -22.821 1.00 90.31 540 ALA A O 1
ATOM 4145 N N . VAL A 1 541 ? 20.537 4.221 -20.664 1.00 89.62 541 VAL A N 1
ATOM 4146 C CA . VAL A 1 541 ? 19.850 5.427 -20.177 1.00 89.62 541 VAL A CA 1
ATOM 4147 C C . VAL A 1 541 ? 20.639 6.701 -20.494 1.00 89.62 541 VAL A C 1
ATOM 4149 O O . VAL A 1 541 ? 20.042 7.710 -20.857 1.00 89.62 541 VAL A O 1
ATOM 4152 N N . LYS A 1 542 ? 21.979 6.681 -20.415 1.00 89.00 542 LYS A N 1
ATOM 4153 C CA . LYS A 1 542 ? 22.811 7.842 -20.802 1.00 89.00 542 LYS A CA 1
ATOM 4154 C C . LYS A 1 542 ? 22.711 8.163 -22.294 1.00 89.00 542 LYS A C 1
ATOM 4156 O O . LYS A 1 542 ? 22.933 9.308 -22.678 1.00 89.00 542 LYS A O 1
ATOM 4161 N N . GLN A 1 543 ? 22.396 7.166 -23.118 1.00 85.75 543 GLN A N 1
ATOM 4162 C CA . GLN A 1 543 ? 22.215 7.307 -24.563 1.00 85.75 543 GLN A CA 1
ATOM 4163 C C . GLN A 1 543 ? 20.749 7.572 -24.959 1.00 85.75 543 GLN A C 1
ATOM 4165 O O . GLN A 1 543 ? 20.468 7.705 -26.147 1.00 85.75 543 GLN A O 1
ATOM 4170 N N . ASN A 1 544 ? 19.832 7.716 -23.987 1.00 80.62 544 ASN A N 1
ATOM 4171 C CA . ASN A 1 544 ? 18.380 7.838 -24.197 1.00 80.62 544 ASN A CA 1
ATOM 4172 C C . ASN A 1 544 ? 17.788 6.687 -25.036 1.00 80.62 544 ASN A C 1
ATOM 4174 O O . ASN A 1 544 ? 16.907 6.910 -25.876 1.00 80.62 544 ASN A O 1
ATOM 4178 N N . PHE A 1 545 ? 18.309 5.477 -24.820 1.00 78.81 545 PHE A N 1
ATOM 4179 C CA . PHE A 1 545 ? 17.802 4.235 -25.399 1.00 78.81 545 PHE A CA 1
ATOM 4180 C C . PHE A 1 545 ? 16.732 3.582 -24.529 1.00 78.81 545 PHE A C 1
ATOM 4182 O O . PHE A 1 545 ? 16.699 3.856 -23.307 1.00 78.81 545 PHE A O 1
#

Sequence (545 aa):
MQAFSTIYHEKSGKFKDPQTGSLLTLDEAVCKGVIDPDAVVYDTKSGQALSTKEAVEKGVIDVEAGNFIDPKSVTKVQVKDAVKMGLLAVIGAPVLAASVDFERNTLSHMAVKEVIKEAREKMKHSPSLTKMDTAVGVDQLEEYFPARTAEDMLKRSILRPDDVVAMPVIEVGQKMTLRTAMEGGYIDVDSCVVVIPATCVRRPLRQAVIEKVIELTTVIEIRSRTEIWIVEEITVITEVIKSLDPGVMAEKGQFDPTNGKFTDMATGKQIPFVKILEAGILDSHHISVKNPITGEEMFLSKAIREGIVDPETGDVISHQTGETLPFFDAVKSNVVKAVDEKVNHEMLMKTEQKIDLNTAILKGLVKPDTGMFTNPTTGESMIIGEAIQSGLIDPNTVQIYDAKAEDIVTLKEAVDIGIVNLETCKFIDPESGYKMDLSTALMKGVILPRRKSMSLVAVIKKGLYDPKSGKISDSFMKQKVDVDEAIKRGIVDSFITLCKDVKGDKYVTLDDALVYDIVAAQHGKFRDTLKNTLMPFDEAVKQNF

Organism: Halocaridina rubra (NCBI:txid373956)